Protein AF-A0AAV6RL46-F1 (afdb_monomer)

InterPro domains:
  IPR008042 Retrotransposon Pao-like, RNAseH-like domain [PF05380] (174-337)

Structure (mmCIF, N/CA/C/O backbone):
data_AF-A0AAV6RL46-F1
#
_entry.id   AF-A0AAV6RL46-F1
#
loop_
_atom_site.group_PDB
_atom_site.id
_atom_site.type_symbol
_atom_site.label_atom_id
_atom_site.label_alt_id
_atom_site.label_comp_id
_atom_site.label_asym_id
_atom_site.label_entity_id
_atom_site.label_seq_id
_atom_site.pdbx_PDB_ins_code
_atom_site.Cartn_x
_atom_site.Cartn_y
_atom_site.Cartn_z
_atom_site.occupancy
_atom_site.B_iso_or_equiv
_atom_site.auth_seq_id
_atom_site.auth_comp_id
_atom_site.auth_asym_id
_atom_site.auth_atom_id
_atom_site.pdbx_PDB_model_num
ATOM 1 N N . MET A 1 1 ? -51.395 -12.316 23.424 1.00 29.38 1 MET A N 1
ATOM 2 C CA . MET A 1 1 ? -52.543 -12.448 22.512 1.00 29.38 1 MET A CA 1
ATOM 3 C C . MET A 1 1 ? -52.705 -11.100 21.830 1.00 29.38 1 MET A C 1
ATOM 5 O O . MET A 1 1 ? -53.356 -10.221 22.367 1.00 29.38 1 MET A O 1
ATOM 9 N N . ASP A 1 2 ? -51.771 -10.756 20.950 1.00 33.22 2 ASP A N 1
ATOM 10 C CA . ASP A 1 2 ? -51.741 -11.125 19.522 1.00 33.22 2 ASP A CA 1
ATOM 11 C C . ASP A 1 2 ? -52.560 -10.132 18.699 1.00 33.22 2 ASP A C 1
ATOM 13 O O . ASP A 1 2 ? -53.785 -10.133 18.756 1.00 33.22 2 ASP A O 1
ATOM 17 N N . ASN A 1 3 ? -51.863 -9.266 17.961 1.00 26.31 3 ASN A N 1
ATOM 18 C CA . ASN A 1 3 ? -51.987 -9.192 16.504 1.00 26.31 3 ASN A CA 1
ATOM 19 C C . ASN A 1 3 ? -51.002 -8.162 15.931 1.00 26.31 3 ASN A C 1
ATOM 21 O O . ASN A 1 3 ? -51.051 -6.970 16.225 1.00 26.31 3 ASN A O 1
ATOM 25 N N . VAL A 1 4 ? -50.097 -8.673 15.099 1.00 30.42 4 VAL A N 1
ATOM 26 C CA . VAL A 1 4 ? -49.189 -7.931 14.219 1.00 30.42 4 VAL A CA 1
ATOM 27 C C . VAL A 1 4 ? -49.990 -7.392 13.024 1.00 30.42 4 VAL A C 1
ATOM 29 O O . VAL A 1 4 ? -50.794 -8.147 12.474 1.00 30.42 4 VAL A O 1
ATOM 32 N N . PRO A 1 5 ? -49.763 -6.158 12.533 1.00 33.56 5 PRO A N 1
ATOM 33 C CA . PRO A 1 5 ? -50.226 -5.769 11.210 1.00 33.56 5 PRO A CA 1
ATOM 34 C C . PRO A 1 5 ? -49.237 -6.269 10.149 1.00 33.56 5 PRO A C 1
ATOM 36 O O . PRO A 1 5 ? -48.089 -5.836 10.065 1.00 33.56 5 PRO A O 1
ATOM 39 N N . HIS A 1 6 ? -49.721 -7.209 9.346 1.00 28.53 6 HIS A N 1
ATOM 40 C CA . HIS A 1 6 ? -49.131 -7.705 8.109 1.00 28.53 6 HIS A CA 1
ATOM 41 C C . HIS A 1 6 ? -48.899 -6.549 7.114 1.00 28.53 6 HIS A C 1
ATOM 43 O O . HIS A 1 6 ? -49.851 -5.890 6.697 1.00 28.53 6 HIS A O 1
ATOM 49 N N . HIS A 1 7 ? -47.645 -6.300 6.724 1.00 33.22 7 HIS A N 1
ATOM 50 C CA . HIS A 1 7 ? -47.319 -5.461 5.566 1.00 33.22 7 HIS A CA 1
ATOM 51 C C . HIS A 1 7 ? -47.215 -6.350 4.316 1.00 33.22 7 HIS A C 1
ATOM 53 O O . HIS A 1 7 ? -46.526 -7.369 4.377 1.00 33.22 7 HIS A O 1
ATOM 59 N N . PRO A 1 8 ? -47.850 -5.989 3.185 1.00 31.92 8 PRO A N 1
ATOM 60 C CA . PRO A 1 8 ? -47.716 -6.749 1.951 1.00 31.92 8 PRO A CA 1
ATOM 61 C C . PRO A 1 8 ? -46.310 -6.551 1.374 1.00 31.92 8 PRO A C 1
ATOM 63 O O . PRO A 1 8 ? -45.820 -5.422 1.268 1.00 31.92 8 PRO A O 1
ATOM 66 N N . GLU A 1 9 ? -45.666 -7.657 1.005 1.00 32.88 9 GLU A N 1
ATOM 67 C CA . GLU A 1 9 ? -44.442 -7.662 0.209 1.00 32.88 9 GLU A CA 1
ATOM 68 C C . GLU A 1 9 ? -44.650 -6.789 -1.036 1.00 32.88 9 GLU A C 1
ATOM 70 O O . GLU A 1 9 ? -45.562 -7.009 -1.834 1.00 32.88 9 GLU A O 1
ATOM 75 N N . ARG A 1 10 ? -43.810 -5.764 -1.213 1.00 32.22 10 ARG A N 1
ATOM 76 C CA . ARG A 1 10 ? -43.720 -5.061 -2.493 1.00 32.22 10 ARG A CA 1
ATOM 77 C C . ARG A 1 10 ? -43.123 -6.032 -3.506 1.00 32.22 10 ARG A C 1
ATOM 79 O O . ARG A 1 10 ? -41.913 -6.254 -3.502 1.00 32.22 10 ARG A O 1
ATOM 86 N N . GLU A 1 11 ? -43.963 -6.578 -4.378 1.00 32.38 11 GLU A N 1
ATOM 87 C CA . GLU A 1 11 ? -43.514 -7.261 -5.588 1.00 32.38 11 GLU A CA 1
ATOM 88 C C . GLU A 1 11 ? -42.664 -6.296 -6.423 1.00 32.38 11 GLU A C 1
ATOM 90 O O . GLU A 1 11 ? -43.149 -5.336 -7.025 1.00 32.38 11 GLU A O 1
ATOM 95 N N . VAL A 1 12 ? -41.357 -6.549 -6.451 1.00 37.91 12 VAL A N 1
ATOM 96 C CA . VAL A 1 12 ? -40.450 -5.939 -7.418 1.00 37.91 12 VAL A CA 1
ATOM 97 C C . VAL A 1 12 ? -40.762 -6.578 -8.768 1.00 37.91 12 VAL A C 1
ATOM 99 O O . VAL A 1 12 ? -40.343 -7.702 -9.048 1.00 37.91 12 VAL A O 1
ATOM 102 N N . THR A 1 13 ? -41.521 -5.881 -9.609 1.00 35.78 13 THR A N 1
ATOM 103 C CA . THR A 1 13 ? -41.785 -6.318 -10.981 1.00 35.78 13 THR A CA 1
ATOM 104 C C . THR A 1 13 ? -40.500 -6.205 -11.799 1.00 35.78 13 THR A C 1
ATOM 106 O O . THR A 1 13 ? -40.100 -5.137 -12.255 1.00 35.78 13 THR A O 1
ATOM 109 N N . ARG A 1 14 ? -39.803 -7.335 -11.943 1.00 47.72 14 ARG A N 1
ATOM 110 C CA . ARG A 1 14 ? -38.661 -7.477 -12.853 1.00 47.72 14 ARG A CA 1
ATOM 111 C C . ARG A 1 14 ? -39.134 -7.415 -14.307 1.00 47.72 14 ARG A C 1
ATOM 113 O O . ARG A 1 14 ? -40.243 -7.846 -14.621 1.00 47.72 14 ARG A O 1
ATOM 120 N N . SER A 1 15 ? -38.278 -6.905 -15.192 1.00 63.25 15 SER A N 1
ATOM 121 C CA . SER A 1 15 ? -38.514 -6.886 -16.642 1.00 63.25 15 SER A CA 1
ATOM 122 C C . SER A 1 15 ? -38.879 -8.287 -17.159 1.00 63.25 15 SER A C 1
ATOM 124 O O . SER A 1 15 ? -38.363 -9.291 -16.665 1.00 63.25 15 SER A O 1
ATOM 126 N N . LYS A 1 16 ? -39.722 -8.382 -18.199 1.00 47.91 16 LYS A N 1
ATOM 127 C CA . LYS A 1 16 ? -40.040 -9.665 -18.864 1.00 47.91 16 LYS A CA 1
ATOM 128 C C . LYS A 1 16 ? -38.780 -10.424 -19.309 1.00 47.91 16 LYS A C 1
ATOM 130 O O . LYS A 1 16 ? -38.781 -11.651 -19.314 1.00 47.91 16 LYS A O 1
ATOM 135 N N . GLN A 1 17 ? -37.707 -9.704 -19.643 1.00 50.81 17 GLN A N 1
ATOM 136 C CA . GLN A 1 17 ? -36.418 -10.294 -20.021 1.00 50.81 17 GLN A CA 1
ATOM 137 C C . GLN A 1 17 ? -35.697 -10.934 -18.823 1.00 50.81 17 GLN A C 1
ATOM 139 O O . GLN A 1 17 ? -35.142 -12.021 -18.958 1.00 50.81 17 GLN A O 1
ATOM 144 N N . ASP A 1 18 ? -35.789 -10.335 -17.634 1.00 49.06 18 ASP A N 1
ATOM 145 C CA . ASP A 1 18 ? -35.230 -10.907 -16.403 1.00 49.06 18 ASP A CA 1
ATOM 146 C C . ASP A 1 18 ? -36.007 -12.146 -15.955 1.00 49.06 18 ASP A C 1
ATOM 148 O O . ASP A 1 18 ? -35.416 -13.119 -15.493 1.00 49.06 18 ASP A O 1
ATOM 152 N N . GLN A 1 19 ? -37.334 -12.143 -16.116 1.00 58.06 19 GLN A N 1
ATOM 153 C CA . GLN A 1 19 ? -38.158 -13.317 -15.817 1.00 58.06 19 GLN A CA 1
ATOM 154 C C . GLN A 1 19 ? -37.808 -14.496 -16.737 1.00 58.06 19 GLN A C 1
ATOM 156 O O . GLN A 1 19 ? -37.707 -15.629 -16.271 1.00 58.06 19 GLN A O 1
ATOM 161 N N . GLN A 1 20 ? -37.552 -14.232 -18.023 1.00 56.00 20 GLN A N 1
ATOM 162 C CA . GLN A 1 20 ? -37.097 -15.252 -18.972 1.00 56.00 20 GLN A CA 1
ATOM 163 C C . GLN A 1 20 ? -35.680 -15.753 -18.665 1.00 56.00 20 GLN A C 1
ATOM 165 O O . GLN A 1 20 ? -35.432 -16.954 -18.762 1.00 56.00 20 GLN A O 1
ATOM 170 N N . ALA A 1 21 ? -34.764 -14.872 -18.253 1.00 47.81 21 ALA A N 1
ATOM 171 C CA . ALA A 1 21 ? -33.406 -15.253 -17.868 1.00 47.81 21 ALA A CA 1
ATOM 172 C C . ALA A 1 21 ? -33.385 -16.123 -16.599 1.00 47.81 21 ALA A C 1
ATOM 174 O O . ALA A 1 21 ? -32.681 -17.132 -16.554 1.00 47.81 21 ALA A O 1
ATOM 175 N N . VAL A 1 22 ? -34.200 -15.782 -15.596 1.00 59.12 22 VAL A N 1
ATOM 176 C CA . VAL A 1 22 ? -34.352 -16.583 -14.370 1.00 59.12 22 VAL A CA 1
ATOM 177 C C . VAL A 1 22 ? -34.991 -17.937 -14.680 1.00 59.12 22 VAL A C 1
ATOM 179 O O . VAL A 1 22 ? -34.474 -18.954 -14.232 1.00 59.12 22 VAL A O 1
ATOM 182 N N . ALA A 1 23 ? -36.034 -17.982 -15.516 1.00 61.03 23 ALA A N 1
ATOM 183 C CA . ALA A 1 23 ? -36.654 -19.243 -15.926 1.00 61.03 23 ALA A CA 1
ATOM 184 C C . ALA A 1 23 ? -35.682 -20.156 -16.699 1.00 61.03 23 ALA A C 1
ATOM 186 O O . ALA A 1 23 ? -35.687 -21.371 -16.510 1.00 61.03 23 ALA A O 1
ATOM 187 N N . LEU A 1 24 ? -34.810 -19.582 -17.536 1.00 57.53 24 LEU A N 1
ATOM 188 C CA . LEU A 1 24 ? -33.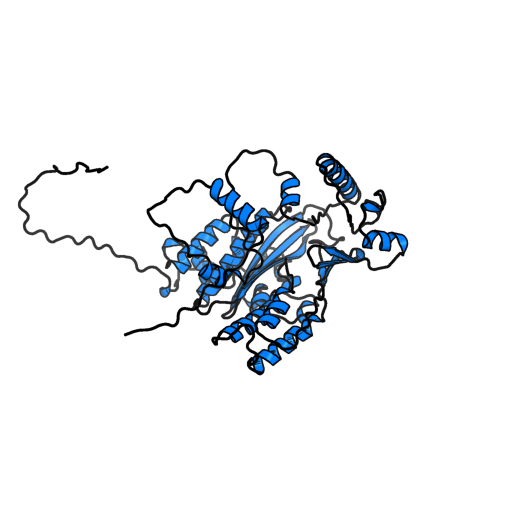748 -20.315 -18.234 1.00 57.53 24 LEU A CA 1
ATOM 189 C C . LEU A 1 24 ? -32.669 -20.853 -17.285 1.00 57.53 24 LEU A C 1
ATOM 191 O O . LEU A 1 24 ? -32.147 -21.942 -17.523 1.00 57.53 24 LEU A O 1
ATOM 195 N N . LEU A 1 25 ? -32.333 -20.109 -16.228 1.00 45.03 25 LEU A N 1
ATOM 196 C CA . LEU A 1 25 ? -31.379 -20.532 -15.199 1.00 45.03 25 LEU A CA 1
ATOM 197 C C . LEU A 1 25 ? -31.962 -21.633 -14.305 1.00 45.03 25 LEU A C 1
ATOM 199 O O . LEU A 1 25 ? -31.277 -22.619 -14.034 1.00 45.03 25 LEU A O 1
ATOM 203 N N . ASP A 1 26 ? -33.232 -21.517 -13.917 1.00 54.44 26 ASP A N 1
ATOM 204 C CA . ASP A 1 26 ? -33.935 -22.536 -13.131 1.00 54.44 26 ASP A CA 1
ATOM 205 C C . ASP A 1 26 ? -34.164 -23.826 -13.935 1.00 54.44 26 ASP A C 1
ATOM 207 O O . ASP A 1 26 ? -34.038 -24.919 -13.390 1.00 54.44 26 ASP A O 1
ATOM 211 N N . ALA A 1 27 ? -34.431 -23.731 -15.242 1.00 59.00 27 ALA A N 1
ATOM 212 C CA . ALA A 1 27 ? -34.601 -24.905 -16.102 1.00 59.00 27 ALA A CA 1
ATOM 213 C C . ALA A 1 27 ? -33.286 -25.659 -16.380 1.00 59.00 27 ALA A C 1
ATOM 215 O O . ALA A 1 27 ? -33.319 -26.840 -16.726 1.00 59.00 27 ALA A O 1
ATOM 216 N N . LYS A 1 28 ? -32.131 -24.989 -16.263 1.00 49.59 28 LYS A N 1
ATOM 217 C CA . LYS A 1 28 ? -30.807 -25.559 -16.576 1.00 49.59 28 LYS A CA 1
ATOM 218 C C . LYS A 1 28 ? -29.991 -25.977 -15.355 1.00 49.59 28 LYS A C 1
ATOM 220 O O . LYS A 1 28 ? -28.927 -26.568 -15.529 1.00 49.59 28 LYS A O 1
ATOM 225 N N . THR A 1 29 ? -30.451 -25.694 -14.139 1.00 41.66 29 THR A N 1
ATOM 226 C CA . THR A 1 29 ? -29.724 -26.047 -12.914 1.00 41.66 29 THR A CA 1
ATOM 227 C C . THR A 1 29 ? -30.311 -27.302 -12.270 1.00 41.66 29 THR A C 1
ATOM 229 O O . THR A 1 29 ? -31.433 -27.318 -11.772 1.00 41.66 29 THR A O 1
ATOM 232 N N . VAL A 1 30 ? -29.529 -28.385 -12.264 1.00 42.75 30 VAL A N 1
ATOM 233 C CA . VAL A 1 30 ? -29.839 -29.586 -11.478 1.00 42.75 30 VAL A CA 1
ATOM 234 C C . VAL A 1 30 ? -29.491 -29.293 -10.021 1.00 42.75 30 VAL A C 1
ATOM 236 O O . VAL A 1 30 ? -28.354 -28.947 -9.705 1.00 42.75 30 VAL A O 1
ATOM 239 N N . ARG A 1 31 ? -30.483 -29.398 -9.135 1.00 40.12 31 ARG A N 1
ATOM 240 C CA . ARG A 1 31 ? -30.315 -29.191 -7.692 1.00 40.12 31 ARG A CA 1
ATOM 241 C C . ARG A 1 31 ? -29.866 -30.499 -7.048 1.00 40.12 31 ARG A C 1
ATOM 243 O O . ARG A 1 31 ? -30.626 -31.463 -7.049 1.00 40.12 31 ARG A O 1
ATOM 250 N N . THR A 1 32 ? -28.665 -30.525 -6.487 1.00 33.72 32 THR A N 1
ATOM 251 C CA . THR A 1 32 ? -28.187 -31.626 -5.642 1.00 33.72 32 THR A CA 1
ATOM 252 C C . THR A 1 32 ? -28.389 -31.272 -4.173 1.00 33.72 32 THR A C 1
ATOM 254 O O . THR A 1 32 ? -27.998 -30.194 -3.728 1.00 33.72 32 THR A O 1
ATOM 257 N N . GLU A 1 33 ? -29.022 -32.174 -3.423 1.00 34.88 33 GLU A N 1
ATOM 258 C CA . GLU A 1 33 ? -29.106 -32.091 -1.964 1.00 34.88 33 GLU A CA 1
ATOM 259 C C . GLU A 1 33 ? -27.760 -32.484 -1.350 1.00 34.88 33 GLU A C 1
ATOM 261 O O . GLU A 1 33 ? -27.233 -33.557 -1.634 1.00 34.88 33 GLU A O 1
ATOM 266 N N . VAL A 1 34 ? -27.222 -31.616 -0.494 1.00 38.91 34 VAL A N 1
ATOM 267 C CA . VAL A 1 34 ? -26.124 -31.942 0.419 1.00 38.91 34 VAL A CA 1
ATOM 268 C C . VAL A 1 34 ? -26.653 -31.706 1.832 1.00 38.91 34 VAL A C 1
ATOM 270 O O . VAL A 1 34 ? -27.099 -30.606 2.153 1.00 38.91 34 VAL A O 1
ATOM 273 N N . ASP A 1 35 ? -26.679 -32.769 2.633 1.00 38.47 35 ASP A N 1
ATOM 274 C CA . ASP A 1 35 ? -26.961 -32.771 4.075 1.00 38.47 35 ASP A CA 1
ATOM 275 C C . ASP A 1 35 ? -28.265 -32.087 4.532 1.00 38.47 35 ASP A C 1
ATOM 277 O O . ASP A 1 35 ? -28.315 -31.409 5.557 1.00 38.47 35 ASP A O 1
ATOM 281 N N . GLY A 1 36 ? -29.364 -32.302 3.801 1.00 40.78 36 GLY A N 1
ATOM 282 C CA . GLY A 1 36 ? -30.725 -32.147 4.339 1.00 40.78 36 GLY A CA 1
ATOM 283 C C . GLY A 1 36 ? -31.194 -30.724 4.676 1.00 40.78 36 GLY A C 1
ATOM 284 O O . GLY A 1 36 ? -32.259 -30.574 5.276 1.00 40.78 36 GLY A O 1
ATOM 285 N N . VAL A 1 37 ? -30.470 -29.671 4.281 1.00 36.50 37 VAL A N 1
ATOM 286 C CA . VAL A 1 37 ? -30.873 -28.276 4.534 1.00 36.50 37 VAL A CA 1
ATOM 287 C C . VAL A 1 37 ? -31.178 -27.541 3.226 1.00 36.50 37 VAL A C 1
ATOM 289 O O . VAL A 1 37 ? -30.284 -27.168 2.470 1.00 36.50 37 VAL A O 1
ATOM 292 N N . ARG A 1 38 ? -32.461 -27.238 2.987 1.00 34.97 38 ARG A N 1
ATOM 293 C CA . ARG A 1 38 ? -32.876 -26.187 2.041 1.00 34.97 38 ARG A CA 1
ATOM 294 C C . ARG A 1 38 ? -32.860 -24.849 2.776 1.00 34.97 38 ARG A C 1
ATOM 296 O O . ARG A 1 38 ? -33.767 -24.591 3.560 1.00 34.97 38 ARG A O 1
ATOM 303 N N . SER A 1 39 ? -31.871 -23.989 2.531 1.00 29.70 39 SER A N 1
ATOM 304 C CA . SER A 1 39 ? -31.852 -22.643 3.123 1.00 29.70 39 SER A CA 1
ATOM 305 C C . SER A 1 39 ? -31.700 -21.542 2.080 1.00 29.70 39 SER A C 1
ATOM 307 O O . SER A 1 39 ? -30.768 -21.522 1.278 1.00 29.70 39 SER A O 1
ATOM 309 N N . ARG A 1 40 ? -32.638 -20.595 2.141 1.00 33.25 40 ARG A N 1
ATOM 310 C CA . ARG A 1 40 ? -32.617 -19.290 1.489 1.00 33.25 40 ARG A CA 1
ATOM 311 C C . ARG A 1 40 ? -32.446 -18.242 2.589 1.00 33.25 40 ARG A C 1
ATOM 313 O O . ARG A 1 40 ? -33.430 -17.627 2.961 1.00 33.25 40 ARG A O 1
ATOM 320 N N . SER A 1 41 ? -31.233 -18.058 3.114 1.00 37.03 41 SER A N 1
ATOM 321 C CA . SER A 1 41 ? -30.841 -16.871 3.903 1.00 37.03 41 SER A CA 1
ATOM 322 C C . SER A 1 41 ? -29.403 -16.999 4.422 1.00 37.03 41 SER A C 1
ATOM 324 O O . SER A 1 41 ? -29.169 -17.551 5.492 1.00 37.03 41 SER A O 1
ATOM 326 N N . GLN A 1 42 ? -28.438 -16.465 3.674 1.00 30.02 42 GLN A N 1
ATOM 327 C CA . GLN A 1 42 ? -27.111 -16.070 4.191 1.00 30.02 42 GLN A CA 1
ATOM 328 C C . GLN A 1 42 ? -26.589 -14.781 3.522 1.00 30.02 42 GLN A C 1
ATOM 330 O O . GLN A 1 42 ? -25.455 -14.368 3.734 1.00 30.02 42 GLN A O 1
ATOM 335 N N . TRP A 1 43 ? -27.428 -14.108 2.727 1.00 25.89 43 TRP A N 1
ATOM 336 C CA . TRP A 1 43 ? -27.021 -12.960 1.914 1.00 25.89 43 TRP A CA 1
ATOM 337 C C . TRP A 1 43 ? -27.094 -11.610 2.644 1.00 25.89 43 TRP A C 1
ATOM 339 O O . TRP A 1 43 ? -26.396 -10.679 2.252 1.00 25.89 43 TRP A O 1
ATOM 349 N N . GLU A 1 44 ? -27.876 -11.477 3.719 1.00 27.33 44 GLU A N 1
ATOM 350 C CA . GLU A 1 44 ? -28.077 -10.170 4.372 1.00 27.33 44 GLU A CA 1
ATOM 351 C C . GLU A 1 44 ? -26.980 -9.799 5.383 1.00 27.33 44 GLU A C 1
ATOM 353 O O . GLU A 1 44 ? -26.676 -8.619 5.558 1.00 27.33 44 GLU A O 1
ATOM 358 N N . GLU A 1 45 ? -26.311 -10.780 5.993 1.00 27.47 45 GLU A N 1
ATOM 359 C CA . GLU A 1 45 ? -25.248 -10.518 6.975 1.00 27.47 45 GLU A CA 1
ATOM 360 C C . GLU A 1 45 ? -23.871 -10.329 6.321 1.00 27.47 45 GLU A C 1
ATOM 362 O O . GLU A 1 45 ? -23.103 -9.456 6.729 1.00 27.47 45 GLU A O 1
ATOM 367 N N . SER A 1 46 ? -23.587 -11.039 5.222 1.00 28.80 46 SER A N 1
ATOM 368 C CA . SER A 1 46 ? -22.375 -10.809 4.422 1.00 28.80 46 SER A CA 1
ATOM 369 C C . SER A 1 46 ? -22.402 -9.464 3.686 1.00 28.80 46 SER A C 1
ATOM 371 O O . SER A 1 46 ? -21.363 -8.813 3.564 1.00 28.80 46 SER A O 1
ATOM 373 N N . ALA A 1 47 ? -23.583 -8.980 3.281 1.00 28.88 47 ALA A N 1
ATOM 374 C CA . ALA A 1 47 ? -23.734 -7.674 2.637 1.00 28.88 47 ALA A CA 1
ATOM 375 C C . ALA A 1 47 ? -23.412 -6.493 3.577 1.00 28.88 47 ALA A C 1
ATOM 377 O O . ALA A 1 47 ? -22.903 -5.469 3.121 1.00 28.88 47 ALA A O 1
ATOM 378 N N . ARG A 1 48 ? -23.626 -6.637 4.895 1.00 29.20 48 ARG A N 1
ATOM 379 C CA . ARG A 1 48 ? -23.295 -5.592 5.885 1.00 29.20 48 ARG A CA 1
ATOM 380 C C . ARG A 1 48 ? -21.793 -5.372 6.072 1.00 29.20 48 ARG A C 1
ATOM 382 O O . ARG A 1 48 ? -21.393 -4.270 6.434 1.00 29.20 48 ARG A O 1
ATOM 389 N N . LEU A 1 49 ? -20.964 -6.381 5.803 1.00 32.31 49 LEU A N 1
ATOM 390 C CA . LEU A 1 49 ? -19.506 -6.304 5.968 1.00 32.31 49 LEU A CA 1
ATOM 391 C C . LEU A 1 49 ? -18.751 -6.094 4.645 1.00 32.31 49 LEU A C 1
ATOM 393 O O . LEU A 1 49 ? -17.618 -5.620 4.662 1.00 32.31 49 LEU A O 1
ATOM 397 N N . GLN A 1 50 ? -19.369 -6.394 3.499 1.00 30.94 50 GLN A N 1
ATOM 398 C CA . GLN A 1 50 ? -18.727 -6.305 2.178 1.00 30.94 50 GLN A CA 1
ATOM 399 C C . GLN A 1 50 ? -18.826 -4.925 1.506 1.00 30.94 50 GLN A C 1
ATOM 401 O O . GLN A 1 50 ? -18.092 -4.655 0.558 1.00 30.94 50 GLN A O 1
ATOM 406 N N . LEU A 1 51 ? -19.659 -4.010 2.012 1.00 27.94 51 LEU A N 1
ATOM 407 C CA . LEU A 1 51 ? -19.815 -2.658 1.448 1.00 27.94 51 LEU A CA 1
ATOM 408 C C . LEU A 1 51 ? -18.701 -1.666 1.845 1.00 27.94 51 LEU A C 1
ATOM 410 O O . LEU A 1 51 ? -18.744 -0.505 1.446 1.00 27.94 51 LEU A O 1
ATOM 414 N N . LEU A 1 52 ? -17.680 -2.112 2.588 1.00 29.88 52 LEU A N 1
ATOM 415 C CA . LEU A 1 52 ? -16.502 -1.308 2.953 1.00 29.88 52 LEU A CA 1
ATOM 416 C C . LEU A 1 52 ? -15.229 -1.664 2.162 1.00 29.88 52 LEU A C 1
ATOM 418 O O . LEU A 1 52 ? -14.154 -1.146 2.469 1.00 29.88 52 LEU A O 1
ATOM 422 N N . SER A 1 53 ? -15.330 -2.496 1.122 1.00 27.28 53 SER A N 1
ATOM 423 C CA . SER A 1 53 ? -14.211 -2.804 0.226 1.00 27.28 53 SER A CA 1
ATOM 424 C C . SER A 1 53 ? -14.642 -2.761 -1.242 1.00 27.28 53 SER A C 1
ATOM 426 O O . SER A 1 53 ? -15.397 -3.637 -1.669 1.00 27.28 53 SER A O 1
ATOM 428 N N . PRO A 1 54 ? -14.130 -1.840 -2.073 1.00 30.91 54 PRO A N 1
ATOM 429 C CA . PRO A 1 54 ? -13.983 -2.170 -3.477 1.00 30.91 54 PRO A CA 1
ATOM 430 C C . PRO A 1 54 ? -12.857 -3.213 -3.562 1.00 30.91 54 PRO A C 1
ATOM 432 O O . PRO A 1 54 ? -11.770 -2.982 -3.036 1.00 30.91 54 PRO A O 1
ATOM 435 N N . ILE A 1 55 ? -13.137 -4.344 -4.222 1.00 35.06 55 ILE A N 1
ATOM 436 C CA . ILE A 1 55 ? -12.307 -5.558 -4.408 1.00 35.06 55 ILE A CA 1
ATOM 437 C C . ILE A 1 55 ? -12.671 -6.703 -3.439 1.00 35.06 55 ILE A C 1
ATOM 439 O O . ILE A 1 55 ? -11.981 -6.968 -2.459 1.00 35.06 55 ILE A O 1
ATOM 443 N N . SER A 1 56 ? -13.740 -7.437 -3.765 1.00 25.41 56 SER A N 1
ATOM 444 C CA . SER A 1 56 ? -14.067 -8.754 -3.189 1.00 25.41 56 SER A CA 1
ATOM 445 C C . SER A 1 56 ? -14.005 -9.905 -4.211 1.00 25.41 56 SER A C 1
ATOM 447 O O . SER A 1 56 ? -14.474 -11.002 -3.930 1.00 25.41 56 SER A O 1
ATOM 449 N N . TRP A 1 57 ? -13.402 -9.711 -5.390 1.00 27.33 57 TRP A N 1
ATOM 450 C CA . TRP A 1 57 ? -13.380 -10.735 -6.451 1.00 27.33 57 TRP A CA 1
ATOM 451 C C . TRP A 1 57 ? -12.160 -11.680 -6.433 1.00 27.33 57 TRP A C 1
ATOM 453 O O . TRP A 1 57 ? -12.060 -12.552 -7.289 1.00 27.33 57 TRP A O 1
ATOM 463 N N . ALA A 1 58 ? -11.254 -11.575 -5.455 1.00 26.80 58 ALA A N 1
ATOM 464 C CA . ALA A 1 58 ? -10.007 -12.355 -5.432 1.00 26.80 58 ALA A CA 1
ATOM 465 C C . ALA A 1 58 ? -10.093 -13.755 -4.772 1.00 26.80 58 ALA A C 1
ATOM 467 O O . ALA A 1 58 ? -9.084 -14.450 -4.729 1.00 26.80 58 ALA A O 1
ATOM 468 N N . ASN A 1 59 ? -11.262 -14.196 -4.287 1.00 26.30 59 ASN A N 1
ATOM 469 C CA . ASN A 1 59 ? -11.403 -15.452 -3.522 1.00 26.30 59 ASN A CA 1
ATOM 470 C C . ASN A 1 59 ? -12.160 -16.578 -4.255 1.00 26.30 59 ASN A C 1
ATOM 472 O O . ASN A 1 59 ? -12.810 -17.395 -3.610 1.00 26.30 59 ASN A O 1
ATOM 476 N N . SER A 1 60 ? -12.097 -16.652 -5.586 1.00 26.91 60 SER A N 1
ATOM 477 C CA . SER A 1 60 ? -12.544 -17.865 -6.294 1.00 26.91 60 SER A CA 1
ATOM 478 C C . SER A 1 60 ? -11.331 -18.722 -6.659 1.00 26.91 60 SER A C 1
ATOM 480 O O . SER A 1 60 ? -10.449 -18.277 -7.391 1.00 26.91 60 SER A O 1
ATOM 482 N N . GLU A 1 61 ? -11.258 -19.928 -6.090 1.00 26.41 61 GLU A N 1
ATOM 483 C CA . GLU A 1 61 ? -10.219 -20.913 -6.406 1.00 26.41 61 GLU A CA 1
ATOM 484 C C . GLU A 1 61 ? -10.266 -21.319 -7.893 1.00 26.41 61 GLU A C 1
ATOM 486 O O . GLU A 1 61 ? -11.356 -21.451 -8.461 1.00 26.41 61 GLU A O 1
ATOM 491 N N . PRO A 1 62 ? -9.111 -21.538 -8.549 1.00 29.30 62 PRO A N 1
ATOM 492 C CA . PRO A 1 62 ? -9.073 -22.003 -9.927 1.00 29.30 62 PRO A CA 1
ATOM 493 C C . PRO A 1 62 ? -9.381 -23.505 -10.021 1.00 29.30 62 PRO A C 1
ATOM 495 O O . PRO A 1 62 ? -8.741 -24.336 -9.381 1.00 29.30 62 PRO A O 1
ATOM 498 N N . VAL A 1 63 ? -10.330 -23.853 -10.892 1.00 25.19 63 VAL A N 1
ATOM 499 C CA . VAL A 1 63 ? -10.570 -25.230 -11.350 1.00 25.19 63 VAL A CA 1
ATOM 500 C C . VAL A 1 63 ? -9.313 -25.740 -12.082 1.00 25.19 63 VAL A C 1
ATOM 502 O O . VAL A 1 63 ? -8.788 -25.021 -12.938 1.00 25.19 63 VAL A O 1
ATOM 505 N N . PRO A 1 64 ? -8.807 -26.954 -11.793 1.00 25.09 64 PRO A N 1
ATOM 506 C CA . PRO A 1 64 ? -7.580 -27.455 -12.401 1.00 25.09 64 PRO A CA 1
ATOM 507 C C . PRO A 1 64 ? -7.829 -27.959 -13.829 1.00 25.09 64 PRO A C 1
ATOM 509 O O . PRO A 1 64 ? -8.676 -28.822 -14.057 1.00 25.09 64 PRO A O 1
ATOM 512 N N . GLY A 1 65 ? -7.051 -27.457 -14.792 1.00 22.30 65 GLY A N 1
ATOM 513 C CA . GLY A 1 65 ? -7.085 -27.922 -16.179 1.00 22.30 65 GLY A CA 1
ATOM 514 C C . GLY A 1 65 ? -5.913 -27.419 -17.026 1.00 22.30 65 GLY A C 1
ATOM 515 O O . GLY A 1 65 ? -5.892 -26.264 -17.427 1.00 22.30 65 GLY A O 1
ATOM 516 N N . SER A 1 66 ? -4.967 -28.328 -17.279 1.00 23.09 66 SER A N 1
ATOM 517 C CA . SER A 1 66 ? -3.932 -28.371 -18.332 1.00 23.09 66 SER A CA 1
ATOM 518 C C . SER A 1 66 ? -3.141 -27.098 -18.687 1.00 23.09 66 SER A C 1
ATOM 520 O O . SER A 1 66 ? -3.588 -26.213 -19.411 1.00 23.09 66 SER A O 1
ATOM 522 N N . THR A 1 67 ? -1.877 -27.145 -18.271 1.00 34.44 67 THR A N 1
ATOM 523 C CA . THR A 1 67 ? -0.682 -26.457 -18.770 1.00 34.44 67 THR A CA 1
ATOM 524 C C . THR A 1 67 ? -0.640 -26.250 -20.285 1.00 34.44 67 THR A C 1
ATOM 526 O O . THR A 1 67 ? -0.392 -27.193 -21.029 1.00 34.44 67 THR A O 1
ATOM 529 N N . LEU A 1 68 ? -0.757 -24.990 -20.711 1.00 24.05 68 LEU A N 1
ATOM 530 C CA . LEU A 1 68 ? -0.126 -24.418 -21.905 1.00 24.05 68 LEU A CA 1
ATOM 531 C C . LEU A 1 68 ? -0.095 -22.890 -21.730 1.00 24.05 68 LEU A C 1
ATOM 533 O O . LEU A 1 68 ? -1.138 -22.252 -21.742 1.00 24.05 68 LEU A O 1
ATOM 537 N N . GLY A 1 69 ? 1.107 -22.345 -21.510 1.00 26.58 69 GLY A N 1
ATOM 538 C CA . GLY A 1 69 ? 1.473 -20.925 -21.605 1.00 26.58 69 GLY A CA 1
ATOM 539 C C . GLY A 1 69 ? 0.524 -19.905 -20.966 1.00 26.58 69 GLY A C 1
ATOM 540 O O . GLY A 1 69 ? -0.455 -19.495 -21.580 1.00 26.58 69 GLY A O 1
ATOM 541 N N . ALA A 1 70 ? 0.892 -19.374 -19.797 1.00 28.42 70 ALA A N 1
ATOM 542 C CA . ALA A 1 70 ? 0.371 -18.101 -19.298 1.00 28.42 70 ALA A CA 1
ATOM 543 C C . ALA A 1 70 ? 0.827 -16.958 -20.232 1.00 28.42 70 ALA A C 1
ATOM 545 O O . ALA A 1 70 ? 1.776 -16.237 -19.944 1.00 28.42 70 ALA A O 1
ATOM 546 N N . SER A 1 71 ? 0.211 -16.857 -21.411 1.00 33.03 71 SER A N 1
ATOM 547 C CA . SER A 1 71 ? 0.482 -15.818 -22.397 1.00 33.03 71 SER A CA 1
ATOM 548 C C . SER A 1 71 ? -0.381 -14.592 -22.104 1.00 33.03 71 SER A C 1
ATOM 550 O O . SER A 1 71 ? -1.469 -14.705 -21.535 1.00 33.03 71 SER A O 1
ATOM 552 N N . LEU A 1 72 ? 0.142 -13.428 -22.492 1.00 34.75 72 LEU A N 1
ATOM 553 C CA . LEU A 1 72 ? -0.422 -12.069 -22.566 1.00 34.75 72 LEU A CA 1
ATOM 554 C C . LEU A 1 72 ? -1.954 -11.899 -22.437 1.00 34.75 72 LEU A C 1
ATOM 556 O O . LEU A 1 72 ? -2.422 -10.931 -21.842 1.00 34.75 72 LEU A O 1
ATOM 560 N N . VAL A 1 73 ? -2.743 -12.834 -22.963 1.00 29.38 73 VAL A N 1
ATOM 561 C CA . VAL A 1 73 ? -4.207 -12.897 -22.844 1.00 29.38 73 VAL A CA 1
ATOM 562 C C . VAL A 1 73 ? -4.675 -12.937 -21.381 1.00 29.38 73 VAL A C 1
ATOM 564 O O . VAL A 1 73 ? -5.683 -12.322 -21.050 1.00 29.38 73 VAL A O 1
ATOM 567 N N . GLY A 1 74 ? -3.927 -13.574 -20.475 1.00 27.75 74 GLY A N 1
ATOM 568 C CA . GLY A 1 74 ? -4.236 -13.582 -19.039 1.00 27.75 74 GLY A CA 1
ATOM 569 C C . GLY A 1 74 ? -4.076 -12.214 -18.364 1.00 27.75 74 GLY A C 1
ATOM 570 O O . GLY A 1 74 ? -4.803 -11.913 -17.421 1.00 27.75 74 GLY A O 1
ATOM 571 N N . VAL A 1 75 ? -3.177 -11.368 -18.875 1.00 33.94 75 VAL A N 1
ATOM 572 C CA . VAL A 1 75 ? -2.978 -9.984 -18.411 1.00 33.94 75 VAL A CA 1
ATOM 573 C C . VAL A 1 75 ? -4.046 -9.065 -19.017 1.00 33.94 75 VAL A C 1
ATOM 575 O O . VAL A 1 75 ? -4.633 -8.250 -18.306 1.00 33.94 75 VAL A O 1
ATOM 578 N N . LEU A 1 76 ? -4.383 -9.267 -20.297 1.00 32.59 76 LEU A N 1
ATOM 579 C CA . LEU A 1 76 ? -5.450 -8.541 -20.998 1.00 32.59 76 LEU A CA 1
ATOM 580 C C . LEU A 1 76 ? -6.852 -8.851 -20.444 1.00 32.59 76 LEU A C 1
ATOM 582 O O . LEU A 1 76 ? -7.700 -7.968 -20.395 1.00 32.59 76 LEU A O 1
ATOM 586 N N . LEU A 1 77 ? -7.105 -10.080 -19.980 1.00 30.77 77 LEU A N 1
ATOM 587 C CA . LEU A 1 77 ? -8.388 -10.458 -19.373 1.00 30.77 77 LEU A CA 1
ATOM 588 C C . LEU A 1 77 ? -8.519 -10.029 -17.902 1.00 30.77 77 LEU A C 1
ATOM 590 O O . LEU A 1 77 ? -9.642 -9.924 -17.407 1.00 30.77 77 LEU A O 1
ATOM 594 N N . ARG A 1 78 ? -7.407 -9.762 -17.200 1.00 43.97 78 ARG A N 1
ATOM 595 C CA . ARG A 1 78 ? -7.424 -9.311 -15.794 1.00 43.97 78 ARG A CA 1
ATOM 596 C C . ARG A 1 78 ? -7.651 -7.808 -15.640 1.00 43.97 78 ARG A C 1
ATOM 598 O O . ARG A 1 78 ? -8.259 -7.400 -14.654 1.00 43.97 78 ARG A O 1
ATOM 605 N N . PHE A 1 79 ? -7.273 -6.998 -16.629 1.00 43.59 79 PHE A N 1
ATOM 606 C CA . PHE A 1 79 ? -7.606 -5.572 -16.685 1.00 43.59 79 PHE A CA 1
ATOM 607 C C . PHE A 1 79 ? -8.595 -5.317 -17.812 1.00 43.59 79 PHE A C 1
ATOM 609 O O . PHE A 1 79 ? -8.220 -5.074 -18.952 1.00 43.59 79 PHE A O 1
ATOM 616 N N . ARG A 1 80 ? -9.881 -5.379 -17.470 1.00 44.31 80 ARG A N 1
ATOM 617 C CA . ARG A 1 80 ? -10.995 -5.433 -18.419 1.00 44.31 80 ARG A CA 1
ATOM 618 C C . ARG A 1 80 ? -11.088 -4.309 -19.459 1.00 44.31 80 ARG A C 1
ATOM 620 O O . ARG A 1 80 ? -11.887 -4.485 -20.367 1.00 44.31 80 ARG A O 1
ATOM 627 N N . GLU A 1 81 ? -10.341 -3.203 -19.375 1.00 52.50 81 GLU A N 1
ATOM 628 C CA . GLU A 1 81 ? -10.532 -2.076 -20.312 1.00 52.50 81 GLU A CA 1
ATOM 629 C C . GLU A 1 81 ? -9.252 -1.303 -20.713 1.00 52.50 81 GLU A C 1
ATOM 631 O O . GLU A 1 81 ? -9.224 -0.764 -21.815 1.00 52.50 81 GLU A O 1
ATOM 636 N N . HIS A 1 82 ? -8.165 -1.282 -19.917 1.00 58.72 82 HIS A N 1
ATOM 637 C CA . HIS A 1 82 ? -6.948 -0.501 -20.241 1.00 58.72 82 HIS A CA 1
ATOM 638 C C . HIS A 1 82 ? -5.642 -1.160 -19.738 1.00 58.72 82 HIS A C 1
ATOM 640 O O . HIS A 1 82 ? -5.240 -0.917 -18.596 1.00 58.72 82 HIS A O 1
ATOM 646 N N . PRO A 1 83 ? -4.956 -1.988 -20.548 1.00 66.19 83 PRO A N 1
ATOM 647 C CA . PRO A 1 83 ? -3.640 -2.513 -20.193 1.00 66.19 83 PRO A CA 1
ATOM 648 C C . PRO A 1 83 ? -2.574 -1.411 -20.294 1.00 66.19 83 PRO A C 1
ATOM 650 O O . PRO A 1 83 ? -2.381 -0.822 -21.356 1.00 66.19 83 PRO A O 1
ATOM 653 N N . ILE A 1 84 ? -1.859 -1.146 -19.198 1.00 72.88 84 ILE A N 1
ATOM 654 C CA . ILE A 1 84 ? -0.649 -0.312 -19.208 1.00 72.88 84 ILE A CA 1
ATOM 655 C C . ILE A 1 84 ? 0.551 -1.249 -19.253 1.00 72.88 84 ILE A C 1
ATOM 657 O O . ILE A 1 84 ? 0.690 -2.113 -18.389 1.00 72.88 84 ILE A O 1
ATOM 661 N N . VAL A 1 85 ? 1.428 -1.059 -20.234 1.00 77.94 85 VAL A N 1
ATOM 662 C CA . VAL A 1 85 ? 2.666 -1.830 -20.375 1.00 77.94 85 VAL A CA 1
ATOM 663 C C . VAL A 1 85 ? 3.847 -0.867 -20.390 1.00 77.94 85 VAL A C 1
ATOM 665 O O . VAL A 1 85 ? 3.756 0.229 -20.941 1.00 77.94 85 VAL A O 1
ATOM 668 N N . SER A 1 86 ? 4.948 -1.277 -19.767 1.00 78.50 86 SER A N 1
ATOM 669 C CA . SER A 1 86 ? 6.217 -0.551 -19.782 1.00 78.50 86 SER A CA 1
ATOM 670 C C . SER A 1 86 ? 7.283 -1.424 -20.436 1.00 78.50 86 SER A C 1
ATOM 672 O O . SER A 1 86 ? 7.386 -2.607 -20.118 1.00 78.50 86 SER A O 1
ATOM 674 N N . VAL A 1 87 ? 8.071 -0.834 -21.330 1.00 78.81 87 VAL A N 1
ATOM 675 C CA . VAL A 1 87 ? 9.177 -1.481 -22.054 1.00 78.81 87 VAL A CA 1
ATOM 676 C C . VAL A 1 87 ? 10.423 -0.601 -21.993 1.00 78.81 87 VAL A C 1
ATOM 678 O O . VAL A 1 87 ? 10.336 0.561 -21.593 1.00 78.81 87 VAL A O 1
ATOM 681 N N . CYS A 1 88 ? 11.584 -1.156 -22.342 1.00 76.50 88 CYS A N 1
ATOM 682 C CA . CYS A 1 88 ? 12.862 -0.466 -22.179 1.00 76.50 88 CYS A CA 1
ATOM 683 C C . CYS A 1 88 ? 13.196 0.464 -23.348 1.00 76.50 88 CYS A C 1
ATOM 685 O O . CYS A 1 88 ? 13.920 1.435 -23.140 1.00 76.50 88 CYS A O 1
ATOM 687 N N . THR A 1 89 ? 12.687 0.184 -24.552 1.00 82.00 89 THR A N 1
ATOM 688 C CA . THR A 1 89 ? 13.011 0.965 -25.755 1.00 82.00 89 THR A CA 1
ATOM 689 C C . THR A 1 89 ? 11.771 1.341 -26.577 1.00 82.00 89 THR A C 1
ATOM 691 O O . THR A 1 89 ? 10.785 0.592 -26.588 1.00 82.00 89 THR A O 1
ATOM 694 N N . PRO A 1 90 ? 11.796 2.484 -27.291 1.00 85.75 90 PRO A N 1
ATOM 695 C CA . PRO A 1 90 ? 10.736 2.859 -28.229 1.00 85.75 90 PRO A CA 1
ATOM 696 C C . PRO A 1 90 ? 10.522 1.824 -29.344 1.00 85.75 90 PRO A C 1
ATOM 698 O O . PRO A 1 90 ? 9.393 1.597 -29.781 1.00 85.75 90 PRO A O 1
ATOM 701 N N . GLU A 1 91 ? 11.584 1.154 -29.793 1.00 87.06 91 GLU A N 1
ATOM 702 C CA . GLU A 1 91 ? 11.522 0.123 -30.830 1.00 87.06 91 GLU A CA 1
ATOM 703 C C . GLU A 1 91 ? 10.762 -1.118 -30.352 1.00 87.06 91 GLU A C 1
ATOM 705 O O . GLU A 1 91 ? 9.874 -1.603 -31.057 1.00 87.06 91 GLU A O 1
ATOM 710 N N . GLU A 1 92 ? 11.055 -1.598 -29.138 1.00 86.56 92 GLU A N 1
ATOM 711 C CA . GLU A 1 92 ? 10.290 -2.674 -28.495 1.00 86.56 92 GLU A CA 1
ATOM 712 C C . GLU A 1 92 ? 8.825 -2.273 -28.312 1.00 86.56 92 GLU A C 1
ATOM 714 O O . GLU A 1 92 ? 7.928 -3.078 -28.566 1.00 86.56 92 GLU A O 1
ATOM 719 N N . ALA A 1 93 ? 8.567 -1.020 -27.917 1.00 86.94 93 ALA A N 1
ATOM 720 C CA . ALA A 1 93 ? 7.208 -0.505 -27.759 1.00 86.94 93 ALA A CA 1
ATOM 721 C C . ALA A 1 93 ? 6.439 -0.584 -29.079 1.00 86.94 93 ALA A C 1
ATOM 723 O O . ALA A 1 93 ? 5.306 -1.065 -29.116 1.00 86.94 93 ALA A O 1
ATOM 724 N N . LYS A 1 94 ? 7.075 -0.162 -30.174 1.00 89.00 94 LYS A N 1
ATOM 725 C CA . LYS A 1 94 ? 6.482 -0.192 -31.509 1.00 89.00 94 LYS A CA 1
ATOM 726 C C . LYS A 1 94 ? 6.163 -1.619 -31.954 1.00 89.00 94 LYS A C 1
ATOM 728 O O . LYS A 1 94 ? 5.036 -1.886 -32.365 1.00 89.00 94 LYS A O 1
ATOM 733 N N . GLN A 1 95 ? 7.116 -2.540 -31.809 1.00 89.12 95 GLN A N 1
ATOM 734 C CA . GLN A 1 95 ? 6.912 -3.953 -32.145 1.00 89.12 95 GLN A CA 1
ATOM 735 C C . GLN A 1 95 ? 5.788 -4.582 -31.317 1.00 89.12 95 GLN A C 1
ATOM 737 O O . GLN A 1 95 ? 4.982 -5.347 -31.844 1.00 89.12 95 GLN A O 1
ATOM 742 N N . LEU A 1 96 ? 5.702 -4.247 -30.027 1.00 87.75 96 LEU A N 1
ATOM 743 C CA . LEU A 1 96 ? 4.655 -4.742 -29.139 1.00 87.75 96 LEU A CA 1
ATOM 744 C C . LEU A 1 96 ? 3.272 -4.232 -29.562 1.00 87.75 96 LEU A C 1
ATOM 746 O O . LEU A 1 96 ? 2.316 -5.008 -29.581 1.00 87.75 96 LEU A O 1
ATOM 750 N N . VAL A 1 97 ? 3.162 -2.953 -29.931 1.00 87.62 97 VAL A N 1
ATOM 751 C CA . VAL A 1 97 ? 1.919 -2.354 -30.440 1.00 87.62 97 VAL A CA 1
ATOM 752 C C . VAL A 1 97 ? 1.464 -3.049 -31.725 1.00 87.62 97 VAL A C 1
ATOM 754 O O . VAL A 1 97 ? 0.295 -3.422 -31.827 1.00 87.62 97 VAL A O 1
ATOM 757 N N . GLU A 1 98 ? 2.367 -3.260 -32.684 1.00 87.81 98 GLU A N 1
ATOM 758 C CA . GLU A 1 98 ? 2.069 -3.956 -33.944 1.00 87.81 98 GLU A CA 1
ATOM 759 C C . GLU A 1 98 ? 1.618 -5.404 -33.683 1.00 87.81 98 GLU A C 1
ATOM 761 O O . GLU A 1 98 ? 0.513 -5.785 -34.073 1.00 87.81 98 GLU A O 1
ATOM 766 N N . CYS A 1 99 ? 2.394 -6.170 -32.906 1.00 88.38 99 CYS A N 1
ATOM 767 C CA . CYS A 1 99 ? 2.058 -7.549 -32.540 1.00 88.38 99 CYS A CA 1
ATOM 768 C C . CYS A 1 99 ? 0.687 -7.664 -31.854 1.00 88.38 99 CYS A C 1
ATOM 770 O O . CYS A 1 99 ? -0.095 -8.564 -32.167 1.00 88.38 99 CYS A O 1
ATOM 772 N N . LEU A 1 100 ? 0.380 -6.768 -30.908 1.00 87.44 100 LEU A N 1
ATOM 773 C CA . LEU A 1 100 ? -0.899 -6.770 -30.195 1.00 87.44 100 LEU A CA 1
ATOM 774 C C . LEU A 1 100 ? -2.072 -6.453 -31.117 1.00 87.44 100 LEU A C 1
ATOM 776 O O . LEU A 1 100 ? -3.124 -7.086 -31.005 1.00 87.44 100 LEU A O 1
ATOM 780 N N . ARG A 1 101 ? -1.907 -5.477 -32.015 1.00 86.56 101 ARG A N 1
ATOM 781 C CA . ARG A 1 101 ? -2.937 -5.118 -32.993 1.00 86.56 101 ARG A CA 1
ATOM 782 C C . ARG A 1 101 ? -3.230 -6.286 -33.920 1.00 86.56 101 ARG A C 1
ATOM 784 O O . ARG A 1 101 ? -4.399 -6.617 -34.095 1.00 86.56 101 ARG A O 1
ATOM 791 N N . ASP A 1 102 ? -2.199 -6.930 -34.452 1.00 87.31 102 ASP A N 1
ATOM 792 C CA . ASP A 1 102 ? -2.356 -8.051 -35.375 1.00 87.31 102 ASP A CA 1
ATOM 793 C C . ASP A 1 102 ? -3.021 -9.243 -34.682 1.00 87.31 102 ASP A C 1
ATOM 795 O O . ASP A 1 102 ? -4.036 -9.756 -35.163 1.00 87.31 102 ASP A O 1
ATOM 799 N N . LEU A 1 103 ? -2.536 -9.612 -33.493 1.00 87.88 103 LEU A N 1
ATOM 800 C CA . LEU A 1 103 ? -3.099 -10.702 -32.699 1.00 87.88 103 LEU A CA 1
ATOM 801 C C . LEU A 1 103 ? -4.580 -10.470 -32.380 1.00 87.88 103 LEU A C 1
ATOM 803 O O . LEU A 1 103 ? -5.410 -11.350 -32.600 1.00 87.88 103 LEU A O 1
ATOM 807 N N . LEU A 1 104 ? -4.936 -9.288 -31.880 1.00 86.38 104 LEU A N 1
ATOM 808 C CA . LEU A 1 104 ? -6.315 -8.997 -31.494 1.00 86.38 104 LEU A CA 1
ATOM 809 C C . LEU A 1 104 ? -7.224 -8.813 -32.708 1.00 86.38 104 LEU A C 1
ATOM 811 O O . LEU A 1 104 ? -8.364 -9.279 -32.677 1.00 86.38 104 LEU A O 1
ATOM 815 N N . SER A 1 105 ? -6.709 -8.249 -33.804 1.00 87.75 105 SER A N 1
ATOM 816 C CA . SER A 1 105 ? -7.456 -8.151 -35.058 1.00 87.75 105 SER A CA 1
ATOM 817 C C . SER A 1 105 ? -7.814 -9.530 -35.615 1.00 87.75 105 SER A C 1
ATOM 819 O O . SER A 1 105 ? -8.938 -9.717 -36.082 1.00 87.75 105 SER A O 1
ATOM 821 N N . SER A 1 106 ? -6.925 -10.522 -35.466 1.00 88.56 106 SER A N 1
ATOM 822 C CA . SER A 1 106 ? -7.192 -11.911 -35.862 1.00 88.56 106 SER A CA 1
ATOM 823 C C . SER A 1 106 ? -8.337 -12.549 -35.064 1.00 88.56 106 SER A C 1
ATOM 825 O O . SER A 1 106 ? -9.062 -13.396 -35.582 1.00 88.56 106 SER A O 1
ATOM 827 N N . ALA A 1 107 ? -8.553 -12.088 -33.829 1.00 88.06 107 ALA A N 1
ATOM 828 C CA . ALA A 1 107 ? -9.658 -12.490 -32.965 1.00 88.06 107 ALA A CA 1
ATOM 829 C C . ALA A 1 107 ? -10.903 -11.584 -33.101 1.00 88.06 107 ALA A C 1
ATOM 831 O O . ALA A 1 107 ? -11.867 -11.749 -32.355 1.00 88.06 107 ALA A O 1
ATOM 832 N N . GLY A 1 108 ? -10.902 -10.628 -34.039 1.00 86.75 108 GLY A N 1
ATOM 833 C CA . GLY A 1 108 ? -12.010 -9.698 -34.279 1.00 86.75 108 GLY A CA 1
ATOM 834 C C . GLY A 1 108 ? -12.055 -8.487 -33.339 1.00 86.75 108 GLY A C 1
ATOM 835 O O . GLY A 1 108 ? -13.017 -7.720 -33.379 1.00 86.75 108 GLY A O 1
ATOM 836 N N . PHE A 1 109 ? -11.029 -8.278 -32.513 1.00 84.00 109 PHE A N 1
ATOM 837 C CA . PHE A 1 109 ? -10.927 -7.135 -31.607 1.00 84.00 109 PHE A CA 1
ATOM 838 C C . PHE A 1 109 ? -10.069 -6.025 -32.222 1.00 84.00 109 PHE A C 1
ATOM 840 O O . PHE A 1 109 ? -8.884 -6.202 -32.494 1.00 84.00 109 PHE A O 1
ATOM 847 N N . GLN A 1 110 ? -10.654 -4.840 -32.401 1.00 83.31 110 GLN A N 1
ATOM 848 C CA . GLN A 1 110 ? -9.926 -3.644 -32.829 1.00 83.31 110 GLN A CA 1
ATOM 849 C C . GLN A 1 110 ? -9.646 -2.741 -31.627 1.00 83.31 110 GLN A C 1
ATOM 851 O O . GLN A 1 110 ? -10.544 -2.049 -31.145 1.00 83.31 110 GLN A O 1
ATOM 856 N N . LEU A 1 111 ? -8.397 -2.726 -31.156 1.00 81.19 111 LEU A N 1
ATOM 857 C CA . LEU A 1 111 ? -7.966 -1.789 -30.118 1.00 81.19 111 LEU A CA 1
ATOM 858 C C . LEU A 1 111 ? -7.925 -0.354 -30.653 1.00 81.19 111 LEU A C 1
ATOM 860 O O . LEU A 1 111 ? -7.367 -0.089 -31.721 1.00 81.19 111 LEU A O 1
ATOM 864 N N . ARG A 1 112 ? -8.483 0.569 -29.871 1.00 81.81 112 ARG A N 1
ATOM 865 C CA . ARG A 1 112 ? -8.498 2.016 -30.120 1.00 81.81 112 ARG A CA 1
ATOM 866 C C . ARG A 1 112 ? -7.912 2.748 -28.916 1.00 81.81 112 ARG A C 1
ATOM 868 O O . ARG A 1 112 ? -7.683 2.130 -27.882 1.00 81.81 112 ARG A O 1
ATOM 875 N N . GLN A 1 113 ? -7.733 4.061 -29.049 1.00 80.81 113 GLN A N 1
ATOM 876 C CA . GLN A 1 113 ? -7.212 4.934 -27.994 1.00 80.81 113 GLN A CA 1
ATOM 877 C C . GLN A 1 113 ? -5.787 4.571 -27.552 1.00 80.81 113 GLN A C 1
ATOM 879 O O . GLN A 1 113 ? -5.456 4.629 -26.371 1.00 80.81 113 GLN A O 1
ATOM 884 N N . TRP A 1 114 ? -4.928 4.209 -28.506 1.00 83.19 114 TRP A N 1
ATOM 885 C CA . TRP A 1 114 ? -3.507 4.021 -28.230 1.00 83.19 114 TRP A CA 1
ATOM 886 C C . TRP A 1 114 ? -2.887 5.340 -27.753 1.00 83.19 114 TRP A C 1
ATOM 888 O O . TRP A 1 114 ? -3.009 6.363 -28.430 1.00 83.19 114 TRP A O 1
ATOM 898 N N . ALA A 1 115 ? -2.214 5.289 -26.605 1.00 82.62 115 ALA A N 1
ATOM 899 C CA . ALA A 1 115 ? -1.487 6.398 -26.002 1.00 82.62 115 ALA A CA 1
ATOM 900 C C . ALA A 1 115 ? -0.099 5.918 -25.555 1.00 82.62 115 ALA A C 1
ATOM 902 O O . ALA A 1 115 ? 0.063 4.778 -25.117 1.00 82.62 115 ALA A O 1
ATOM 903 N N . CYS A 1 116 ? 0.905 6.779 -25.692 1.00 82.25 116 CYS A N 1
ATOM 904 C CA . CYS A 1 116 ? 2.287 6.515 -25.309 1.00 82.25 116 CYS A CA 1
ATOM 905 C C . CYS A 1 116 ? 2.927 7.830 -24.869 1.00 82.25 116 CYS A C 1
ATOM 907 O O . CYS A 1 116 ? 2.556 8.897 -25.356 1.00 82.25 116 CYS A O 1
ATOM 909 N N . ASN A 1 117 ? 3.893 7.741 -23.962 1.00 79.94 117 ASN A N 1
ATOM 910 C CA . ASN A 1 117 ? 4.689 8.881 -23.537 1.00 79.94 117 ASN A CA 1
ATOM 911 C C . ASN A 1 117 ? 5.722 9.325 -24.580 1.00 79.94 117 ASN A C 1
ATOM 913 O O . ASN A 1 117 ? 6.193 10.457 -24.517 1.00 79.94 117 ASN A O 1
ATOM 917 N N . ASP A 1 118 ? 6.038 8.464 -25.549 1.00 80.38 118 ASP A N 1
ATOM 918 C CA . ASP A 1 118 ? 6.855 8.791 -26.713 1.00 80.38 118 ASP A CA 1
ATOM 919 C C . ASP A 1 118 ? 5.981 8.793 -27.989 1.00 80.38 118 ASP A C 1
ATOM 921 O O . ASP A 1 118 ? 5.486 7.741 -28.413 1.00 80.38 118 ASP A O 1
ATOM 925 N N . PRO A 1 119 ? 5.772 9.956 -28.636 1.00 78.88 119 PRO A N 1
ATOM 926 C CA . PRO A 1 119 ? 4.923 10.059 -29.817 1.00 78.88 119 PRO A CA 1
ATOM 927 C C . PRO A 1 119 ? 5.530 9.350 -31.031 1.00 78.88 119 PRO A C 1
ATOM 929 O O . PRO A 1 119 ? 4.788 8.907 -31.912 1.00 78.88 119 PRO A O 1
ATOM 932 N N . SER A 1 120 ? 6.858 9.182 -31.083 1.00 83.00 120 SER A N 1
ATOM 933 C CA . SER A 1 120 ? 7.531 8.501 -32.194 1.00 83.00 120 SER A CA 1
ATOM 934 C C . SER A 1 120 ? 7.056 7.052 -32.352 1.00 83.00 120 SER A C 1
ATOM 936 O O . SER A 1 120 ? 6.938 6.557 -33.478 1.00 83.00 120 SER A O 1
ATOM 938 N N . VAL A 1 121 ? 6.666 6.415 -31.241 1.00 84.81 121 VAL A N 1
ATOM 939 C CA . VAL A 1 121 ? 6.137 5.048 -31.202 1.00 84.81 121 VAL A CA 1
ATOM 940 C C . VAL A 1 121 ? 4.801 4.946 -31.933 1.00 84.81 121 VAL A C 1
ATOM 942 O O . VAL A 1 121 ? 4.571 3.958 -32.618 1.00 84.81 121 VAL A O 1
ATOM 945 N N . LEU A 1 122 ? 3.924 5.953 -31.852 1.00 84.75 122 LEU A N 1
ATOM 946 C CA . LEU A 1 122 ? 2.538 5.860 -32.343 1.00 84.75 122 LEU A CA 1
ATOM 947 C C . LEU A 1 122 ? 2.257 6.656 -33.628 1.00 84.75 122 LEU A C 1
ATOM 949 O O . LEU A 1 122 ? 1.197 6.483 -34.234 1.00 84.75 122 LEU A O 1
ATOM 953 N N . ASN A 1 123 ? 3.213 7.458 -34.104 1.00 82.38 123 ASN A N 1
ATOM 954 C CA . ASN A 1 123 ? 3.082 8.276 -35.319 1.00 82.38 123 ASN A CA 1
ATOM 955 C C . ASN A 1 123 ? 2.748 7.491 -36.597 1.00 82.38 123 ASN A C 1
ATOM 957 O O . ASN A 1 123 ? 2.214 8.056 -37.550 1.00 82.38 123 ASN A O 1
ATOM 961 N N . HIS A 1 124 ? 3.056 6.197 -36.639 1.00 83.69 124 HIS A N 1
ATOM 962 C CA . HIS A 1 124 ? 2.777 5.336 -37.787 1.00 83.69 124 HIS A CA 1
ATOM 963 C C . HIS A 1 124 ? 1.335 4.788 -37.804 1.00 83.69 124 HIS A C 1
ATOM 965 O O . HIS A 1 124 ? 0.892 4.264 -38.823 1.00 83.69 124 HIS A O 1
ATOM 971 N N . LEU A 1 125 ? 0.591 4.897 -36.696 1.00 85.50 125 LEU A N 1
ATOM 972 C CA . LEU A 1 125 ? -0.772 4.369 -36.593 1.00 85.50 125 LEU A CA 1
ATOM 973 C C . LEU A 1 125 ? -1.793 5.276 -37.293 1.00 85.50 125 LEU A C 1
ATOM 975 O O . LEU A 1 125 ? -1.593 6.484 -37.307 1.00 85.50 125 LEU A O 1
ATOM 979 N N . PRO A 1 126 ? -2.917 4.755 -37.811 1.00 84.62 126 PRO A N 1
ATOM 980 C CA . PRO A 1 126 ? -3.998 5.592 -38.334 1.00 84.62 126 PRO A CA 1
ATOM 981 C C . PRO A 1 126 ? -4.687 6.389 -37.214 1.00 84.62 126 PRO A C 1
ATOM 983 O O . PRO A 1 126 ? -4.676 5.965 -36.054 1.00 84.62 126 PRO A O 1
ATOM 986 N N . GLN A 1 127 ? -5.302 7.524 -37.557 1.00 80.31 127 GLN A N 1
ATOM 987 C CA . GLN A 1 127 ? -5.897 8.448 -36.586 1.00 80.31 127 GLN A CA 1
ATOM 988 C C . GLN A 1 127 ? -7.004 7.783 -35.749 1.00 80.31 127 GLN A C 1
ATOM 990 O O . GLN A 1 127 ? -7.077 7.970 -34.541 1.00 80.31 127 GLN A O 1
ATOM 995 N N . GLU A 1 128 ? -7.800 6.899 -36.350 1.00 82.44 128 GLU A N 1
ATOM 996 C CA . GLU A 1 128 ? -8.912 6.198 -35.694 1.00 82.44 128 GLU A CA 1
ATOM 997 C C . GLU A 1 128 ? -8.458 5.252 -34.572 1.00 82.44 128 GLU A C 1
ATOM 999 O O . GLU A 1 128 ? -9.259 4.840 -33.728 1.00 82.44 128 GLU A O 1
ATOM 1004 N N . ALA A 1 129 ? -7.178 4.872 -34.576 1.00 80.44 129 ALA A N 1
ATOM 1005 C CA . ALA A 1 129 ? -6.592 4.029 -33.549 1.00 80.44 129 ALA A CA 1
ATOM 1006 C C . ALA A 1 129 ? -5.997 4.842 -32.387 1.00 80.44 129 ALA A C 1
ATOM 1008 O O . ALA A 1 129 ? -5.854 4.303 -31.291 1.00 80.44 129 ALA A O 1
ATOM 1009 N N . ARG A 1 130 ? -5.647 6.112 -32.593 1.00 81.69 130 ARG A N 1
ATOM 1010 C CA . ARG A 1 130 ? -4.969 6.956 -31.597 1.00 81.69 130 ARG A CA 1
ATOM 1011 C C . ARG A 1 130 ? -5.949 7.488 -30.551 1.00 81.69 130 ARG A C 1
ATOM 1013 O O . ARG A 1 130 ? -7.163 7.490 -30.761 1.00 81.69 130 ARG A O 1
ATOM 1020 N N . SER A 1 131 ? -5.442 7.890 -29.385 1.00 80.12 131 SER A N 1
ATOM 1021 C CA . SER A 1 131 ? -6.272 8.599 -28.407 1.00 80.12 131 SER A CA 1
ATOM 1022 C C . SER A 1 131 ? -6.540 10.045 -28.862 1.00 80.12 131 SER A C 1
ATOM 1024 O O . SER A 1 131 ? -5.671 10.664 -29.481 1.00 80.12 131 SER A O 1
ATOM 1026 N N . PRO A 1 132 ? -7.711 10.632 -28.543 1.00 76.56 132 PRO A N 1
ATOM 1027 C CA . PRO A 1 132 ? -7.991 12.031 -28.876 1.00 76.56 132 PRO A CA 1
ATOM 1028 C C . PRO A 1 132 ? -6.979 13.005 -28.257 1.00 76.56 132 PRO A C 1
ATOM 1030 O O . PRO A 1 132 ? -6.630 14.011 -28.872 1.00 76.56 132 PRO A O 1
ATOM 1033 N N . SER A 1 133 ? -6.482 12.701 -27.053 1.00 71.88 133 SER A N 1
ATOM 1034 C CA . SER A 1 133 ? -5.423 13.482 -26.410 1.00 71.88 133 SER A CA 1
ATOM 1035 C C . SER A 1 133 ? -4.115 13.419 -27.199 1.00 71.88 133 SER A C 1
ATOM 1037 O O . SER A 1 133 ? -3.399 14.417 -27.260 1.00 71.88 133 SER A O 1
ATOM 1039 N N . LEU A 1 134 ? -3.807 12.274 -27.821 1.00 71.19 134 LEU A N 1
ATOM 1040 C CA . LEU A 1 134 ? -2.581 12.081 -28.597 1.00 71.19 134 LEU A CA 1
ATOM 1041 C C . LEU A 1 134 ? -2.642 12.869 -29.898 1.00 71.19 134 LEU A C 1
ATOM 1043 O O . LEU A 1 134 ? -1.691 13.561 -30.246 1.00 71.19 134 LEU A O 1
ATOM 1047 N N . ASP A 1 135 ? -3.787 12.833 -30.571 1.00 69.75 135 ASP A N 1
ATOM 1048 C CA . ASP A 1 135 ? -4.013 13.638 -31.767 1.00 69.75 135 ASP A CA 1
ATOM 1049 C C . ASP A 1 135 ? -3.909 15.138 -31.472 1.00 69.75 135 ASP A C 1
ATOM 1051 O O . ASP A 1 135 ? -3.287 15.876 -32.234 1.00 69.75 135 ASP A O 1
ATOM 1055 N N . LEU A 1 136 ? -4.468 15.596 -30.344 1.00 67.88 136 LEU A N 1
ATOM 1056 C CA . LEU A 1 136 ? -4.334 16.988 -29.909 1.00 67.88 136 LEU A CA 1
ATOM 1057 C C . LEU A 1 136 ? -2.880 17.370 -29.621 1.00 67.88 136 LEU A C 1
ATOM 1059 O O . LEU A 1 136 ? -2.483 18.494 -29.925 1.00 67.88 136 LEU A O 1
ATOM 1063 N N . TRP A 1 137 ? -2.092 16.457 -29.054 1.00 69.19 137 TRP A N 1
ATOM 1064 C CA . TRP A 1 137 ? -0.675 16.691 -28.800 1.00 69.19 137 TRP A CA 1
ATOM 1065 C C . TRP A 1 137 ? 0.116 16.837 -30.100 1.00 69.19 137 TRP A C 1
ATOM 1067 O O . TRP A 1 137 ? 0.798 17.841 -30.288 1.00 69.19 137 TRP A O 1
ATOM 1077 N N . LEU A 1 138 ? -0.065 15.893 -31.028 1.00 69.94 138 LEU A N 1
ATOM 1078 C CA . LEU A 1 138 ? 0.601 15.892 -32.332 1.00 69.94 138 LEU A CA 1
ATOM 1079 C C . LEU A 1 138 ? 0.195 17.089 -33.208 1.00 69.94 138 LEU A C 1
ATOM 1081 O O . LEU A 1 138 ? 1.007 17.575 -33.990 1.00 69.94 138 LEU A O 1
ATOM 1085 N N . ALA A 1 139 ? -1.053 17.557 -33.101 1.00 69.31 139 ALA A N 1
ATOM 1086 C CA . ALA A 1 139 ? -1.585 18.624 -33.948 1.00 69.31 139 ALA A CA 1
ATOM 1087 C C . ALA A 1 139 ? -1.365 20.045 -33.404 1.00 69.31 139 ALA A C 1
ATOM 1089 O O . ALA A 1 139 ? -1.346 20.989 -34.192 1.00 69.31 139 ALA A O 1
ATOM 1090 N N . GLN A 1 140 ? -1.283 20.231 -32.080 1.00 62.12 140 GLN A N 1
ATOM 1091 C CA . GLN A 1 140 ? -1.319 21.567 -31.460 1.00 62.12 140 GLN A CA 1
ATOM 1092 C C . GLN A 1 140 ? -0.078 21.917 -30.635 1.00 62.12 140 GLN A C 1
ATOM 1094 O O . GLN A 1 140 ? -0.068 22.997 -30.047 1.00 62.12 140 GLN A O 1
ATOM 1099 N N . ASP A 1 141 ? 0.923 21.031 -30.556 1.00 59.03 141 ASP A N 1
ATOM 1100 C CA . ASP A 1 141 ? 2.140 21.217 -29.744 1.00 59.03 141 ASP A CA 1
ATOM 1101 C C . ASP A 1 141 ? 1.809 21.683 -28.308 1.00 59.03 141 ASP A C 1
ATOM 1103 O O . ASP A 1 141 ? 2.448 22.542 -27.697 1.00 59.03 141 ASP A O 1
ATOM 1107 N N . LYS A 1 142 ? 0.686 21.172 -27.779 1.00 54.62 142 LYS A N 1
ATOM 1108 C CA . LYS A 1 142 ? 0.178 21.538 -26.457 1.00 54.62 142 LYS A CA 1
ATOM 1109 C C . LYS A 1 142 ? 1.037 20.857 -25.400 1.00 54.62 142 LYS A C 1
ATOM 1111 O O . LYS A 1 142 ? 0.942 19.650 -25.218 1.00 54.62 142 LYS A O 1
ATOM 1116 N N . ALA A 1 143 ? 1.794 21.664 -24.665 1.00 52.16 143 ALA A N 1
ATOM 1117 C CA . ALA A 1 143 ? 2.805 21.279 -23.677 1.00 52.16 143 ALA A CA 1
ATOM 1118 C C . ALA A 1 143 ? 2.294 20.597 -22.381 1.00 52.16 143 ALA A C 1
ATOM 1120 O O . ALA A 1 143 ? 2.837 20.877 -21.321 1.00 52.16 143 ALA A O 1
ATOM 1121 N N . ASN A 1 144 ? 1.194 19.825 -22.399 1.00 57.91 144 ASN A N 1
ATOM 1122 C CA . ASN A 1 144 ? 0.726 19.012 -21.255 1.00 57.91 144 ASN A CA 1
ATOM 1123 C C . ASN A 1 144 ? -0.450 18.085 -21.648 1.00 57.91 144 ASN A C 1
ATOM 1125 O O . ASN A 1 144 ? -1.572 18.257 -21.152 1.00 57.91 144 ASN A O 1
ATOM 1129 N N . PRO A 1 145 ? -0.257 17.113 -22.549 1.00 66.06 145 PRO A N 1
ATOM 1130 C CA . PRO A 1 145 ? -1.299 16.135 -22.827 1.00 66.06 145 PRO A CA 1
ATOM 1131 C C . PRO A 1 145 ? -1.559 15.247 -21.600 1.00 66.06 145 PRO A C 1
ATOM 1133 O O . PRO A 1 145 ? -0.640 14.842 -20.884 1.00 66.06 145 PRO A O 1
ATOM 1136 N N . GLN A 1 146 ? -2.838 14.972 -21.344 1.00 70.38 146 GLN A N 1
ATOM 1137 C CA . GLN A 1 146 ? -3.288 14.118 -20.250 1.00 70.38 146 GLN A CA 1
ATOM 1138 C C . GLN A 1 146 ? -4.154 12.990 -20.801 1.00 70.38 146 GLN A C 1
ATOM 1140 O O . GLN A 1 146 ? -5.079 13.235 -21.581 1.00 70.38 146 GLN A O 1
ATOM 1145 N N . GLU A 1 147 ? -3.886 11.765 -20.358 1.00 74.75 147 GLU A N 1
ATOM 1146 C CA . GLU A 1 147 ? -4.688 10.594 -20.707 1.00 74.75 147 GLU A CA 1
ATOM 1147 C C . GLU A 1 147 ? -5.407 10.044 -19.479 1.00 74.75 147 GLU A C 1
ATOM 1149 O O . GLU A 1 147 ? -4.833 9.895 -18.400 1.00 74.75 147 GLU A O 1
ATOM 1154 N N . SER A 1 148 ? -6.681 9.700 -19.631 1.00 74.81 148 SER A N 1
ATOM 1155 C CA . SER A 1 148 ? -7.428 9.059 -18.556 1.00 74.81 148 SER A CA 1
ATOM 1156 C C . SER A 1 148 ? -7.089 7.576 -18.504 1.00 74.81 148 SER A C 1
ATOM 1158 O O . SER A 1 148 ? -7.478 6.843 -19.402 1.00 74.81 148 SER A O 1
ATOM 1160 N N . THR A 1 149 ? -6.466 7.102 -17.425 1.00 70.94 149 THR A N 1
ATOM 1161 C CA . THR A 1 149 ? -6.147 5.675 -17.284 1.00 70.94 149 THR A CA 1
ATOM 1162 C C . THR A 1 149 ? -6.538 5.154 -15.910 1.00 70.94 149 THR A C 1
ATOM 1164 O O . THR A 1 149 ? -6.133 5.714 -14.895 1.00 70.94 149 THR A O 1
ATOM 1167 N N . LEU A 1 150 ? -7.355 4.092 -15.865 1.00 70.25 150 LEU A N 1
ATOM 1168 C CA . LEU A 1 150 ? -7.857 3.479 -14.624 1.00 70.25 150 LEU A CA 1
ATOM 1169 C C . LEU A 1 150 ? -8.437 4.516 -13.639 1.00 70.25 150 LEU A C 1
ATOM 1171 O O . LEU A 1 150 ? -8.224 4.437 -12.439 1.00 70.25 150 LEU A O 1
ATOM 1175 N N . GLY A 1 151 ? -9.132 5.544 -14.132 1.00 73.50 151 GLY A N 1
ATOM 1176 C CA . GLY A 1 151 ? -9.698 6.603 -13.286 1.00 73.50 151 GLY A CA 1
ATOM 1177 C C . GLY A 1 151 ? -8.697 7.635 -12.736 1.00 73.50 151 GLY A C 1
ATOM 1178 O O . GLY A 1 151 ? -9.138 8.565 -12.055 1.00 73.50 151 GLY A O 1
ATOM 1179 N N . LEU A 1 152 ? -7.408 7.517 -13.061 1.00 81.62 152 LEU A N 1
ATOM 1180 C CA . LEU A 1 152 ? -6.343 8.499 -12.822 1.00 81.62 152 LEU A CA 1
ATOM 1181 C C . LEU A 1 152 ? -6.070 9.314 -14.098 1.00 81.62 152 LEU A C 1
ATOM 1183 O O . LEU A 1 152 ? -6.566 8.976 -15.177 1.00 81.62 152 LEU A O 1
ATOM 1187 N N . SER A 1 153 ? -5.329 10.413 -13.977 1.00 83.44 153 SER A N 1
ATOM 1188 C CA . SER A 1 153 ? -4.830 11.187 -15.119 1.00 83.44 153 SER A CA 1
ATOM 1189 C C . SER A 1 153 ? -3.331 10.939 -15.286 1.00 83.44 153 SER A C 1
ATOM 1191 O O . SER A 1 153 ? -2.563 11.075 -14.339 1.00 83.44 153 SER A O 1
ATOM 1193 N N . TRP A 1 154 ? -2.920 10.503 -16.471 1.00 82.06 154 TRP A N 1
ATOM 1194 C CA . TRP A 1 154 ? -1.529 10.226 -16.808 1.00 82.06 154 TRP A CA 1
ATOM 1195 C C . TRP A 1 154 ? -0.942 11.401 -17.582 1.00 82.06 154 TRP A C 1
ATOM 1197 O O . TRP A 1 154 ? -1.448 11.767 -18.642 1.00 82.06 154 TRP A O 1
ATOM 1207 N N . HIS A 1 155 ? 0.125 11.977 -17.034 1.00 80.00 155 HIS A N 1
ATOM 1208 C CA . HIS A 1 155 ? 0.907 13.043 -17.642 1.00 80.00 155 HIS A CA 1
ATOM 1209 C C . HIS A 1 155 ? 2.136 12.445 -18.329 1.00 80.00 155 HIS A C 1
ATOM 1211 O O . HIS A 1 155 ? 3.020 11.911 -17.657 1.00 80.00 155 HIS A O 1
ATOM 1217 N N . TRP A 1 156 ? 2.198 12.562 -19.655 1.00 75.38 156 TRP A N 1
ATOM 1218 C CA . TRP A 1 156 ? 3.225 11.910 -20.475 1.00 75.38 156 TRP A CA 1
ATOM 1219 C C . TRP A 1 156 ? 4.623 12.484 -20.251 1.00 75.38 156 TRP A C 1
ATOM 1221 O O . TRP A 1 156 ? 5.542 11.750 -19.913 1.00 75.38 156 TRP A O 1
ATOM 1231 N N . GLU A 1 157 ? 4.778 13.807 -20.348 1.00 69.62 157 GLU A N 1
ATOM 1232 C CA . GLU A 1 157 ? 6.093 14.467 -20.251 1.00 69.62 157 GLU A CA 1
ATOM 1233 C C . GLU A 1 157 ? 6.787 14.238 -18.904 1.00 69.62 157 GLU A C 1
ATOM 1235 O O . GLU A 1 157 ? 8.010 14.185 -18.817 1.00 69.62 157 GLU A O 1
ATOM 1240 N N . ARG A 1 158 ? 5.995 14.126 -17.833 1.00 71.56 158 ARG A N 1
ATOM 1241 C CA . ARG A 1 158 ? 6.493 13.996 -16.458 1.00 71.56 158 ARG A CA 1
ATOM 1242 C C . ARG A 1 158 ? 6.490 12.559 -15.955 1.00 71.56 158 ARG A C 1
ATOM 1244 O O . ARG A 1 158 ? 6.885 12.337 -14.814 1.00 71.56 158 ARG A O 1
ATOM 1251 N N . GLU A 1 159 ? 6.001 11.613 -16.761 1.00 77.19 159 GLU A N 1
ATOM 1252 C CA . GLU A 1 159 ? 5.795 10.218 -16.367 1.00 77.19 159 GLU A CA 1
ATOM 1253 C C . GLU A 1 159 ? 5.116 10.080 -14.993 1.00 77.19 159 GLU A C 1
ATOM 1255 O O . GLU A 1 159 ? 5.480 9.253 -14.149 1.00 77.19 159 GLU A O 1
ATOM 1260 N N . SER A 1 160 ? 4.112 10.927 -14.755 1.00 80.56 160 SER A N 1
ATOM 1261 C CA . SER A 1 160 ? 3.410 11.014 -13.479 1.00 80.56 160 SER A CA 1
ATOM 1262 C C . SER A 1 160 ? 1.932 10.678 -13.620 1.00 80.56 160 SER A C 1
ATOM 1264 O O . SER A 1 160 ? 1.285 10.952 -14.632 1.00 80.56 160 SER A O 1
ATOM 1266 N N . LEU A 1 161 ? 1.392 10.059 -12.577 1.00 82.50 161 LEU A N 1
ATOM 1267 C CA . LEU A 1 161 ? -0.030 9.823 -12.404 1.00 82.50 161 LEU A CA 1
ATOM 1268 C C . LEU A 1 161 ? -0.574 10.837 -11.406 1.00 82.50 161 LEU A C 1
ATOM 1270 O O . LEU A 1 161 ? 0.054 11.124 -10.386 1.00 82.50 161 LEU A O 1
ATOM 1274 N N . SER A 1 162 ? -1.754 11.368 -11.694 1.00 85.56 162 SER A N 1
ATOM 1275 C CA . SER A 1 162 ? -2.447 12.309 -10.834 1.00 85.56 162 SER A CA 1
ATOM 1276 C C . SER A 1 162 ? -3.862 11.849 -10.527 1.00 85.56 162 SER A C 1
ATOM 1278 O O . SER A 1 162 ? -4.555 11.225 -11.343 1.00 85.56 162 SER A O 1
ATOM 1280 N N . TYR A 1 163 ? -4.291 12.127 -9.301 1.00 83.69 163 TYR A N 1
ATOM 1281 C CA . TYR A 1 163 ? -5.655 11.850 -8.879 1.00 83.69 163 TYR A CA 1
ATOM 1282 C C . TYR A 1 163 ? -6.609 12.880 -9.477 1.00 83.69 163 TYR A C 1
ATOM 1284 O O . TYR A 1 163 ? -6.338 14.079 -9.493 1.00 83.69 163 TYR A O 1
ATOM 1292 N N . LYS A 1 164 ? -7.754 12.406 -9.971 1.00 82.06 164 LYS A N 1
ATOM 1293 C CA . LYS A 1 164 ? -8.778 13.283 -10.538 1.00 82.06 164 LYS A CA 1
ATOM 1294 C C . LYS A 1 164 ? -9.653 13.861 -9.442 1.00 82.06 164 LYS A C 1
ATOM 1296 O O . LYS A 1 164 ? -10.180 13.115 -8.619 1.00 82.06 164 LYS A O 1
ATOM 1301 N N . GLN A 1 165 ? -9.911 15.160 -9.527 1.00 80.62 165 GLN A N 1
ATOM 1302 C CA . GLN A 1 165 ? -10.987 15.777 -8.766 1.00 80.62 165 GLN A CA 1
ATOM 1303 C C . GLN A 1 165 ? -12.334 15.224 -9.234 1.00 80.62 165 GLN A C 1
ATOM 1305 O O . GLN A 1 165 ? -12.618 15.141 -10.431 1.00 80.62 165 GLN A O 1
ATOM 1310 N N . ARG A 1 166 ? -13.162 14.824 -8.270 1.00 82.50 166 ARG A N 1
ATOM 1311 C CA . ARG A 1 166 ? -14.502 14.274 -8.503 1.00 82.50 166 ARG A CA 1
ATOM 1312 C C . ARG A 1 166 ? -15.479 14.959 -7.553 1.00 82.50 166 ARG A C 1
ATOM 1314 O O . ARG A 1 166 ? -15.865 14.350 -6.553 1.00 82.50 166 ARG A O 1
ATOM 1321 N N . PRO A 1 167 ? -15.826 16.230 -7.819 1.00 81.56 167 PRO A N 1
ATOM 1322 C CA . PRO A 1 167 ? -16.739 16.963 -6.960 1.00 81.56 167 PRO A CA 1
ATOM 1323 C C . PRO A 1 167 ? -18.100 16.266 -6.952 1.00 81.56 167 PRO A C 1
ATOM 1325 O O . PRO A 1 167 ? -18.643 15.909 -8.001 1.00 81.56 167 PRO A O 1
ATOM 1328 N N . VAL A 1 168 ? -18.648 16.058 -5.759 1.00 86.25 168 VAL A N 1
ATOM 1329 C CA . VAL A 1 168 ? -19.980 15.486 -5.570 1.00 86.25 168 VAL A CA 1
ATOM 1330 C C . VAL A 1 168 ? -20.851 16.570 -4.962 1.00 86.25 168 VAL A C 1
ATOM 1332 O O . VAL A 1 168 ? -20.652 16.952 -3.819 1.00 86.25 168 VAL A O 1
ATOM 1335 N N . SER A 1 169 ? -21.829 17.060 -5.721 1.00 87.81 169 SER A N 1
ATOM 1336 C CA . SER A 1 169 ? -22.825 17.991 -5.189 1.00 87.81 169 SER A CA 1
ATOM 1337 C C . SER A 1 169 ? -23.912 17.230 -4.427 1.00 87.81 169 SER A C 1
ATOM 1339 O O . SER A 1 169 ? -24.383 16.177 -4.882 1.00 87.81 169 SER A O 1
ATOM 1341 N N . TYR A 1 170 ? -24.278 17.749 -3.257 1.00 89.38 170 TYR A N 1
ATOM 1342 C CA . TYR A 1 170 ? -25.364 17.258 -2.419 1.00 89.38 170 TYR A CA 1
ATOM 1343 C C . TYR A 1 170 ? -25.922 18.392 -1.540 1.00 89.38 170 TYR A C 1
ATOM 1345 O O . TYR A 1 170 ? -25.197 19.324 -1.206 1.00 89.38 170 TYR A O 1
ATOM 1353 N N . ASP A 1 171 ? -27.198 18.301 -1.149 1.00 85.19 171 ASP A N 1
ATOM 1354 C CA . ASP A 1 171 ? -27.883 19.379 -0.410 1.00 85.19 171 ASP A CA 1
ATOM 1355 C C . ASP A 1 171 ? -27.522 19.421 1.085 1.00 85.19 171 ASP A C 1
ATOM 1357 O O . ASP A 1 171 ? -27.436 20.491 1.682 1.00 85.19 171 ASP A O 1
ATOM 1361 N N . ALA A 1 172 ? -27.322 18.253 1.705 1.00 88.31 172 ALA A N 1
ATOM 1362 C CA . ALA A 1 172 ? -26.959 18.128 3.117 1.00 88.31 172 ALA A CA 1
ATOM 1363 C C . ALA A 1 172 ? -25.997 16.950 3.361 1.00 88.31 172 ALA A C 1
ATOM 1365 O O . ALA A 1 172 ? -26.148 15.901 2.719 1.00 88.31 172 ALA A O 1
ATOM 1366 N N . PRO A 1 173 ? -25.038 17.073 4.298 1.00 89.31 173 PRO A N 1
ATOM 1367 C CA . PRO A 1 173 ? -24.082 16.016 4.625 1.00 89.31 173 PRO A CA 1
ATOM 1368 C C . PRO A 1 173 ? -24.752 14.913 5.457 1.00 89.31 173 PRO A C 1
ATOM 1370 O O . PRO A 1 173 ? -24.577 14.828 6.668 1.00 89.31 173 PRO A O 1
ATOM 1373 N N . THR A 1 174 ? -25.550 14.064 4.810 1.00 92.50 174 THR A N 1
ATOM 1374 C CA . THR A 1 174 ? -26.066 12.822 5.403 1.00 92.50 174 THR A CA 1
ATOM 1375 C C . THR A 1 174 ? -25.012 11.721 5.326 1.00 92.50 174 THR A C 1
ATOM 1377 O O . THR A 1 174 ? -24.082 11.797 4.518 1.00 92.50 174 THR A O 1
ATOM 1380 N N . LEU A 1 175 ? -25.168 10.645 6.105 1.00 91.19 175 LEU A N 1
ATOM 1381 C CA . LEU A 1 175 ? -24.290 9.472 6.004 1.00 91.19 175 LEU A CA 1
ATOM 1382 C C . LEU A 1 175 ? -24.188 8.968 4.558 1.00 91.19 175 LEU A C 1
ATOM 1384 O O . LEU A 1 175 ? -23.088 8.715 4.073 1.00 91.19 175 LEU A O 1
ATOM 1388 N N . ARG A 1 176 ? -25.310 8.889 3.833 1.00 93.06 176 ARG A N 1
ATOM 1389 C CA . ARG A 1 176 ? -25.328 8.498 2.416 1.00 93.06 176 ARG A CA 1
ATOM 1390 C C . ARG A 1 176 ? -24.419 9.381 1.559 1.00 93.06 176 ARG A C 1
ATOM 1392 O O . ARG A 1 176 ? -23.649 8.855 0.756 1.00 93.06 176 ARG A O 1
ATOM 1399 N N . ASN A 1 177 ? -24.507 10.699 1.718 1.00 93.06 177 ASN A N 1
ATOM 1400 C CA . ASN A 1 177 ? -23.733 11.644 0.914 1.00 93.06 177 ASN A CA 1
ATOM 1401 C C . ASN A 1 177 ? -22.246 11.617 1.285 1.00 93.06 177 ASN A C 1
ATOM 1403 O O . ASN A 1 177 ? -21.405 11.535 0.393 1.00 93.06 177 ASN A O 1
ATOM 1407 N N . ILE A 1 178 ? -21.928 11.536 2.577 1.00 93.25 178 ILE A N 1
ATOM 1408 C CA . ILE A 1 178 ? -20.566 11.335 3.093 1.00 93.25 178 ILE A CA 1
ATOM 1409 C C . ILE A 1 178 ? -19.920 10.087 2.466 1.00 93.25 178 ILE A C 1
ATOM 1411 O O . ILE A 1 178 ? -18.817 10.139 1.918 1.00 93.25 178 ILE A O 1
ATOM 1415 N N . TYR A 1 179 ? -20.632 8.958 2.467 1.00 91.81 179 TYR A N 1
ATOM 1416 C CA . TYR A 1 179 ? -20.156 7.728 1.831 1.00 91.81 179 TYR A CA 1
ATOM 1417 C C . TYR A 1 179 ? -19.990 7.870 0.319 1.00 91.81 179 TYR A C 1
ATOM 1419 O O . TYR A 1 179 ? -19.022 7.353 -0.234 1.00 91.81 179 TYR A O 1
ATOM 1427 N N . LYS A 1 180 ? -20.910 8.568 -0.354 1.00 92.44 180 LYS A N 1
ATOM 1428 C CA . LYS A 1 180 ? -20.839 8.822 -1.798 1.00 92.44 180 LYS A CA 1
ATOM 1429 C C . LYS A 1 180 ? -19.580 9.613 -2.167 1.00 92.44 180 LYS A C 1
ATOM 1431 O O . LYS A 1 180 ? -18.928 9.270 -3.150 1.00 92.44 180 LYS A O 1
ATOM 1436 N N . VAL A 1 181 ? -19.224 10.626 -1.376 1.00 92.69 181 VAL A N 1
ATOM 1437 C CA . VAL A 1 181 ? -17.991 11.412 -1.551 1.00 92.69 181 VAL A CA 1
ATOM 1438 C C . VAL A 1 181 ? -16.756 10.546 -1.303 1.00 92.69 181 VAL A C 1
ATOM 1440 O O . VAL A 1 181 ? -15.847 10.532 -2.128 1.00 92.69 181 VAL A O 1
ATOM 1443 N N . LEU A 1 182 ? -16.715 9.772 -0.212 1.00 91.62 182 LEU A N 1
ATOM 1444 C CA . LEU A 1 182 ? -15.565 8.905 0.068 1.00 91.62 182 LEU A CA 1
ATOM 1445 C C . LEU A 1 182 ? -15.385 7.827 -1.014 1.00 91.62 182 LEU A C 1
ATOM 1447 O O . LEU A 1 182 ? -14.267 7.574 -1.452 1.00 91.62 182 LEU A O 1
ATOM 1451 N N . ALA A 1 183 ? -16.476 7.209 -1.468 1.00 88.75 183 ALA A N 1
ATOM 1452 C CA . ALA A 1 183 ? -16.455 6.178 -2.503 1.00 88.75 183 ALA A CA 1
ATOM 1453 C C . ALA A 1 183 ? -16.085 6.724 -3.891 1.00 88.75 183 ALA A C 1
ATOM 1455 O O . ALA A 1 183 ? -15.634 5.958 -4.744 1.00 88.75 183 ALA A O 1
ATOM 1456 N N . SER A 1 184 ? -16.252 8.030 -4.135 1.00 88.50 184 SER A N 1
ATOM 1457 C CA . SER A 1 184 ? -15.804 8.644 -5.387 1.00 88.50 184 SER A CA 1
ATOM 1458 C C . SER A 1 184 ? -14.276 8.709 -5.477 1.00 88.50 184 SER A C 1
ATOM 1460 O O . SER A 1 184 ? -13.748 8.740 -6.591 1.00 88.50 184 SER A O 1
ATOM 1462 N N . GLN A 1 185 ? -13.563 8.652 -4.346 1.00 87.06 185 GLN A N 1
ATOM 1463 C CA . GLN A 1 185 ? -12.102 8.637 -4.297 1.00 87.06 185 GLN A CA 1
ATOM 1464 C C . GLN A 1 185 ? -11.571 7.261 -4.707 1.00 87.06 185 GLN A C 1
ATOM 1466 O O . GLN A 1 185 ? -11.583 6.300 -3.937 1.00 87.06 185 GLN A O 1
ATOM 1471 N N . TYR A 1 186 ? -11.110 7.158 -5.952 1.00 83.25 186 TYR A N 1
ATOM 1472 C CA . TYR A 1 186 ? -10.528 5.927 -6.474 1.00 83.25 186 TYR A CA 1
ATOM 1473 C C . TYR A 1 186 ? -9.024 5.897 -6.219 1.00 83.25 186 TYR A C 1
ATOM 1475 O O . TYR A 1 186 ? -8.281 6.681 -6.807 1.00 83.25 186 TYR A O 1
ATOM 1483 N N . ASP A 1 187 ? -8.592 4.970 -5.366 1.00 84.06 187 ASP A N 1
ATOM 1484 C CA . ASP A 1 187 ? -7.195 4.797 -4.977 1.00 84.06 187 ASP A CA 1
ATOM 1485 C C . ASP A 1 187 ? -6.739 3.336 -5.143 1.00 84.06 187 ASP A C 1
ATOM 1487 O O . ASP A 1 187 ? -6.825 2.542 -4.203 1.00 84.06 187 ASP A O 1
ATOM 1491 N N . PRO A 1 188 ? -6.281 2.946 -6.346 1.00 83.38 188 PRO A N 1
ATOM 1492 C CA . PRO A 1 188 ? -5.924 1.560 -6.638 1.00 83.38 188 PRO A CA 1
ATOM 1493 C C . PRO A 1 188 ? -4.631 1.121 -5.936 1.00 83.38 188 PRO A C 1
ATOM 1495 O O . PRO A 1 188 ? -4.493 -0.054 -5.597 1.00 83.38 188 PRO A O 1
ATOM 1498 N N . LEU A 1 189 ? -3.701 2.058 -5.711 1.00 85.94 189 LEU A N 1
ATOM 1499 C CA . LEU A 1 189 ? -2.383 1.801 -5.121 1.00 85.94 189 LEU A CA 1
ATOM 1500 C C . LEU A 1 189 ? -2.332 2.073 -3.614 1.00 85.94 189 LEU A C 1
ATOM 1502 O O . LEU A 1 189 ? -1.328 1.793 -2.963 1.00 85.94 189 LEU A O 1
ATOM 1506 N N . GLY A 1 190 ? -3.399 2.614 -3.032 1.00 89.25 190 GLY A N 1
ATOM 1507 C CA . GLY A 1 190 ? -3.428 2.929 -1.610 1.00 89.25 190 GLY A CA 1
ATOM 1508 C C . GLY A 1 190 ? -2.551 4.125 -1.222 1.00 89.25 190 GLY A C 1
ATOM 1509 O O . GLY A 1 190 ? -2.184 4.256 -0.055 1.00 89.25 190 GLY A O 1
ATOM 1510 N N . TYR A 1 191 ? -2.173 4.986 -2.168 1.00 88.56 191 TYR A N 1
ATOM 1511 C CA . TYR A 1 191 ? -1.316 6.136 -1.874 1.00 88.56 191 TYR A CA 1
ATOM 1512 C C . TYR A 1 191 ? -2.074 7.222 -1.086 1.00 88.56 191 TYR A C 1
ATOM 1514 O O . TYR A 1 191 ? -1.499 7.897 -0.236 1.00 88.56 191 TYR A O 1
ATOM 1522 N N . LEU A 1 192 ? -3.392 7.343 -1.286 1.00 91.12 192 LEU A N 1
ATOM 1523 C CA . LEU A 1 192 ? -4.267 8.248 -0.532 1.00 91.12 192 LEU A CA 1
ATOM 1524 C C . LEU A 1 192 ? -4.748 7.637 0.790 1.00 91.12 192 LEU A C 1
ATOM 1526 O O . LEU A 1 192 ? -5.639 8.193 1.440 1.00 91.12 192 LEU A O 1
ATOM 1530 N N . LEU A 1 193 ? -4.215 6.490 1.222 1.00 92.88 193 LEU A N 1
ATOM 1531 C CA . LEU A 1 193 ? -4.665 5.849 2.457 1.00 92.88 193 LEU A CA 1
ATOM 1532 C C . LEU A 1 193 ? -4.524 6.730 3.700 1.00 92.88 193 LEU A C 1
ATOM 1534 O O . LEU A 1 193 ? -5.510 6.798 4.427 1.00 92.88 193 LEU A O 1
ATOM 1538 N N . PRO A 1 194 ? -3.422 7.462 3.950 1.00 93.69 194 PRO A N 1
ATOM 1539 C CA . PRO A 1 194 ? -3.361 8.359 5.105 1.00 93.69 194 PRO A CA 1
ATOM 1540 C C . PRO A 1 194 ? -4.494 9.396 5.115 1.00 93.69 194 PRO A C 1
ATOM 1542 O O . PRO A 1 194 ? -5.081 9.683 6.159 1.00 93.69 194 PRO A O 1
ATOM 1545 N N . PHE A 1 195 ? -4.854 9.920 3.945 1.00 94.12 195 PHE A N 1
ATOM 1546 C CA . PHE A 1 195 ? -5.948 10.873 3.802 1.00 94.12 195 PHE A CA 1
ATOM 1547 C C . PHE A 1 195 ? -7.321 10.209 3.972 1.00 94.12 195 PHE A C 1
ATOM 1549 O O . PHE A 1 195 ? -8.140 10.654 4.777 1.00 94.12 195 PHE A O 1
ATOM 1556 N N . SER A 1 196 ? -7.579 9.102 3.274 1.00 93.19 196 SER A N 1
ATOM 1557 C CA . SER A 1 196 ? -8.867 8.399 3.335 1.00 93.19 196 SER A CA 1
ATOM 1558 C C . SER A 1 196 ? -9.113 7.698 4.675 1.00 93.19 196 SER A C 1
ATOM 1560 O O . SER A 1 196 ? -10.267 7.559 5.079 1.00 93.19 196 SER A O 1
ATOM 1562 N N . THR A 1 197 ? -8.067 7.296 5.408 1.00 93.56 197 THR A N 1
ATOM 1563 C CA . THR A 1 197 ? -8.186 6.759 6.773 1.00 93.56 197 THR A CA 1
ATOM 1564 C C . THR A 1 197 ? -8.862 7.782 7.689 1.00 93.56 197 THR A C 1
ATOM 1566 O O . THR A 1 197 ? -9.766 7.401 8.428 1.00 93.56 197 THR A O 1
ATOM 1569 N N . ARG A 1 198 ? -8.534 9.081 7.593 1.00 94.56 198 ARG A N 1
ATOM 1570 C CA . ARG A 1 198 ? -9.187 10.137 8.396 1.00 94.56 198 ARG A CA 1
ATOM 1571 C C . ARG A 1 198 ? -10.701 10.172 8.166 1.00 94.56 198 ARG A C 1
ATOM 1573 O O . ARG A 1 198 ? -11.462 10.126 9.132 1.00 94.56 198 ARG A O 1
ATOM 1580 N N . ALA A 1 199 ? -11.146 10.148 6.908 1.00 94.38 199 ALA A N 1
ATOM 1581 C CA . ALA A 1 199 ? -12.570 10.060 6.571 1.00 94.38 199 ALA A CA 1
ATOM 1582 C C . ALA A 1 199 ? -13.224 8.770 7.078 1.00 94.38 199 ALA A C 1
ATOM 1584 O O . ALA A 1 199 ? -14.303 8.812 7.670 1.00 94.38 199 ALA A O 1
ATOM 1585 N N . LYS A 1 200 ? -12.565 7.618 6.902 1.00 92.94 200 LYS A N 1
ATOM 1586 C CA . LYS A 1 200 ? -13.077 6.332 7.399 1.00 92.94 200 LYS A CA 1
ATOM 1587 C C . LYS A 1 200 ? -13.252 6.342 8.921 1.00 92.94 200 LYS A C 1
ATOM 1589 O O . LYS A 1 200 ? -14.225 5.780 9.413 1.00 92.94 200 LYS A O 1
ATOM 1594 N N . LEU A 1 201 ? -12.363 7.009 9.659 1.00 92.31 201 LEU A N 1
ATOM 1595 C CA . LEU A 1 201 ? -12.482 7.178 11.108 1.00 92.31 201 LEU A CA 1
ATOM 1596 C C . LEU A 1 201 ? -13.635 8.108 11.501 1.00 92.31 201 LEU A C 1
ATOM 1598 O O . LEU A 1 201 ? -14.334 7.820 12.470 1.00 92.31 201 LEU A O 1
ATOM 1602 N N . ILE A 1 202 ? -13.878 9.189 10.752 1.00 93.56 202 ILE A N 1
ATOM 1603 C CA . ILE A 1 202 ? -15.058 10.048 10.957 1.00 93.56 202 ILE A CA 1
ATOM 1604 C C . ILE A 1 202 ? -16.335 9.221 10.781 1.00 93.56 202 ILE A C 1
ATOM 1606 O O . ILE A 1 202 ? -17.191 9.215 11.662 1.00 93.56 202 ILE A O 1
ATOM 1610 N N . ILE A 1 203 ? -16.428 8.465 9.685 1.00 91.88 203 ILE A N 1
ATOM 1611 C CA . ILE A 1 203 ? -17.556 7.573 9.398 1.00 91.88 203 ILE A CA 1
ATOM 1612 C C . ILE A 1 203 ? -17.734 6.533 10.505 1.00 91.88 203 ILE A C 1
ATOM 1614 O O . ILE A 1 203 ? -18.842 6.337 10.996 1.00 91.88 203 ILE A O 1
ATOM 1618 N N . TRP A 1 204 ? -16.650 5.893 10.938 1.00 89.94 204 TRP A N 1
ATOM 1619 C CA . TRP A 1 204 ? -16.683 4.921 12.027 1.00 89.94 204 TRP A CA 1
ATOM 1620 C C . TRP A 1 204 ? -17.226 5.532 13.328 1.00 89.94 204 TRP A C 1
ATOM 1622 O O . TRP A 1 204 ? -18.092 4.935 13.960 1.00 89.94 204 TRP A O 1
ATOM 1632 N N . LYS A 1 205 ? -16.834 6.768 13.676 1.00 90.06 205 LYS A N 1
ATOM 1633 C CA . LYS A 1 205 ? -17.398 7.501 14.829 1.00 90.06 205 LYS A CA 1
ATOM 1634 C C . LYS A 1 205 ? -18.870 7.862 14.633 1.00 90.06 205 LYS A C 1
ATOM 1636 O O . LYS A 1 205 ? -19.625 7.931 15.600 1.00 90.06 205 LYS A O 1
ATOM 1641 N N . LEU A 1 206 ? -19.303 8.109 13.396 1.00 89.56 206 LEU A N 1
ATOM 1642 C CA . LEU A 1 206 ? -20.712 8.366 13.105 1.00 89.56 206 LEU A CA 1
ATOM 1643 C C . LEU A 1 206 ? -21.586 7.116 13.304 1.00 89.56 206 LEU A C 1
ATOM 1645 O O . LEU A 1 206 ? -22.760 7.272 13.638 1.00 89.56 206 LEU A O 1
ATOM 1649 N N . TRP A 1 207 ? -21.027 5.914 13.162 1.00 85.06 207 TRP A N 1
ATOM 1650 C CA . TRP A 1 207 ? -21.731 4.643 13.375 1.00 85.06 207 TRP A CA 1
ATOM 1651 C C . TRP A 1 207 ? -21.871 4.213 14.837 1.00 85.06 207 TRP A C 1
ATOM 1653 O O . TRP A 1 207 ? -22.617 3.278 15.115 1.00 85.06 207 TRP A O 1
ATOM 1663 N N . ASP A 1 208 ? -21.211 4.895 15.776 1.00 80.44 208 ASP A N 1
ATOM 1664 C CA . ASP A 1 208 ? -21.298 4.586 17.211 1.00 80.44 208 ASP A CA 1
ATOM 1665 C C . ASP A 1 208 ? -22.742 4.665 17.753 1.00 80.44 208 ASP A C 1
ATOM 1667 O O . ASP A 1 208 ? -23.128 3.949 18.674 1.00 80.44 208 ASP A O 1
ATOM 1671 N N . LYS A 1 209 ? -23.588 5.492 17.124 1.00 80.12 209 LYS A N 1
ATOM 1672 C CA . LYS A 1 209 ? -25.030 5.549 17.393 1.00 80.12 209 LYS A CA 1
ATOM 1673 C C . LYS A 1 209 ? -25.807 4.920 16.243 1.00 80.12 209 LYS A C 1
ATOM 1675 O O . LYS A 1 209 ? -25.484 5.143 15.079 1.00 80.12 209 LYS A O 1
ATOM 1680 N N . GLN A 1 210 ? -26.888 4.209 16.567 1.00 79.69 210 GLN A N 1
ATOM 1681 C CA . GLN A 1 210 ? -27.845 3.751 15.559 1.00 79.69 210 GLN A CA 1
ATOM 1682 C C . GLN A 1 210 ? -28.438 4.962 14.828 1.00 79.69 210 GLN A C 1
ATOM 1684 O O . GLN A 1 210 ? -29.093 5.803 15.443 1.00 79.69 210 GLN A O 1
ATOM 1689 N N . ARG A 1 211 ? -28.175 5.055 13.522 1.00 84.56 211 ARG A N 1
ATOM 1690 C CA . ARG A 1 211 ? -28.596 6.157 12.648 1.00 84.56 211 ARG A CA 1
ATOM 1691 C C . ARG A 1 211 ? -29.097 5.627 11.311 1.00 84.56 211 ARG A C 1
ATOM 1693 O O . ARG A 1 211 ? -28.659 4.575 10.846 1.00 84.56 211 ARG A O 1
ATOM 1700 N N . GLY A 1 212 ? -30.010 6.373 10.695 1.00 86.62 212 GLY A N 1
ATOM 1701 C CA . GLY A 1 212 ? -30.434 6.140 9.316 1.00 86.62 212 GLY A CA 1
ATOM 1702 C C . GLY A 1 212 ? -29.440 6.730 8.313 1.00 86.62 212 GLY A C 1
ATOM 1703 O O . GLY A 1 212 ? -28.723 7.678 8.619 1.00 86.62 212 GLY A O 1
ATOM 1704 N N . TRP A 1 213 ? -29.427 6.201 7.088 1.00 87.75 213 TRP A N 1
ATOM 1705 C CA . TRP A 1 213 ? -28.563 6.688 6.000 1.00 87.75 213 TRP A CA 1
ATOM 1706 C C . TRP A 1 213 ? -28.782 8.165 5.649 1.00 87.75 213 TRP A C 1
ATOM 1708 O O . TRP A 1 213 ? -27.835 8.854 5.274 1.00 87.75 213 TRP A O 1
ATOM 1718 N N . ASP A 1 214 ? -30.020 8.634 5.785 1.00 89.94 214 ASP A N 1
ATOM 1719 C CA . ASP A 1 214 ? -30.459 9.979 5.409 1.00 89.94 214 ASP A CA 1
ATOM 1720 C C . ASP A 1 214 ? -30.770 10.851 6.641 1.00 89.94 214 ASP A C 1
ATOM 1722 O O . ASP A 1 214 ? -31.499 11.833 6.537 1.00 89.94 214 ASP A O 1
ATOM 1726 N N . ASP A 1 215 ? -30.237 10.487 7.816 1.00 86.69 215 ASP A N 1
ATOM 1727 C CA . ASP A 1 215 ? -30.371 11.286 9.040 1.00 86.69 215 ASP A CA 1
ATOM 1728 C C . ASP A 1 215 ? -29.656 12.642 8.871 1.00 86.69 215 ASP A C 1
ATOM 1730 O O . ASP A 1 215 ? -28.437 12.661 8.660 1.00 86.69 215 ASP A O 1
ATOM 1734 N N . PRO A 1 216 ? -30.379 13.776 8.960 1.00 80.88 216 PRO A N 1
ATOM 1735 C CA . PRO A 1 216 ? -29.780 15.100 8.837 1.00 80.88 216 PRO A CA 1
ATOM 1736 C C . PRO A 1 216 ? -29.043 15.546 10.112 1.00 80.88 216 PRO A C 1
ATOM 1738 O O . PRO A 1 216 ? -28.301 16.526 10.077 1.00 80.88 216 PRO A O 1
ATOM 1741 N N . ASN A 1 217 ? -29.227 14.859 11.245 1.00 86.25 217 ASN A N 1
ATOM 1742 C CA . ASN A 1 217 ? -28.734 15.297 12.552 1.00 86.25 217 ASN A CA 1
ATOM 1743 C C . ASN A 1 217 ? -27.389 14.653 12.911 1.00 86.25 217 ASN A C 1
ATOM 1745 O O . ASN A 1 217 ? -27.275 13.833 13.832 1.00 86.25 217 ASN A O 1
ATOM 1749 N N . LEU A 1 218 ? -26.334 15.051 12.202 1.00 90.06 218 LEU A N 1
ATOM 1750 C CA . LEU A 1 218 ? -24.977 14.624 12.538 1.00 90.06 218 LEU A CA 1
ATOM 1751 C C . LEU A 1 218 ? -24.352 15.523 13.628 1.00 90.06 218 LEU A C 1
ATOM 1753 O O . LEU A 1 218 ? -24.651 16.715 13.702 1.00 90.06 218 LEU A O 1
ATOM 1757 N N . PRO A 1 219 ? -23.470 14.990 14.499 1.00 92.38 219 PRO A N 1
ATOM 1758 C CA . PRO A 1 219 ? -22.817 15.790 15.533 1.00 92.38 219 PRO A CA 1
ATOM 1759 C C . PRO A 1 219 ? -21.975 16.915 14.928 1.00 92.38 219 PRO A C 1
ATOM 1761 O O . PRO A 1 219 ? -21.127 16.649 14.078 1.00 92.38 219 PRO A O 1
ATOM 1764 N N . ALA A 1 220 ? -22.139 18.142 15.432 1.00 92.56 220 ALA A N 1
ATOM 1765 C CA . ALA A 1 220 ? -21.469 19.334 14.901 1.00 92.56 220 ALA A CA 1
ATOM 1766 C C . ALA A 1 220 ? -19.940 19.180 14.783 1.00 92.56 220 ALA A C 1
ATOM 1768 O O . ALA A 1 220 ? -19.359 19.549 13.770 1.00 92.56 220 ALA A O 1
ATOM 1769 N N . ALA A 1 221 ? -19.290 18.558 15.773 1.00 94.75 221 ALA A N 1
ATOM 1770 C CA . ALA A 1 221 ? -17.846 18.319 15.736 1.00 94.75 221 ALA A CA 1
ATOM 1771 C C . ALA A 1 221 ? -17.414 17.387 14.585 1.00 94.75 221 ALA A C 1
ATOM 1773 O O . ALA A 1 221 ? -16.371 17.603 13.973 1.00 94.75 221 ALA A O 1
ATOM 1774 N N . LEU A 1 222 ? -18.211 16.357 14.277 1.00 93.56 222 LEU A N 1
ATOM 1775 C CA . LEU A 1 222 ? -17.919 15.421 13.186 1.00 93.56 222 LEU A CA 1
ATOM 1776 C C . LEU A 1 222 ? -18.274 16.018 11.824 1.00 93.56 222 LEU A C 1
ATOM 1778 O O . LEU A 1 222 ? -17.553 15.768 10.866 1.00 93.56 222 LEU A O 1
ATOM 1782 N N . LEU A 1 223 ? -19.326 16.839 11.752 1.00 93.31 223 LEU A N 1
ATOM 1783 C CA . LEU A 1 223 ? -19.646 17.628 10.561 1.00 93.31 223 LEU A CA 1
ATOM 1784 C C . LEU A 1 223 ? -18.523 18.601 10.214 1.00 93.31 223 LEU A C 1
ATOM 1786 O O . LEU A 1 223 ? -18.109 18.657 9.063 1.00 93.31 223 LEU A O 1
ATOM 1790 N N . GLN A 1 224 ? -17.983 19.310 11.207 1.00 94.94 224 GLN A N 1
ATOM 1791 C CA . GLN A 1 224 ? -16.853 20.207 10.985 1.00 94.94 224 GLN A CA 1
ATOM 1792 C C . GLN A 1 224 ? -15.612 19.438 10.520 1.00 94.94 224 GLN A C 1
ATOM 1794 O O . GLN A 1 224 ? -14.954 19.845 9.569 1.00 94.94 224 GLN A O 1
ATOM 1799 N N . ALA A 1 225 ? -15.302 18.306 11.161 1.00 95.44 225 ALA A N 1
ATOM 1800 C CA . ALA A 1 225 ? -14.181 17.463 10.750 1.00 95.44 225 ALA A CA 1
ATOM 1801 C C . ALA A 1 225 ? -14.357 16.918 9.323 1.00 95.44 225 ALA A C 1
ATOM 1803 O O . ALA A 1 225 ? -13.380 16.832 8.583 1.00 95.44 225 ALA A O 1
ATOM 1804 N N . TRP A 1 226 ? -15.589 16.567 8.942 1.00 95.44 226 TRP A N 1
ATOM 1805 C CA . TRP A 1 226 ? -15.923 16.140 7.588 1.00 95.44 226 TRP A CA 1
ATOM 1806 C C . TRP A 1 226 ? -15.762 17.276 6.576 1.00 95.44 226 TRP A C 1
ATOM 1808 O O . TRP A 1 226 ? -15.081 17.077 5.579 1.00 95.44 226 TRP A O 1
ATOM 1818 N N . SER A 1 227 ? -16.314 18.462 6.857 1.00 94.00 227 SER A N 1
ATOM 1819 C CA . SER A 1 227 ? -16.179 19.644 5.994 1.00 94.00 227 SER A CA 1
ATOM 1820 C C . SER A 1 227 ? -14.712 19.970 5.743 1.00 94.00 227 SER A C 1
ATOM 1822 O O . SER A 1 227 ? -14.298 20.059 4.597 1.00 94.00 227 SER A O 1
ATOM 1824 N N . ASN A 1 228 ? -13.900 20.029 6.804 1.00 94.50 228 ASN A N 1
ATOM 1825 C CA . ASN A 1 228 ? -12.469 20.297 6.677 1.00 94.50 228 ASN A CA 1
ATOM 1826 C C . ASN A 1 228 ? -11.758 19.242 5.811 1.00 94.50 228 ASN A C 1
ATOM 1828 O O . ASN A 1 228 ? -10.861 19.579 5.049 1.00 94.50 228 ASN A O 1
ATOM 1832 N N . TRP A 1 229 ? -12.135 17.965 5.936 1.00 95.31 229 TRP A N 1
ATOM 1833 C CA . TRP A 1 229 ? -11.567 16.889 5.119 1.00 95.31 229 TRP A CA 1
ATOM 1834 C C . TRP A 1 229 ? -12.008 16.986 3.652 1.00 95.31 229 TRP A C 1
ATOM 1836 O O . TRP A 1 229 ? -11.208 16.748 2.752 1.00 95.31 229 TRP A O 1
ATOM 1846 N N . GLU A 1 230 ? -13.269 17.336 3.402 1.00 93.25 230 GLU A N 1
ATOM 1847 C CA . GLU A 1 230 ? -13.817 17.500 2.055 1.00 93.25 230 GLU A CA 1
ATOM 1848 C C . GLU A 1 230 ? -13.206 18.710 1.339 1.00 93.25 230 GLU A C 1
ATOM 1850 O O . GLU A 1 230 ? -12.863 18.606 0.163 1.00 93.25 230 GLU A O 1
ATOM 1855 N N . ASP A 1 231 ? -12.965 19.809 2.059 1.00 91.94 231 ASP A N 1
ATOM 1856 C CA . ASP A 1 231 ? -12.295 21.004 1.537 1.00 91.94 231 ASP A CA 1
ATOM 1857 C C . ASP A 1 231 ? -10.868 20.702 1.046 1.00 91.94 231 ASP A C 1
ATOM 1859 O O . ASP A 1 231 ? -10.368 21.362 0.134 1.00 91.94 231 ASP A O 1
ATOM 1863 N N . GLU A 1 232 ? -10.200 19.678 1.587 1.00 91.56 232 GLU A N 1
ATOM 1864 C CA . GLU A 1 232 ? -8.884 19.243 1.108 1.00 91.56 232 GLU A CA 1
ATOM 1865 C C . GLU A 1 232 ? -8.946 18.584 -0.285 1.00 91.56 232 GLU A C 1
ATOM 1867 O O . GLU A 1 232 ? -7.938 18.578 -0.991 1.00 91.56 232 GLU A O 1
ATOM 1872 N N . LEU A 1 233 ? -10.101 18.074 -0.744 1.00 88.75 233 LEU A N 1
ATOM 1873 C CA . LEU A 1 233 ? -10.235 17.405 -2.055 1.00 88.75 233 LEU A CA 1
ATOM 1874 C C . LEU A 1 233 ? -9.949 18.327 -3.251 1.00 88.75 233 LEU A C 1
ATOM 1876 O O . LEU A 1 233 ? -9.794 17.853 -4.380 1.00 88.75 233 LEU A O 1
ATOM 1880 N N . GLN A 1 234 ? -9.856 19.638 -3.022 1.00 84.81 234 GLN A N 1
ATOM 1881 C CA . GLN A 1 234 ? -9.391 20.592 -4.025 1.00 84.81 234 GLN A CA 1
ATOM 1882 C C . GLN A 1 234 ? -7.905 20.405 -4.382 1.00 84.81 234 GLN A C 1
ATOM 1884 O O . GLN A 1 234 ? -7.470 20.831 -5.452 1.00 84.81 234 GLN A O 1
ATOM 1889 N N . PHE A 1 235 ? -7.106 19.753 -3.536 1.00 83.75 235 PHE A N 1
ATOM 1890 C CA . PHE A 1 235 ? -5.695 19.514 -3.818 1.00 83.75 235 PHE A CA 1
ATOM 1891 C C . PHE A 1 235 ? -5.509 18.297 -4.730 1.00 83.75 235 PHE A C 1
ATOM 1893 O O . PHE A 1 235 ? -5.965 17.193 -4.439 1.00 83.75 235 PHE A O 1
ATOM 1900 N N . ILE A 1 236 ? -4.800 18.496 -5.845 1.00 78.81 236 ILE A N 1
ATOM 1901 C CA . ILE A 1 236 ? -4.425 17.415 -6.762 1.00 78.81 236 ILE A CA 1
ATOM 1902 C C . ILE A 1 236 ? -3.071 16.863 -6.343 1.00 78.81 236 ILE A C 1
ATOM 1904 O O . ILE A 1 236 ? -2.081 17.596 -6.262 1.00 78.81 236 ILE A O 1
ATOM 1908 N N . LEU A 1 237 ? -3.036 15.554 -6.128 1.00 84.62 237 LEU A N 1
ATOM 1909 C CA . LEU A 1 237 ? -1.824 14.834 -5.798 1.00 84.62 237 LEU A CA 1
ATOM 1910 C C . LEU A 1 237 ? -1.257 14.136 -7.034 1.00 84.62 237 LEU A C 1
ATOM 1912 O O . LEU A 1 237 ? -1.993 13.476 -7.770 1.00 84.62 237 LEU A O 1
ATOM 1916 N N . ASN A 1 238 ? 0.056 14.271 -7.222 1.00 82.81 238 ASN A N 1
ATOM 1917 C CA . ASN A 1 238 ? 0.813 13.641 -8.297 1.00 82.81 238 ASN A CA 1
ATOM 1918 C C . ASN A 1 238 ? 1.822 12.659 -7.703 1.00 82.81 238 ASN A C 1
ATOM 1920 O O . ASN A 1 238 ? 2.445 12.957 -6.686 1.00 82.81 238 ASN A O 1
ATOM 1924 N N . PHE A 1 239 ? 2.033 11.531 -8.367 1.00 79.12 239 PHE A N 1
ATOM 1925 C CA . PHE A 1 239 ? 3.083 10.581 -8.023 1.00 79.12 239 PHE A CA 1
ATOM 1926 C C . PHE A 1 239 ? 3.739 10.026 -9.288 1.00 79.12 239 PHE A C 1
ATOM 1928 O O . PHE A 1 239 ? 3.125 9.969 -10.354 1.00 79.12 239 PHE A O 1
ATOM 1935 N N . THR A 1 240 ? 5.008 9.644 -9.186 1.00 78.69 240 THR A N 1
ATOM 1936 C CA . THR A 1 240 ? 5.762 9.093 -10.316 1.00 78.69 240 THR A CA 1
ATOM 1937 C C . THR A 1 240 ? 5.259 7.692 -10.648 1.00 78.69 240 THR A C 1
ATOM 1939 O O . THR A 1 240 ? 5.110 6.856 -9.758 1.00 78.69 240 THR A O 1
ATOM 1942 N N . ARG A 1 241 ? 4.999 7.431 -11.934 1.00 79.94 241 ARG A N 1
ATOM 1943 C CA . ARG A 1 241 ? 4.551 6.118 -12.421 1.00 79.94 241 ARG A CA 1
ATOM 1944 C C . ARG A 1 241 ? 5.685 5.095 -12.416 1.00 79.94 241 ARG A C 1
ATOM 1946 O O . ARG A 1 241 ? 5.475 3.934 -12.082 1.00 79.94 241 ARG A O 1
ATOM 1953 N N . ALA A 1 242 ? 6.870 5.519 -12.846 1.00 78.94 242 ALA A N 1
ATOM 1954 C CA . ALA A 1 242 ? 8.024 4.648 -12.994 1.00 78.94 242 ALA A CA 1
ATOM 1955 C C . ALA A 1 242 ? 8.661 4.315 -11.635 1.00 78.94 242 ALA A C 1
ATOM 1957 O O . ALA A 1 242 ? 8.906 5.201 -10.819 1.00 78.94 242 ALA A O 1
ATOM 1958 N N . TYR A 1 243 ? 9.005 3.040 -11.431 1.00 82.38 243 TYR A N 1
ATOM 1959 C CA . TYR A 1 243 ? 9.771 2.583 -10.264 1.00 82.38 243 TYR A CA 1
ATOM 1960 C C . TYR A 1 243 ? 11.265 2.932 -10.327 1.00 82.38 243 TYR A C 1
ATOM 1962 O O . TYR A 1 243 ? 12.025 2.592 -9.429 1.00 82.38 243 TYR A O 1
ATOM 1970 N N . MET A 1 244 ? 11.733 3.529 -11.419 1.00 78.50 244 MET A N 1
ATOM 1971 C CA . MET A 1 244 ? 13.106 4.002 -11.543 1.00 78.50 244 MET A CA 1
ATOM 1972 C C . MET A 1 244 ? 13.094 5.315 -12.321 1.00 78.50 244 MET A C 1
ATOM 1974 O O . MET A 1 244 ? 12.351 5.416 -13.302 1.00 78.50 244 MET A O 1
ATOM 1978 N N . PRO A 1 245 ? 13.897 6.311 -11.919 1.00 74.94 245 PRO A N 1
ATOM 1979 C CA . PRO A 1 245 ? 14.063 7.506 -12.726 1.00 74.94 245 PRO A CA 1
ATOM 1980 C C . PRO A 1 245 ? 14.774 7.169 -14.052 1.00 74.94 245 PRO A C 1
ATOM 1982 O O . PRO A 1 245 ? 15.550 6.212 -14.087 1.00 74.94 245 PRO A O 1
ATOM 1985 N N . PRO A 1 246 ? 14.558 7.952 -15.127 1.00 68.19 246 PRO A N 1
ATOM 1986 C CA . PRO A 1 246 ? 15.178 7.712 -16.437 1.00 68.19 246 PRO A CA 1
ATOM 1987 C C . PRO A 1 246 ? 16.711 7.663 -16.392 1.00 68.19 246 PRO A C 1
ATOM 1989 O O . PRO A 1 246 ? 17.334 6.891 -17.112 1.00 68.19 246 PRO A O 1
ATOM 1992 N N . ASP A 1 247 ? 17.316 8.441 -15.491 1.00 66.81 247 ASP A N 1
ATOM 1993 C CA . ASP A 1 247 ? 18.771 8.521 -15.317 1.00 66.81 247 ASP A CA 1
ATOM 1994 C C . ASP A 1 247 ? 19.356 7.331 -14.525 1.00 66.81 247 ASP A C 1
ATOM 1996 O O . ASP A 1 247 ? 20.572 7.233 -14.325 1.00 66.81 247 ASP A O 1
ATOM 2000 N N . PHE A 1 248 ? 18.505 6.420 -14.039 1.00 67.06 248 PHE A N 1
ATOM 2001 C CA . PHE A 1 248 ? 18.915 5.245 -13.277 1.00 67.06 248 PHE A CA 1
ATOM 2002 C C . PHE A 1 248 ? 19.297 4.117 -14.241 1.00 67.06 248 PHE A C 1
ATOM 2004 O O . PHE A 1 248 ? 18.444 3.493 -14.868 1.00 67.06 248 PHE A O 1
ATOM 2011 N N . GLY A 1 249 ? 20.604 3.883 -14.389 1.00 62.19 249 GLY A N 1
ATOM 2012 C CA . GLY A 1 249 ? 21.147 2.963 -15.393 1.00 62.19 249 GLY A CA 1
ATOM 2013 C C . GLY A 1 249 ? 20.564 1.541 -15.346 1.00 62.19 249 GLY A C 1
ATOM 2014 O O . GLY A 1 249 ? 20.237 1.017 -14.286 1.00 62.19 249 GLY A O 1
ATOM 2015 N N . HIS A 1 250 ? 20.503 0.893 -16.513 1.00 63.03 250 HIS A N 1
ATOM 2016 C CA . HIS A 1 250 ? 19.890 -0.431 -16.719 1.00 63.03 250 HIS A CA 1
ATOM 2017 C C . HIS A 1 250 ? 20.794 -1.637 -16.374 1.00 63.03 250 HIS A C 1
ATOM 2019 O O . HIS A 1 250 ? 20.424 -2.783 -16.621 1.00 63.03 250 HIS A O 1
ATOM 2025 N N . GLU A 1 251 ? 22.000 -1.411 -15.845 1.00 64.38 251 GLU A N 1
ATOM 2026 C CA . GLU A 1 251 ? 22.949 -2.484 -15.509 1.00 64.38 251 GLU A CA 1
ATOM 2027 C C . GLU A 1 251 ? 22.531 -3.276 -14.264 1.00 64.38 251 GLU A C 1
ATOM 2029 O O . GLU A 1 251 ? 21.838 -2.730 -13.415 1.00 64.38 251 GLU A O 1
ATOM 2034 N N . ALA A 1 252 ? 23.011 -4.531 -14.150 1.00 57.88 252 ALA A N 1
ATOM 2035 C CA . ALA A 1 252 ? 22.546 -5.552 -13.195 1.00 57.88 252 ALA A CA 1
ATOM 2036 C C . ALA A 1 252 ? 21.872 -4.980 -11.940 1.00 57.88 252 ALA A C 1
ATOM 2038 O O . ALA A 1 252 ? 22.519 -4.395 -11.064 1.00 57.88 252 ALA A O 1
ATOM 2039 N N . VAL A 1 253 ? 20.556 -5.172 -11.935 1.00 77.19 253 VAL A N 1
ATOM 2040 C CA . VAL A 1 253 ? 19.602 -4.596 -11.005 1.00 77.19 253 VAL A CA 1
ATOM 2041 C C . VAL A 1 253 ? 19.165 -5.692 -10.045 1.00 77.19 253 VAL A C 1
ATOM 2043 O O . VAL A 1 253 ? 18.454 -6.611 -10.450 1.00 77.19 253 VAL A O 1
ATOM 2046 N N . THR A 1 254 ? 19.554 -5.603 -8.778 1.00 88.50 254 THR A N 1
ATOM 2047 C CA . THR A 1 254 ? 18.962 -6.457 -7.742 1.00 88.50 254 THR A CA 1
ATOM 2048 C C . THR A 1 254 ? 17.716 -5.760 -7.216 1.00 88.50 254 THR A C 1
ATOM 2050 O O . THR A 1 254 ? 17.789 -4.601 -6.799 1.00 88.50 254 THR A O 1
ATOM 2053 N N . ARG A 1 255 ? 16.572 -6.448 -7.248 1.00 91.31 255 ARG A N 1
ATOM 2054 C CA . ARG A 1 255 ? 15.298 -5.925 -6.742 1.00 91.31 255 ARG A CA 1
ATOM 2055 C C . ARG A 1 255 ? 14.865 -6.680 -5.502 1.00 91.31 255 ARG A C 1
ATOM 2057 O O . ARG A 1 255 ? 14.847 -7.908 -5.493 1.00 91.31 255 ARG A O 1
ATOM 2064 N N . GLU A 1 256 ? 14.480 -5.938 -4.481 1.00 94.81 256 GLU A N 1
ATOM 2065 C CA . GLU A 1 256 ? 14.001 -6.464 -3.209 1.00 94.81 256 GLU A CA 1
ATOM 2066 C C . GLU A 1 256 ? 12.683 -5.776 -2.860 1.00 94.81 256 GLU A C 1
ATOM 2068 O O . GLU A 1 256 ? 12.511 -4.577 -3.089 1.00 94.81 256 GLU A O 1
ATOM 2073 N N . VAL A 1 257 ? 11.738 -6.529 -2.308 1.00 96.25 257 VAL A N 1
ATOM 2074 C CA . VAL A 1 257 ? 10.470 -5.982 -1.822 1.00 96.25 257 VAL A CA 1
ATOM 2075 C C . VAL A 1 257 ? 10.538 -5.858 -0.308 1.00 96.25 257 VAL A C 1
ATOM 2077 O O . VAL A 1 257 ? 10.866 -6.813 0.394 1.00 96.25 257 VAL A O 1
ATOM 2080 N N . HIS A 1 258 ? 10.201 -4.679 0.207 1.00 97.56 258 HIS A N 1
ATOM 2081 C CA . HIS A 1 258 ? 10.126 -4.424 1.642 1.00 97.56 258 HIS A CA 1
ATOM 2082 C C . HIS A 1 258 ? 8.716 -4.005 2.030 1.00 97.56 258 HIS A C 1
ATOM 2084 O O . HIS A 1 258 ? 8.210 -3.007 1.522 1.00 97.56 258 HIS A O 1
ATOM 2090 N N . ILE A 1 259 ? 8.093 -4.741 2.949 1.00 98.25 259 ILE A N 1
ATOM 2091 C CA . ILE A 1 259 ? 6.719 -4.482 3.391 1.00 98.25 259 ILE A CA 1
ATOM 2092 C C . ILE A 1 259 ? 6.718 -4.163 4.876 1.00 98.25 259 ILE A C 1
ATOM 2094 O O . ILE A 1 259 ? 7.199 -4.950 5.681 1.00 98.25 259 ILE A O 1
ATOM 2098 N N . PHE A 1 260 ? 6.168 -3.018 5.245 1.00 97.88 260 PHE A N 1
ATOM 2099 C CA . PHE A 1 260 ? 6.090 -2.550 6.622 1.00 97.88 260 PHE A CA 1
ATOM 2100 C C . PHE A 1 260 ? 4.664 -2.686 7.122 1.00 97.88 260 PHE A C 1
ATOM 2102 O O . PHE A 1 260 ? 3.753 -2.187 6.468 1.00 97.88 260 PHE A O 1
ATOM 2109 N N . ALA A 1 261 ? 4.474 -3.344 8.261 1.00 97.38 261 ALA A N 1
ATOM 2110 C CA . ALA A 1 261 ? 3.194 -3.458 8.947 1.00 97.38 261 ALA A CA 1
ATOM 2111 C C . ALA A 1 261 ? 3.143 -2.490 10.134 1.00 97.38 261 ALA A C 1
ATOM 2113 O O . ALA A 1 261 ? 4.132 -2.342 10.848 1.00 97.38 261 ALA A O 1
ATOM 2114 N N . ASN A 1 262 ? 1.992 -1.857 10.365 1.00 95.88 262 ASN A N 1
ATOM 2115 C CA . ASN A 1 262 ? 1.738 -1.088 11.583 1.00 95.88 262 ASN A CA 1
ATOM 2116 C C . ASN A 1 262 ? 0.273 -1.172 12.011 1.00 95.88 262 ASN A C 1
ATOM 2118 O O . ASN A 1 262 ? -0.632 -1.285 11.175 1.00 95.88 262 ASN A O 1
ATOM 2122 N N . ALA A 1 263 ? 0.039 -1.052 13.314 1.00 94.69 263 ALA A N 1
ATOM 2123 C CA . ALA A 1 263 ? -1.291 -0.925 13.883 1.00 94.69 263 ALA A CA 1
ATOM 2124 C C . ALA A 1 263 ? -1.351 0.177 14.942 1.00 94.69 263 ALA A C 1
ATOM 2126 O O . ALA A 1 263 ? -0.421 0.387 15.710 1.00 94.69 263 ALA A O 1
ATOM 2127 N N . SER A 1 264 ? -2.499 0.835 15.008 1.00 92.12 264 SER A N 1
ATOM 2128 C CA . SER A 1 264 ? -2.942 1.672 16.114 1.00 92.12 264 SER A CA 1
ATOM 2129 C C . SER A 1 264 ? -4.279 1.144 16.639 1.00 92.12 264 SER A C 1
ATOM 2131 O O . SER A 1 264 ? -4.885 0.248 16.048 1.00 92.12 264 SER A O 1
ATOM 2133 N N . GLU A 1 265 ? -4.786 1.731 17.722 1.00 90.25 265 GLU A N 1
ATOM 2134 C CA . GLU A 1 265 ? -6.123 1.419 18.254 1.00 90.25 265 GLU A CA 1
ATOM 2135 C C . GLU A 1 265 ? -7.249 1.643 17.238 1.00 90.25 265 GLU A C 1
ATOM 2137 O O . GLU A 1 265 ? -8.312 1.039 17.342 1.00 90.25 265 GLU A O 1
ATOM 2142 N N . GLN A 1 266 ? -7.029 2.528 16.264 1.00 90.31 266 GLN A N 1
ATOM 2143 C CA . GLN A 1 266 ? -8.062 3.008 15.351 1.00 90.31 266 GLN A CA 1
ATOM 2144 C C . GLN A 1 266 ? -7.940 2.418 13.947 1.00 90.31 266 GLN A C 1
ATOM 2146 O O . GLN A 1 266 ? -8.942 2.277 13.247 1.00 90.31 266 GLN A O 1
ATOM 2151 N N . ALA A 1 267 ? -6.734 2.069 13.507 1.00 93.12 267 ALA A N 1
ATOM 2152 C CA . ALA A 1 267 ? -6.495 1.545 12.171 1.00 93.12 267 ALA A CA 1
ATOM 2153 C C . ALA A 1 267 ? -5.247 0.667 12.143 1.00 93.12 267 ALA A C 1
ATOM 2155 O O . ALA A 1 267 ? -4.337 0.830 12.944 1.00 93.12 267 ALA A O 1
ATOM 2156 N N . TYR A 1 268 ? -5.179 -0.242 11.183 1.00 95.19 268 TYR A N 1
ATOM 2157 C CA . TYR A 1 268 ? -3.997 -1.058 10.932 1.00 95.19 268 TYR A CA 1
ATOM 2158 C C . TYR A 1 268 ? -3.793 -1.239 9.432 1.00 95.19 268 TYR A C 1
ATOM 2160 O O . TYR A 1 268 ? -4.736 -1.135 8.643 1.00 95.19 268 TYR A O 1
ATOM 2168 N N . GLY A 1 269 ? -2.562 -1.497 9.012 1.00 95.75 269 GLY A N 1
ATOM 2169 C CA . GLY A 1 269 ? -2.248 -1.606 7.597 1.00 95.75 269 GLY A CA 1
ATOM 2170 C C . GLY A 1 269 ? -0.806 -1.974 7.319 1.00 95.75 269 GLY A C 1
ATOM 2171 O O . GLY A 1 269 ? -0.014 -2.211 8.230 1.00 95.75 269 GLY A O 1
ATOM 2172 N N . ALA A 1 270 ? -0.488 -2.018 6.031 1.00 97.50 270 ALA A N 1
ATOM 2173 C CA . ALA A 1 270 ? 0.860 -2.238 5.555 1.00 97.50 270 ALA A CA 1
ATOM 2174 C C . ALA A 1 270 ? 1.154 -1.447 4.276 1.00 97.50 270 ALA A C 1
ATOM 2176 O O . ALA A 1 270 ? 0.252 -1.192 3.473 1.00 97.50 270 ALA A O 1
ATOM 2177 N N . VAL A 1 271 ? 2.422 -1.080 4.089 1.00 97.38 271 VAL A N 1
ATOM 2178 C CA . VAL A 1 271 ? 2.949 -0.415 2.887 1.00 97.38 271 VAL A CA 1
ATOM 2179 C C . VAL A 1 271 ? 4.130 -1.196 2.325 1.00 97.38 271 VAL A C 1
ATOM 2181 O O . VAL A 1 271 ? 4.995 -1.639 3.078 1.00 97.38 271 VAL A O 1
ATOM 2184 N N . ALA A 1 272 ? 4.163 -1.357 1.005 1.00 96.69 272 ALA A N 1
ATOM 2185 C CA . ALA A 1 272 ? 5.211 -2.047 0.272 1.00 96.69 272 ALA A CA 1
ATOM 2186 C C . ALA A 1 272 ? 6.060 -1.079 -0.563 1.00 96.69 272 ALA A C 1
ATOM 2188 O O . ALA A 1 272 ? 5.535 -0.197 -1.249 1.00 96.69 272 ALA A O 1
ATOM 2189 N N . TYR A 1 273 ? 7.369 -1.315 -0.550 1.00 96.25 273 TYR A N 1
ATOM 2190 C CA . TYR A 1 273 ? 8.378 -0.589 -1.311 1.00 96.25 273 TYR A CA 1
ATOM 2191 C C . TYR A 1 273 ? 9.198 -1.538 -2.178 1.00 96.25 273 TYR A C 1
ATOM 2193 O O . TYR A 1 273 ? 9.506 -2.657 -1.764 1.00 96.25 273 TYR A O 1
ATOM 2201 N N . LEU A 1 274 ? 9.596 -1.053 -3.352 1.00 93.25 274 LEU A N 1
ATOM 2202 C CA . LEU A 1 274 ? 10.581 -1.685 -4.213 1.00 93.25 274 LEU A CA 1
ATOM 2203 C C . LEU A 1 274 ? 11.934 -1.038 -3.948 1.00 93.25 274 LEU A C 1
ATOM 2205 O O . LEU A 1 274 ? 12.103 0.161 -4.170 1.00 93.25 274 LEU A O 1
ATOM 2209 N N . ARG A 1 275 ? 12.895 -1.835 -3.497 1.00 93.69 275 ARG A N 1
ATOM 2210 C CA . ARG A 1 275 ? 14.296 -1.450 -3.399 1.00 93.69 275 ARG A CA 1
ATOM 2211 C C . ARG A 1 275 ? 15.037 -1.977 -4.612 1.00 93.69 275 ARG A C 1
ATOM 2213 O O . ARG A 1 275 ? 15.048 -3.174 -4.871 1.00 93.69 275 ARG A O 1
ATOM 2220 N 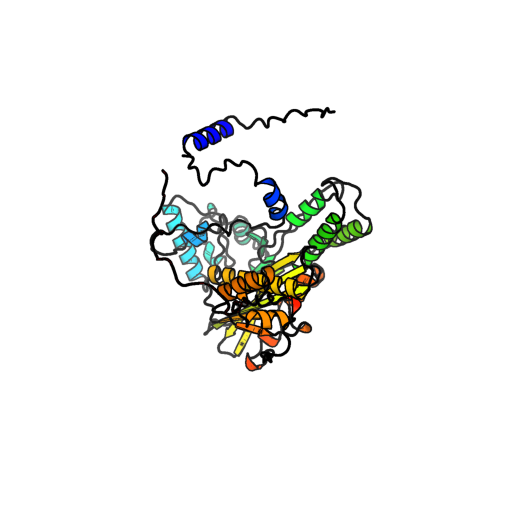N . THR A 1 276 ? 15.677 -1.069 -5.328 1.00 90.31 276 THR A N 1
ATOM 2221 C CA . THR A 1 276 ? 16.392 -1.352 -6.567 1.00 90.31 276 THR A CA 1
ATOM 2222 C C . THR A 1 276 ? 17.844 -0.934 -6.391 1.00 90.31 276 THR A C 1
ATOM 2224 O O . THR A 1 276 ? 18.124 0.251 -6.219 1.00 90.31 276 THR A O 1
ATOM 2227 N N . ALA A 1 277 ? 18.767 -1.892 -6.427 1.00 89.44 277 ALA A N 1
ATOM 2228 C CA . ALA A 1 277 ? 20.202 -1.648 -6.318 1.00 89.44 277 ALA A CA 1
ATOM 2229 C C . ALA A 1 277 ? 20.896 -1.884 -7.665 1.00 89.44 277 ALA A C 1
ATOM 2231 O O . ALA A 1 277 ? 20.696 -2.928 -8.284 1.00 89.44 277 ALA A O 1
ATOM 2232 N N . ILE A 1 278 ? 21.731 -0.933 -8.092 1.00 84.62 278 ILE A N 1
ATOM 2233 C CA . ILE A 1 278 ? 22.555 -1.049 -9.307 1.00 84.62 278 ILE A CA 1
ATOM 2234 C C . ILE A 1 278 ? 24.023 -1.317 -8.965 1.00 84.62 278 ILE A C 1
ATOM 2236 O O . ILE A 1 278 ? 24.496 -0.983 -7.876 1.00 84.62 278 ILE A O 1
ATOM 2240 N N . LYS A 1 279 ? 24.792 -1.830 -9.935 1.00 72.44 279 LYS A N 1
ATOM 2241 C CA . LYS A 1 279 ? 26.238 -2.113 -9.794 1.00 72.44 279 LYS A CA 1
ATOM 2242 C C . LYS A 1 279 ? 27.081 -0.952 -9.251 1.00 72.44 279 LYS A C 1
ATOM 2244 O O . LYS A 1 279 ? 28.093 -1.192 -8.604 1.00 72.44 279 LYS A O 1
ATOM 2249 N N . LYS A 1 280 ? 26.675 0.301 -9.485 1.00 71.31 280 LYS A N 1
ATOM 2250 C CA . LYS A 1 280 ? 27.374 1.505 -8.992 1.00 71.31 280 LYS A CA 1
ATOM 2251 C C . LYS A 1 280 ? 27.160 1.776 -7.492 1.00 71.31 280 LYS A C 1
ATOM 2253 O O . LYS A 1 280 ? 27.581 2.819 -7.004 1.00 71.31 280 LYS A O 1
ATOM 2258 N N . GLY A 1 281 ? 26.472 0.884 -6.774 1.00 74.69 281 GLY A N 1
ATOM 2259 C CA . GLY A 1 281 ? 26.155 1.039 -5.352 1.00 74.69 281 GLY A CA 1
ATOM 2260 C C . GLY A 1 281 ? 25.045 2.054 -5.068 1.00 74.69 281 GLY A C 1
ATOM 2261 O O . GLY A 1 281 ? 24.751 2.321 -3.906 1.00 74.69 281 GLY A O 1
ATOM 2262 N N . GLN A 1 282 ? 24.416 2.619 -6.105 1.00 84.56 282 GLN A N 1
ATOM 2263 C CA . GLN A 1 282 ? 23.242 3.467 -5.929 1.00 84.56 282 GLN A CA 1
ATOM 2264 C C . GLN A 1 282 ? 22.013 2.595 -5.690 1.00 84.56 282 GLN A C 1
ATOM 2266 O O . GLN A 1 282 ? 21.826 1.557 -6.330 1.00 84.56 282 GLN A O 1
ATOM 2271 N N . VAL A 1 283 ? 21.175 3.044 -4.764 1.00 89.69 283 VAL A N 1
ATOM 2272 C CA . VAL A 1 283 ? 19.938 2.372 -4.382 1.00 89.69 283 VAL A CA 1
ATOM 2273 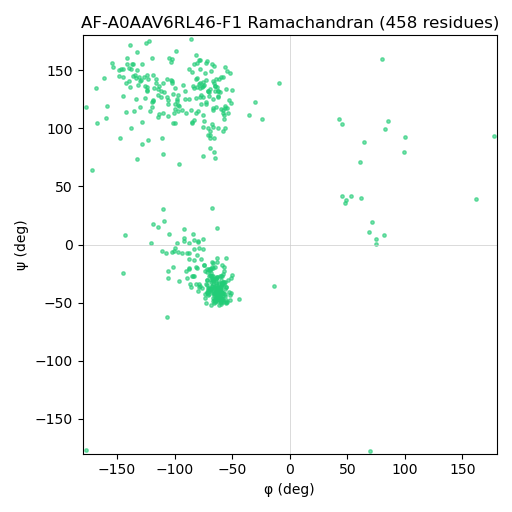C C . VAL A 1 283 ? 18.798 3.357 -4.556 1.00 89.69 283 VAL A C 1
ATOM 2275 O O . VAL A 1 283 ? 18.880 4.495 -4.097 1.00 89.69 283 VAL A O 1
ATOM 2278 N N . HIS A 1 284 ? 17.734 2.907 -5.206 1.00 89.69 284 HIS A N 1
ATOM 2279 C CA . HIS A 1 284 ? 16.496 3.654 -5.334 1.00 89.69 284 HIS A CA 1
ATOM 2280 C C . HIS A 1 284 ? 15.364 2.914 -4.621 1.00 89.69 284 HIS A C 1
ATOM 2282 O O . HIS A 1 284 ? 15.280 1.685 -4.688 1.00 89.69 284 HIS A O 1
ATOM 2288 N N . LEU A 1 285 ? 14.514 3.670 -3.929 1.00 92.00 285 LEU A N 1
ATOM 2289 C CA . LEU A 1 285 ? 13.309 3.168 -3.281 1.00 92.00 285 LEU A CA 1
ATOM 2290 C C . LEU A 1 285 ? 12.088 3.766 -3.961 1.00 92.00 285 LEU A C 1
ATOM 2292 O O . LEU A 1 285 ? 12.022 4.978 -4.158 1.00 92.00 285 LEU A O 1
ATOM 2296 N N . SER A 1 286 ? 11.110 2.920 -4.255 1.00 90.38 286 SER A N 1
ATOM 2297 C CA . SER A 1 286 ? 9.842 3.347 -4.840 1.00 90.38 286 SER A CA 1
ATOM 2298 C C . SER A 1 286 ? 8.672 2.744 -4.087 1.00 90.38 286 SER A C 1
ATOM 2300 O O . SER A 1 286 ? 8.681 1.563 -3.745 1.00 90.38 286 SER A O 1
ATOM 2302 N N . PHE A 1 287 ? 7.643 3.548 -3.845 1.00 92.31 287 PHE A N 1
ATOM 2303 C CA . PHE A 1 287 ? 6.363 3.064 -3.343 1.00 92.31 287 PHE A CA 1
ATOM 2304 C C . PHE A 1 287 ? 5.715 2.115 -4.364 1.00 92.31 287 PHE A C 1
ATOM 2306 O O . PHE A 1 287 ? 5.691 2.416 -5.557 1.00 92.31 287 PHE A O 1
ATOM 2313 N N . ILE A 1 288 ? 5.174 0.985 -3.903 1.00 91.81 288 ILE A N 1
ATOM 2314 C CA . ILE A 1 288 ? 4.436 0.041 -4.757 1.00 91.81 288 ILE A CA 1
ATOM 2315 C C . ILE A 1 288 ? 2.937 0.128 -4.476 1.00 91.81 288 ILE A C 1
ATOM 2317 O O . ILE A 1 288 ? 2.143 0.424 -5.366 1.00 91.81 288 ILE A O 1
ATOM 2321 N N . LEU A 1 289 ? 2.552 -0.201 -3.243 1.00 92.69 289 LEU A N 1
ATOM 2322 C CA . LEU A 1 289 ? 1.165 -0.421 -2.850 1.00 92.69 289 LEU A CA 1
ATOM 2323 C C . LEU A 1 289 ? 1.046 -0.315 -1.331 1.00 92.69 289 LEU A C 1
ATOM 2325 O O . LEU A 1 289 ? 1.905 -0.805 -0.598 1.00 92.69 289 LEU A O 1
ATOM 2329 N N . ALA A 1 290 ? -0.061 0.239 -0.853 1.00 95.00 290 ALA A N 1
ATOM 2330 C CA . ALA A 1 290 ? -0.438 0.178 0.550 1.00 95.00 290 ALA A CA 1
ATOM 2331 C C . ALA A 1 290 ? -1.875 -0.320 0.726 1.00 95.00 290 ALA A C 1
ATOM 2333 O O . ALA A 1 290 ? -2.725 -0.212 -0.161 1.00 95.00 290 ALA A O 1
ATOM 2334 N N . ARG A 1 291 ? -2.157 -0.895 1.896 1.00 94.44 291 ARG A N 1
ATOM 2335 C CA . ARG A 1 291 ? -3.495 -1.335 2.312 1.00 94.44 291 ARG A CA 1
ATOM 2336 C C . ARG A 1 291 ? -3.707 -0.968 3.774 1.00 94.44 291 ARG A C 1
ATOM 2338 O O . ARG A 1 291 ? -2.835 -1.207 4.601 1.00 94.44 291 ARG A O 1
ATOM 2345 N N . SER A 1 292 ? -4.880 -0.434 4.103 1.00 92.94 292 SER A N 1
ATOM 2346 C CA . SER A 1 292 ? -5.275 -0.145 5.485 1.00 92.94 292 SER A CA 1
ATOM 2347 C C . SER A 1 292 ? -6.716 -0.565 5.752 1.00 92.94 292 SER A C 1
ATOM 2349 O O . SER A 1 292 ? -7.545 -0.660 4.839 1.00 92.94 292 SER A O 1
ATOM 2351 N N . ARG A 1 293 ? -7.010 -0.827 7.023 1.00 92.00 293 ARG A N 1
ATOM 2352 C CA . ARG A 1 293 ? -8.336 -1.147 7.548 1.00 92.00 293 ARG A CA 1
ATOM 2353 C C . ARG A 1 293 ? -8.561 -0.366 8.838 1.00 92.00 293 ARG A C 1
ATOM 2355 O O . ARG A 1 293 ? -7.633 -0.169 9.618 1.00 92.00 293 ARG A O 1
ATOM 2362 N N . VAL A 1 294 ? -9.802 0.055 9.066 1.00 91.38 294 VAL A N 1
ATOM 2363 C CA . VAL A 1 294 ? -10.212 0.611 10.361 1.00 91.38 294 VAL A CA 1
ATOM 2364 C C . VAL A 1 294 ? -10.331 -0.535 11.363 1.00 91.38 294 VAL A C 1
ATOM 2366 O O . VAL A 1 294 ? -10.830 -1.614 11.026 1.00 91.38 294 VAL A O 1
ATOM 2369 N N . ALA A 1 295 ? -9.842 -0.316 12.578 1.00 88.31 295 ALA A N 1
ATOM 2370 C CA . ALA A 1 295 ? -9.934 -1.281 13.657 1.00 88.31 295 ALA A CA 1
ATOM 2371 C C . ALA A 1 295 ? -11.403 -1.508 14.043 1.00 88.31 295 ALA A C 1
ATOM 2373 O O . ALA A 1 295 ? -12.209 -0.582 14.141 1.00 88.31 295 ALA A O 1
ATOM 2374 N N . SER A 1 296 ? -11.766 -2.775 14.240 1.00 79.75 296 SER A N 1
ATOM 2375 C CA . SER A 1 296 ? -13.088 -3.125 14.756 1.00 79.75 296 SER A CA 1
ATOM 2376 C C . SER A 1 296 ? -13.115 -2.955 16.273 1.00 79.75 296 SER A C 1
ATOM 2378 O O . SER A 1 296 ? -12.164 -3.347 16.947 1.00 79.75 296 SER A O 1
ATOM 2380 N N . ASN A 1 297 ? -14.251 -2.498 16.808 1.00 70.12 297 ASN A N 1
ATOM 2381 C CA . ASN A 1 297 ? -14.512 -2.407 18.252 1.00 70.12 297 ASN A CA 1
ATOM 2382 C C . ASN A 1 297 ? -14.382 -3.752 18.987 1.00 70.12 297 ASN A C 1
ATOM 2384 O O . ASN A 1 297 ? -14.235 -3.780 20.206 1.00 70.12 297 ASN A O 1
ATOM 2388 N N . CYS A 1 298 ? -14.449 -4.872 18.261 1.00 67.12 298 CYS A N 1
ATOM 2389 C CA . CYS A 1 298 ? -14.378 -6.221 18.822 1.00 67.12 298 CYS A CA 1
ATOM 2390 C C . CYS A 1 298 ? -12.944 -6.762 18.970 1.00 67.12 298 CYS A C 1
ATOM 2392 O O . CYS A 1 298 ? -12.753 -7.853 19.506 1.00 67.12 298 CYS A O 1
ATOM 2394 N N . ILE A 1 299 ? -11.926 -6.059 18.458 1.00 69.06 299 ILE A N 1
ATOM 2395 C CA . ILE A 1 299 ? -10.524 -6.467 18.616 1.00 69.06 299 ILE A CA 1
ATOM 2396 C C . ILE A 1 299 ? -9.925 -5.636 19.747 1.00 69.06 299 ILE A C 1
ATOM 2398 O O . ILE A 1 299 ? -9.647 -4.456 19.588 1.00 69.06 299 ILE A O 1
ATOM 2402 N N . HIS A 1 300 ? -9.752 -6.267 20.907 1.00 69.38 300 HIS A N 1
ATOM 2403 C CA . HIS A 1 300 ? -9.565 -5.538 22.163 1.00 69.38 300 HIS A CA 1
ATOM 2404 C C . HIS A 1 300 ? -8.110 -5.277 22.576 1.00 69.38 300 HIS A C 1
ATOM 2406 O O . HIS A 1 300 ? -7.898 -4.583 23.564 1.00 69.38 300 HIS A O 1
ATOM 2412 N N . SER A 1 301 ? -7.105 -5.833 21.890 1.00 89.06 301 SER A N 1
ATOM 2413 C CA . SER A 1 301 ? -5.704 -5.650 22.292 1.00 89.06 301 SER A CA 1
ATOM 2414 C C . SER A 1 301 ? -4.812 -5.198 21.142 1.00 89.06 301 SER A C 1
ATOM 2416 O O . SER A 1 301 ? -4.934 -5.686 20.016 1.00 89.06 301 SER A O 1
ATOM 2418 N N . ILE A 1 302 ? -3.878 -4.295 21.458 1.00 90.94 302 ILE A N 1
ATOM 2419 C CA . ILE A 1 302 ? -2.861 -3.794 20.525 1.00 90.94 302 ILE A CA 1
ATOM 2420 C C . ILE A 1 302 ? -2.104 -4.947 19.843 1.00 90.94 302 ILE A C 1
ATOM 2422 O O . ILE A 1 302 ? -2.107 -4.972 18.615 1.00 90.94 302 ILE A O 1
ATOM 2426 N N . PRO A 1 303 ? -1.612 -5.990 20.550 1.00 92.88 303 PRO A N 1
ATOM 2427 C CA . PRO A 1 303 ? -0.930 -7.107 19.890 1.00 92.88 303 PRO A CA 1
ATOM 2428 C C . PRO A 1 303 ? -1.781 -7.852 18.855 1.00 92.88 303 PRO A C 1
ATOM 2430 O O . PRO A 1 303 ? -1.270 -8.328 17.843 1.00 92.88 303 PRO A O 1
ATOM 2433 N N . ARG A 1 304 ? -3.102 -7.954 19.065 1.00 93.56 304 ARG A N 1
ATOM 2434 C CA . ARG A 1 304 ? -4.007 -8.564 18.077 1.00 93.56 304 ARG A CA 1
ATOM 2435 C C . ARG A 1 304 ? -4.197 -7.678 16.849 1.00 93.56 304 ARG A C 1
ATOM 2437 O O . ARG A 1 304 ? -4.337 -8.216 15.752 1.00 93.56 304 ARG A O 1
ATOM 2444 N N . LEU A 1 305 ? -4.214 -6.356 17.018 1.00 94.56 305 LEU A N 1
ATOM 2445 C CA . LEU A 1 305 ? -4.269 -5.401 15.908 1.00 94.56 305 LEU A CA 1
ATOM 2446 C C . LEU A 1 305 ? -2.951 -5.392 15.124 1.00 94.56 305 LEU A C 1
ATOM 2448 O O . LEU A 1 305 ? -2.983 -5.465 13.898 1.00 94.56 305 LEU A O 1
ATOM 2452 N N . GLU A 1 306 ? -1.809 -5.411 15.808 1.00 95.81 306 GLU A N 1
ATOM 2453 C CA . GLU A 1 306 ? -0.481 -5.552 15.195 1.00 95.81 306 GLU A CA 1
ATOM 2454 C C . GLU A 1 306 ? -0.369 -6.870 14.412 1.00 95.81 306 GLU A C 1
ATOM 2456 O O . GLU A 1 306 ? 0.107 -6.886 13.278 1.00 95.81 306 GLU A O 1
ATOM 2461 N N . LEU A 1 307 ? -0.903 -7.976 14.946 1.00 96.25 307 LEU A N 1
ATOM 2462 C CA . LEU A 1 307 ? -0.975 -9.244 14.215 1.00 96.25 307 LEU A CA 1
ATOM 2463 C C . LEU A 1 307 ? -1.878 -9.145 12.973 1.00 96.25 307 LEU A C 1
ATOM 2465 O O . LEU A 1 307 ? -1.595 -9.758 11.945 1.00 96.25 307 LEU A O 1
ATOM 2469 N N . CYS A 1 308 ? -2.959 -8.361 13.031 1.00 96.12 308 CYS A N 1
ATOM 2470 C CA . CYS A 1 308 ? -3.780 -8.086 11.850 1.00 96.12 308 CYS A CA 1
ATOM 2471 C C . CYS A 1 308 ? -3.028 -7.244 10.810 1.00 96.12 308 CYS A C 1
ATOM 2473 O O . CYS A 1 308 ? -3.173 -7.511 9.619 1.00 96.12 308 CYS A O 1
ATOM 2475 N N . ALA A 1 309 ? -2.209 -6.273 11.227 1.00 96.88 309 ALA A N 1
ATOM 2476 C CA . ALA A 1 309 ? -1.323 -5.538 10.323 1.00 96.88 309 ALA A CA 1
ATOM 2477 C C . ALA A 1 309 ? -0.322 -6.474 9.634 1.00 96.88 309 ALA A C 1
ATOM 2479 O O . ALA A 1 309 ? -0.166 -6.422 8.415 1.00 96.88 309 ALA A O 1
ATOM 2480 N N . ALA A 1 310 ? 0.298 -7.375 10.400 1.00 97.62 310 ALA A N 1
ATOM 2481 C CA . ALA A 1 310 ? 1.219 -8.376 9.874 1.00 97.62 310 ALA A CA 1
ATOM 2482 C C . ALA A 1 310 ? 0.538 -9.304 8.856 1.00 97.62 310 ALA A C 1
ATOM 2484 O O . ALA A 1 310 ? 1.118 -9.616 7.817 1.00 97.62 310 ALA A O 1
ATOM 2485 N N . LEU A 1 311 ? -0.725 -9.671 9.093 1.00 97.56 311 LEU A N 1
ATOM 2486 C CA . LEU A 1 311 ? -1.508 -10.430 8.122 1.00 97.56 311 LEU A CA 1
ATOM 2487 C C . LEU A 1 311 ? -1.758 -9.648 6.826 1.00 97.56 311 LEU A C 1
ATOM 2489 O O . LEU A 1 311 ? -1.621 -10.208 5.741 1.00 97.56 311 LEU A O 1
ATOM 2493 N N . VAL A 1 312 ? -2.082 -8.353 6.911 1.00 97.50 312 VAL A N 1
ATOM 2494 C CA . VAL A 1 312 ? -2.220 -7.501 5.716 1.00 97.50 312 VAL A CA 1
ATOM 2495 C C . VAL A 1 312 ? -0.904 -7.451 4.935 1.00 97.50 312 VAL A C 1
ATOM 2497 O O . VAL A 1 312 ? -0.926 -7.543 3.709 1.00 97.50 312 VAL A O 1
ATOM 2500 N N . ALA A 1 313 ? 0.236 -7.364 5.622 1.00 98.00 313 ALA A N 1
ATOM 2501 C CA . ALA A 1 313 ? 1.549 -7.399 4.985 1.00 98.00 313 ALA A CA 1
ATOM 2502 C C . ALA A 1 313 ? 1.830 -8.744 4.286 1.00 98.00 313 ALA A C 1
ATOM 2504 O O . ALA A 1 313 ? 2.280 -8.752 3.144 1.00 98.00 313 ALA A O 1
ATOM 2505 N N . ALA A 1 314 ? 1.488 -9.873 4.914 1.00 97.75 314 ALA A N 1
ATOM 2506 C CA . ALA A 1 314 ? 1.619 -11.206 4.317 1.00 97.75 314 ALA A CA 1
ATOM 2507 C C . ALA A 1 314 ? 0.736 -11.386 3.067 1.00 97.75 314 ALA A C 1
ATOM 2509 O O . ALA A 1 314 ? 1.175 -11.908 2.041 1.00 97.75 314 ALA A O 1
ATOM 2510 N N . GLN A 1 315 ? -0.503 -10.891 3.114 1.00 96.62 315 GLN A N 1
ATOM 2511 C CA . GLN A 1 315 ? -1.408 -10.891 1.962 1.00 96.62 315 GLN A CA 1
ATOM 2512 C C . GLN A 1 315 ? -0.880 -10.001 0.827 1.00 96.62 315 GLN A C 1
ATOM 2514 O O . GLN A 1 315 ? -0.988 -10.371 -0.344 1.00 96.62 315 GLN A O 1
ATOM 2519 N N . LEU A 1 316 ? -0.262 -8.859 1.159 1.00 94.62 316 LEU A N 1
ATOM 2520 C CA . LEU A 1 316 ? 0.432 -8.020 0.182 1.00 94.62 316 LEU A CA 1
ATOM 2521 C C . LEU A 1 316 ? 1.607 -8.754 -0.467 1.00 94.62 316 LEU A C 1
ATOM 2523 O O . LEU A 1 316 ? 1.736 -8.670 -1.683 1.00 94.62 316 LEU A O 1
ATOM 2527 N N . THR A 1 317 ? 2.405 -9.517 0.283 1.00 95.06 317 THR A N 1
ATOM 2528 C CA . THR A 1 317 ? 3.471 -10.353 -0.297 1.00 95.06 317 THR A CA 1
ATOM 2529 C C . THR A 1 317 ? 2.923 -11.301 -1.359 1.00 95.06 317 THR A C 1
ATOM 2531 O O . THR A 1 317 ? 3.431 -11.329 -2.478 1.00 95.06 317 THR A O 1
ATOM 2534 N N . SER A 1 318 ? 1.856 -12.043 -1.043 1.00 93.38 318 SER A N 1
ATOM 2535 C CA . SER A 1 318 ? 1.248 -12.991 -1.987 1.00 93.38 318 SER A CA 1
ATOM 2536 C C . SER A 1 318 ? 0.696 -12.300 -3.235 1.00 93.38 318 SER A C 1
ATOM 2538 O O . SER A 1 318 ? 0.843 -12.813 -4.344 1.00 93.38 318 SER A O 1
ATOM 2540 N N . LEU A 1 319 ? 0.084 -11.123 -3.072 1.00 91.44 319 LEU A N 1
ATOM 2541 C CA . LEU A 1 319 ? -0.395 -10.312 -4.190 1.00 91.44 319 LEU A CA 1
ATOM 2542 C C . LEU A 1 319 ? 0.768 -9.845 -5.074 1.00 91.44 319 LEU A C 1
ATOM 2544 O O . LEU A 1 319 ? 0.719 -10.007 -6.288 1.00 91.44 319 LEU A O 1
ATOM 2548 N N . LEU A 1 320 ? 1.821 -9.293 -4.473 1.00 90.31 320 LEU A N 1
ATOM 2549 C CA . LEU A 1 320 ? 2.970 -8.766 -5.204 1.00 90.31 320 LEU A CA 1
ATOM 2550 C C . LEU A 1 320 ? 3.740 -9.869 -5.932 1.00 90.31 320 LEU A C 1
ATOM 2552 O O . LEU A 1 320 ? 4.126 -9.665 -7.074 1.00 90.31 320 LEU A O 1
ATOM 2556 N N . ALA A 1 321 ? 3.885 -11.051 -5.332 1.00 89.56 321 ALA A N 1
ATOM 2557 C CA . ALA A 1 321 ? 4.508 -12.201 -5.987 1.00 89.56 321 ALA A CA 1
ATOM 2558 C C . ALA A 1 321 ? 3.730 -12.688 -7.225 1.00 89.56 321 ALA A C 1
ATOM 2560 O O . ALA A 1 321 ? 4.323 -13.258 -8.135 1.00 89.56 321 ALA A O 1
ATOM 2561 N N . LYS A 1 322 ? 2.406 -12.481 -7.259 1.00 87.81 322 LYS A N 1
ATOM 2562 C CA . LYS A 1 322 ? 1.545 -12.866 -8.389 1.00 87.81 322 LYS A CA 1
ATOM 2563 C C . LYS A 1 322 ? 1.484 -11.804 -9.484 1.00 87.81 322 LYS A C 1
ATOM 2565 O O . LYS A 1 322 ? 1.377 -12.160 -10.652 1.00 87.81 322 LYS A O 1
ATOM 2570 N N . GLU A 1 323 ? 1.487 -10.530 -9.102 1.00 86.06 323 GLU A N 1
ATOM 2571 C CA . GLU A 1 323 ? 1.152 -9.424 -10.007 1.00 86.06 323 GLU A CA 1
ATOM 2572 C C . GLU A 1 323 ? 2.372 -8.601 -10.454 1.00 86.06 323 GLU A C 1
ATOM 2574 O O . GLU A 1 323 ? 2.315 -7.954 -11.500 1.00 86.06 323 GLU A O 1
ATOM 2579 N N . LEU A 1 324 ? 3.489 -8.607 -9.713 1.00 84.44 324 LEU A N 1
ATOM 2580 C CA . LEU A 1 324 ? 4.712 -7.951 -10.179 1.00 84.44 324 LEU A CA 1
ATOM 2581 C C . LEU A 1 324 ? 5.342 -8.772 -11.305 1.00 84.44 324 LEU A C 1
ATOM 2583 O O . LEU A 1 324 ? 5.766 -9.905 -11.112 1.00 84.44 324 LEU A O 1
ATOM 2587 N N . THR A 1 325 ? 5.491 -8.153 -12.474 1.00 83.44 325 THR A N 1
ATOM 2588 C CA . THR A 1 325 ? 6.206 -8.730 -13.625 1.00 83.44 325 THR A CA 1
ATOM 2589 C C . THR A 1 325 ? 7.728 -8.610 -13.507 1.00 83.44 325 THR A C 1
ATOM 2591 O O . THR A 1 325 ? 8.454 -8.961 -14.433 1.00 83.44 325 THR A O 1
ATOM 2594 N N . LEU A 1 326 ? 8.221 -8.054 -12.398 1.00 83.31 326 LEU A N 1
ATOM 2595 C CA . LEU A 1 326 ? 9.639 -7.862 -12.129 1.00 83.31 326 LEU A CA 1
ATOM 2596 C C . LEU A 1 326 ? 10.180 -9.056 -11.348 1.00 83.31 326 LEU A C 1
ATOM 2598 O O . LEU A 1 326 ? 9.570 -9.488 -10.374 1.00 83.31 326 LEU A O 1
ATOM 2602 N N . GLU A 1 327 ? 11.368 -9.528 -11.715 1.00 85.94 327 GLU A N 1
ATOM 2603 C CA . GLU A 1 327 ? 12.084 -10.506 -10.898 1.00 85.94 327 GLU A CA 1
ATOM 2604 C C . GLU A 1 327 ? 12.513 -9.863 -9.574 1.00 85.94 327 GLU A C 1
ATOM 2606 O O . GLU A 1 327 ? 13.278 -8.893 -9.556 1.00 85.94 327 GLU A O 1
ATOM 2611 N N . VAL A 1 328 ? 11.990 -10.400 -8.471 1.00 90.81 328 VAL A N 1
ATOM 2612 C CA . VAL A 1 328 ? 12.299 -9.983 -7.100 1.00 90.81 328 VAL A CA 1
ATOM 2613 C C . VAL A 1 328 ? 13.201 -11.038 -6.472 1.00 90.81 328 VAL A C 1
ATOM 2615 O O . VAL A 1 328 ? 12.818 -12.199 -6.357 1.00 90.81 328 VAL A O 1
ATOM 2618 N N . ALA A 1 329 ? 14.395 -10.631 -6.046 1.00 92.50 329 ALA A N 1
ATOM 2619 C CA . ALA A 1 329 ? 15.383 -11.524 -5.451 1.00 92.50 329 ALA A CA 1
ATOM 2620 C C . ALA A 1 329 ? 15.031 -11.900 -4.004 1.00 92.50 329 ALA A C 1
ATOM 2622 O O . ALA A 1 329 ? 15.262 -13.029 -3.576 1.00 92.50 329 ALA A O 1
ATOM 2623 N N . HIS A 1 330 ? 14.488 -10.951 -3.236 1.00 92.44 330 HIS A N 1
ATOM 2624 C CA . HIS A 1 330 ? 14.163 -11.151 -1.824 1.00 92.44 330 HIS A CA 1
ATOM 2625 C C . HIS A 1 330 ? 12.947 -10.325 -1.401 1.00 92.44 330 HIS A C 1
ATOM 2627 O O . HIS A 1 330 ? 12.762 -9.201 -1.869 1.00 92.44 330 HIS A O 1
ATOM 2633 N N . THR A 1 331 ? 12.134 -10.873 -0.493 1.00 96.50 331 THR A N 1
ATOM 2634 C CA . THR A 1 331 ? 11.058 -10.136 0.182 1.00 96.50 331 THR A CA 1
ATOM 2635 C C . THR A 1 331 ? 11.286 -10.105 1.692 1.00 96.50 331 THR A C 1
ATOM 2637 O O . THR A 1 331 ? 11.376 -11.143 2.355 1.00 96.50 331 THR A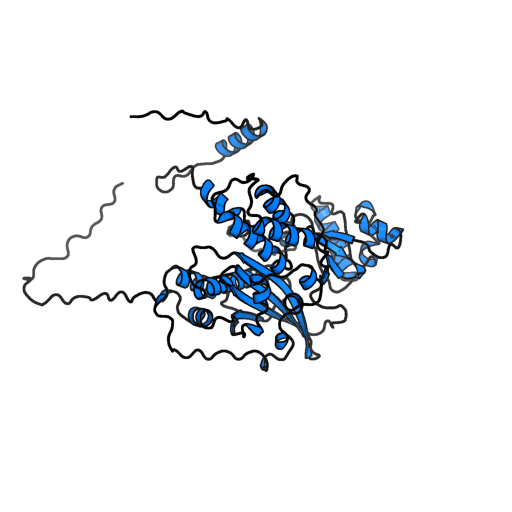 O 1
ATOM 2640 N N . THR A 1 332 ? 11.348 -8.900 2.258 1.00 96.88 332 THR A N 1
ATOM 2641 C CA . THR A 1 332 ? 11.472 -8.665 3.701 1.00 96.88 332 THR A CA 1
ATOM 2642 C C . THR A 1 332 ? 10.217 -7.986 4.242 1.00 96.88 332 THR A C 1
ATOM 2644 O O . THR A 1 332 ? 9.806 -6.940 3.742 1.00 96.88 332 THR A O 1
ATOM 2647 N N . LEU A 1 333 ? 9.643 -8.538 5.307 1.00 97.56 333 LEU A N 1
ATOM 2648 C CA . LEU A 1 333 ? 8.552 -7.931 6.058 1.00 97.56 333 LEU A CA 1
ATOM 2649 C C . LEU A 1 333 ? 9.083 -7.332 7.360 1.00 97.56 333 LEU A C 1
ATOM 2651 O O . LEU A 1 333 ? 9.948 -7.911 8.017 1.00 97.56 333 LEU A O 1
ATOM 2655 N N . TRP A 1 334 ? 8.547 -6.181 7.741 1.00 97.06 334 TRP A N 1
ATOM 2656 C CA . TRP A 1 334 ? 8.971 -5.407 8.897 1.00 97.06 334 TRP A CA 1
ATOM 2657 C C . TRP A 1 334 ? 7.797 -5.167 9.839 1.00 97.06 334 TRP A C 1
ATOM 2659 O O . TRP A 1 334 ? 6.704 -4.801 9.404 1.00 97.06 334 TRP A O 1
ATOM 2669 N N . SER A 1 335 ? 8.046 -5.345 11.131 1.00 95.56 335 SER A N 1
ATOM 2670 C CA . SER A 1 335 ? 7.108 -5.048 12.214 1.00 95.56 335 SER A CA 1
ATOM 2671 C C . SER A 1 335 ? 7.873 -4.418 13.371 1.00 95.56 335 SER A C 1
ATOM 2673 O O . SER A 1 335 ? 8.980 -4.852 13.688 1.00 95.56 335 SER A O 1
ATOM 2675 N N . ASP A 1 336 ? 7.282 -3.424 14.018 1.00 93.94 336 ASP A N 1
ATOM 2676 C CA . ASP A 1 336 ? 7.785 -2.832 15.261 1.00 93.94 336 ASP A CA 1
ATOM 2677 C C . ASP A 1 336 ? 7.244 -3.534 16.517 1.00 93.94 336 ASP A C 1
ATOM 2679 O O . ASP A 1 336 ? 7.735 -3.330 17.624 1.00 93.94 336 ASP A O 1
ATOM 2683 N N . SER A 1 337 ? 6.294 -4.457 16.356 1.00 93.31 337 SER A N 1
ATOM 2684 C CA . SER A 1 337 ? 5.837 -5.313 17.449 1.00 93.31 337 SER A CA 1
ATOM 2685 C C . SER A 1 337 ? 6.741 -6.525 17.660 1.00 93.31 337 SER A C 1
ATOM 2687 O O . SER A 1 337 ? 6.695 -7.511 16.915 1.00 93.31 337 SER A O 1
ATOM 2689 N N . THR A 1 338 ? 7.514 -6.502 18.745 1.00 91.56 338 THR A N 1
ATOM 2690 C CA . THR A 1 338 ? 8.307 -7.656 19.202 1.00 91.56 338 THR A CA 1
ATOM 2691 C C . THR A 1 338 ? 7.425 -8.834 19.619 1.00 91.56 338 THR A C 1
ATOM 2693 O O . THR A 1 338 ? 7.813 -9.992 19.447 1.00 91.56 338 THR A O 1
ATOM 2696 N N . THR A 1 339 ? 6.209 -8.553 20.103 1.00 91.50 339 THR A N 1
ATOM 2697 C CA . THR A 1 339 ? 5.218 -9.574 20.468 1.00 91.50 339 THR A CA 1
ATOM 2698 C C . THR A 1 339 ? 4.776 -10.352 19.233 1.00 91.50 339 THR A C 1
ATOM 2700 O O . THR A 1 339 ? 4.831 -11.582 19.238 1.00 91.50 339 THR A O 1
ATOM 2703 N N . VAL A 1 340 ? 4.409 -9.651 18.154 1.00 93.75 340 VAL A N 1
ATOM 2704 C CA . VAL A 1 340 ? 4.023 -10.292 16.890 1.00 93.75 340 VAL A CA 1
ATOM 2705 C C . VAL A 1 340 ? 5.183 -11.083 16.306 1.00 93.75 340 VAL A C 1
ATOM 2707 O O . VAL A 1 340 ? 4.996 -12.249 15.974 1.00 93.75 340 VAL A O 1
ATOM 2710 N N . LEU A 1 341 ? 6.392 -10.514 16.251 1.00 93.12 341 LEU A N 1
ATOM 2711 C CA . LEU A 1 341 ? 7.568 -11.240 15.757 1.00 93.12 341 LEU A CA 1
ATOM 2712 C C . LEU A 1 341 ? 7.802 -12.535 16.551 1.00 93.12 341 LEU A C 1
ATOM 2714 O O . LEU A 1 341 ? 8.019 -13.596 15.971 1.00 93.12 341 LEU A O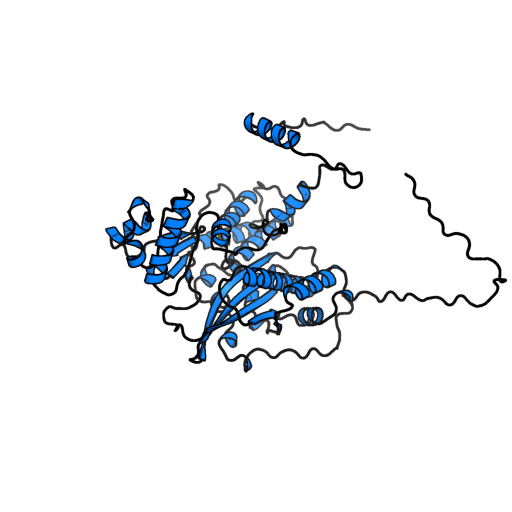 1
ATOM 2718 N N . THR A 1 342 ? 7.655 -12.484 17.875 1.00 90.62 342 THR A N 1
ATOM 2719 C CA . THR A 1 342 ? 7.757 -13.670 18.738 1.00 90.62 342 THR A CA 1
ATOM 2720 C C . THR A 1 342 ? 6.682 -14.714 18.428 1.00 90.62 342 THR A C 1
ATOM 2722 O O . THR A 1 342 ? 6.974 -15.913 18.403 1.00 90.62 342 THR A O 1
ATOM 2725 N N . TRP A 1 343 ? 5.441 -14.289 18.176 1.00 92.75 343 TRP A N 1
ATOM 2726 C CA . TRP A 1 343 ? 4.362 -15.192 17.770 1.00 92.75 343 TRP A CA 1
ATOM 2727 C C . TRP A 1 343 ? 4.634 -15.851 16.420 1.00 92.75 343 TRP A C 1
ATOM 2729 O O . TRP A 1 343 ? 4.425 -17.054 16.294 1.00 92.75 343 TRP A O 1
ATOM 2739 N N . LEU A 1 344 ? 5.168 -15.104 15.452 1.00 92.19 344 LEU A N 1
ATOM 2740 C CA . LEU A 1 344 ? 5.506 -15.615 14.121 1.00 92.19 344 LEU A CA 1
ATOM 2741 C C . LEU A 1 344 ? 6.659 -16.624 14.136 1.00 92.19 344 LEU A C 1
ATOM 2743 O O . LEU A 1 344 ? 6.698 -17.512 13.290 1.00 92.19 344 LEU A O 1
ATOM 2747 N N . HIS A 1 345 ? 7.561 -16.544 15.115 1.00 88.81 345 HIS A N 1
ATOM 2748 C CA . HIS A 1 345 ? 8.603 -17.554 15.331 1.00 88.81 345 HIS A CA 1
ATOM 2749 C C . HIS A 1 345 ? 8.131 -18.771 16.145 1.00 88.81 345 HIS A C 1
ATOM 2751 O O . HIS A 1 345 ? 8.889 -19.722 16.335 1.00 88.81 345 HIS A O 1
ATOM 2757 N N . SER A 1 346 ? 6.893 -18.760 16.639 1.00 88.06 346 SER A N 1
ATOM 2758 C CA . SER A 1 346 ? 6.330 -19.830 17.463 1.00 88.06 346 SER A CA 1
ATOM 2759 C C . SER A 1 346 ? 5.388 -20.730 16.666 1.00 88.06 346 SER A C 1
ATOM 2761 O O . SER A 1 346 ? 4.824 -20.336 15.650 1.00 88.06 346 SER A O 1
ATOM 2763 N N . GLN A 1 347 ? 5.155 -21.945 17.167 1.00 86.06 347 GLN A N 1
ATOM 2764 C CA . GLN A 1 347 ? 4.136 -22.831 16.601 1.00 86.06 347 GLN A CA 1
ATOM 2765 C C . GLN A 1 347 ? 2.732 -22.251 16.824 1.00 86.06 347 GLN A C 1
ATOM 2767 O O . GLN A 1 347 ? 2.337 -21.997 17.966 1.00 86.06 347 GLN A O 1
ATOM 2772 N N . SER A 1 348 ? 1.967 -22.100 15.742 1.00 86.56 348 SER A N 1
ATOM 2773 C CA . SER A 1 348 ? 0.614 -21.526 15.732 1.00 86.56 348 SER A CA 1
ATOM 2774 C C . SER A 1 348 ? -0.362 -22.230 16.686 1.00 86.56 348 SER A C 1
ATOM 2776 O O . SER A 1 348 ? -1.159 -21.574 17.359 1.00 86.56 348 SER A O 1
ATOM 2778 N N . CYS A 1 349 ? -0.253 -23.557 16.823 1.00 85.06 349 CYS A N 1
ATOM 2779 C CA . CYS A 1 349 ? -1.108 -24.386 17.681 1.00 85.06 349 CYS A CA 1
ATOM 2780 C C . CYS A 1 349 ? -0.997 -24.071 19.183 1.00 85.06 349 CYS A C 1
ATOM 2782 O O . CYS A 1 349 ? -1.867 -24.462 19.958 1.00 85.06 349 CYS A O 1
ATOM 2784 N N . ARG A 1 350 ? 0.041 -23.339 19.609 1.00 86.12 350 ARG A N 1
ATOM 2785 C CA . ARG A 1 350 ? 0.221 -22.921 21.008 1.00 86.12 350 ARG A CA 1
ATOM 2786 C C . ARG A 1 350 ? -0.724 -21.796 21.414 1.00 86.12 350 ARG A C 1
ATOM 2788 O O . ARG A 1 350 ? -0.887 -21.556 22.609 1.00 86.12 350 ARG A O 1
ATOM 2795 N N . PHE A 1 351 ? -1.318 -21.093 20.452 1.00 88.44 351 PHE A N 1
ATOM 2796 C CA . PHE A 1 351 ? -2.116 -19.901 20.706 1.00 88.44 351 PHE A CA 1
ATOM 2797 C C . PHE A 1 351 ? -3.618 -20.163 20.625 1.00 88.44 351 PHE A C 1
ATOM 2799 O O . PHE A 1 351 ? -4.089 -21.091 19.966 1.00 88.44 351 PHE A O 1
ATOM 2806 N N . LYS A 1 352 ? -4.401 -19.308 21.284 1.00 89.69 352 LYS A N 1
ATOM 2807 C CA . LYS A 1 352 ? -5.861 -19.271 21.126 1.00 89.69 352 LYS A CA 1
ATOM 2808 C C . LYS A 1 352 ? -6.244 -19.066 19.657 1.00 89.69 352 LYS A C 1
ATOM 2810 O O . LYS A 1 352 ? -5.514 -18.420 18.911 1.00 89.69 352 LYS A O 1
ATOM 2815 N N . VAL A 1 353 ? -7.426 -19.558 19.275 1.00 91.06 353 VAL A N 1
ATOM 2816 C CA . VAL A 1 353 ? -7.904 -19.665 17.879 1.00 91.06 353 VAL A CA 1
ATOM 2817 C C . VAL A 1 353 ? -7.631 -18.415 17.035 1.00 91.06 353 VAL A C 1
ATOM 2819 O O . VAL A 1 353 ? -7.098 -18.538 15.940 1.00 91.06 353 VAL A O 1
ATOM 2822 N N . PHE A 1 354 ? -7.930 -17.214 17.546 1.00 91.19 354 PHE A N 1
ATOM 2823 C CA . PHE A 1 354 ? -7.711 -15.964 16.807 1.00 91.19 354 PHE A CA 1
ATOM 2824 C C . PHE A 1 354 ? -6.240 -15.741 16.421 1.00 91.19 354 PHE A C 1
ATOM 2826 O O . PHE A 1 354 ? -5.945 -15.436 15.269 1.00 91.19 354 PHE A O 1
ATOM 2833 N N . VAL A 1 355 ? -5.326 -15.878 17.386 1.00 92.44 355 VAL A N 1
ATOM 2834 C CA . VAL A 1 355 ? -3.889 -15.672 17.165 1.00 92.44 355 VAL A CA 1
ATOM 2835 C C . VAL A 1 355 ? -3.321 -16.845 16.373 1.00 92.44 355 VAL A C 1
ATOM 2837 O O . VAL A 1 355 ? -2.645 -16.626 15.377 1.00 92.44 355 VAL A O 1
ATOM 2840 N N . GLY A 1 356 ? -3.656 -18.080 16.755 1.00 92.81 356 GLY A N 1
ATOM 2841 C CA . GLY A 1 356 ? -3.157 -19.289 16.100 1.00 92.81 356 GLY A CA 1
ATOM 2842 C C . GLY A 1 356 ? -3.512 -19.351 14.615 1.00 92.81 356 GLY A C 1
ATOM 2843 O O . GLY A 1 356 ? -2.627 -19.571 13.795 1.00 92.81 356 GLY A O 1
ATOM 2844 N N . ALA A 1 357 ? -4.769 -19.074 14.250 1.00 94.75 357 ALA A N 1
ATOM 2845 C CA . ALA A 1 357 ? -5.200 -19.085 12.851 1.00 94.75 357 ALA A CA 1
ATOM 2846 C C . ALA A 1 357 ? -4.461 -18.037 12.003 1.00 94.75 357 ALA A C 1
ATOM 2848 O O . ALA A 1 357 ? -4.015 -18.341 10.902 1.00 94.75 357 ALA A O 1
ATOM 2849 N N . LYS A 1 358 ? -4.274 -16.818 12.529 1.00 95.06 358 LYS A N 1
ATOM 2850 C CA . LYS A 1 358 ? -3.553 -15.752 11.815 1.00 95.06 358 LYS A CA 1
ATOM 2851 C C . LYS A 1 358 ? -2.059 -16.016 11.715 1.00 95.06 358 LYS A C 1
ATOM 2853 O O . LYS A 1 358 ? -1.475 -15.726 10.683 1.00 95.06 358 LYS A O 1
ATOM 2858 N N . VAL A 1 359 ? -1.442 -16.552 12.768 1.00 96.06 359 VAL A N 1
ATOM 2859 C CA . VAL A 1 359 ? -0.026 -16.939 12.739 1.00 96.06 359 VAL A CA 1
ATOM 2860 C C . VAL A 1 359 ? 0.199 -18.026 11.691 1.00 96.06 359 VAL A C 1
ATOM 2862 O O . VAL A 1 359 ? 1.131 -17.888 10.910 1.00 96.06 359 VAL A O 1
ATOM 2865 N N . ALA A 1 360 ? -0.671 -19.041 11.625 1.00 96.25 360 ALA A N 1
ATOM 2866 C CA . ALA A 1 360 ? -0.599 -20.076 10.594 1.00 96.25 360 ALA A CA 1
ATOM 2867 C C . ALA A 1 360 ? -0.719 -19.474 9.183 1.00 96.25 360 ALA A C 1
ATOM 2869 O O . ALA A 1 360 ? 0.173 -19.663 8.367 1.00 96.25 360 ALA A O 1
ATOM 2870 N N . GLU A 1 361 ? -1.747 -18.652 8.935 1.00 97.44 361 GLU A N 1
ATOM 2871 C CA . GLU A 1 361 ? -1.936 -17.991 7.634 1.00 97.44 361 GLU A CA 1
ATOM 2872 C C . GLU A 1 361 ? -0.728 -17.116 7.250 1.00 97.44 361 GLU A C 1
ATOM 2874 O O . GLU A 1 361 ? -0.280 -17.137 6.106 1.00 97.44 361 GLU A O 1
ATOM 2879 N N . ILE A 1 362 ? -0.156 -16.361 8.197 1.00 97.56 362 ILE A N 1
ATOM 2880 C CA . ILE A 1 362 ? 1.035 -15.541 7.939 1.00 97.56 362 ILE A CA 1
ATOM 2881 C C . ILE A 1 362 ? 2.242 -16.419 7.605 1.00 97.56 362 ILE A C 1
ATOM 2883 O O . ILE A 1 362 ? 2.967 -16.102 6.663 1.00 97.56 362 ILE A O 1
ATOM 2887 N N . GLN A 1 363 ? 2.479 -17.486 8.369 1.00 96.00 363 GLN A N 1
ATOM 2888 C CA . GLN A 1 363 ? 3.597 -18.406 8.143 1.00 96.00 363 GLN A CA 1
ATOM 2889 C C . GLN A 1 363 ? 3.502 -19.041 6.751 1.00 96.00 363 GLN A C 1
ATOM 2891 O O . GLN A 1 363 ? 4.483 -18.994 6.012 1.00 96.00 363 GLN A O 1
ATOM 2896 N N . ASP A 1 364 ? 2.314 -19.500 6.355 1.00 96.06 364 ASP A N 1
ATOM 2897 C CA . ASP A 1 364 ? 2.070 -20.095 5.036 1.00 96.06 364 ASP A CA 1
ATOM 2898 C C . ASP A 1 364 ? 2.295 -19.082 3.899 1.00 96.06 364 ASP A C 1
ATOM 2900 O O . ASP A 1 364 ? 2.954 -19.372 2.902 1.00 96.06 364 ASP A O 1
ATOM 2904 N N . LEU A 1 365 ? 1.793 -17.849 4.047 1.00 96.12 365 LEU A N 1
ATOM 2905 C CA . LEU A 1 365 ? 1.944 -16.803 3.027 1.00 96.12 365 LEU A CA 1
ATOM 2906 C C . LEU A 1 365 ? 3.373 -16.248 2.922 1.00 96.12 365 LEU A C 1
ATOM 2908 O O . LEU A 1 365 ? 3.713 -15.636 1.907 1.00 96.12 365 LEU A O 1
ATOM 2912 N N . THR A 1 366 ? 4.195 -16.405 3.964 1.00 94.25 366 THR A N 1
ATOM 2913 C CA . THR A 1 366 ? 5.524 -15.776 4.068 1.00 94.25 366 THR A CA 1
ATOM 2914 C C . THR A 1 366 ? 6.678 -16.769 4.177 1.00 94.25 366 THR A C 1
ATOM 2916 O O . THR A 1 366 ? 7.782 -16.356 4.520 1.00 94.25 366 THR A O 1
ATOM 2919 N N . GLU A 1 367 ? 6.472 -18.039 3.810 1.00 90.19 367 GLU A N 1
ATOM 2920 C CA . GLU A 1 367 ? 7.489 -19.106 3.867 1.00 90.19 367 GLU A CA 1
ATOM 2921 C C . GLU A 1 367 ? 8.818 -18.712 3.189 1.00 90.19 367 GLU A C 1
ATOM 2923 O O . GLU A 1 367 ? 9.895 -18.915 3.744 1.00 90.19 367 GLU A O 1
ATOM 2928 N N . ASN A 1 368 ? 8.746 -18.050 2.028 1.00 85.88 368 ASN A N 1
ATOM 2929 C CA . ASN A 1 368 ? 9.912 -17.583 1.262 1.00 85.88 368 ASN A CA 1
ATOM 2930 C C . ASN A 1 368 ? 10.347 -16.143 1.600 1.00 85.88 368 ASN A C 1
ATOM 2932 O O . ASN A 1 368 ? 11.090 -15.518 0.843 1.00 85.88 368 ASN A O 1
ATOM 2936 N N . SER A 1 369 ? 9.847 -15.569 2.694 1.00 92.94 369 SER A N 1
ATOM 2937 C CA . SER A 1 369 ? 10.119 -14.185 3.091 1.00 92.94 369 SER A CA 1
ATOM 2938 C C . SER A 1 369 ? 10.788 -14.112 4.458 1.00 92.94 369 SER A C 1
ATOM 2940 O O . SER A 1 369 ? 10.750 -15.040 5.259 1.00 92.94 369 SER A O 1
ATOM 2942 N N . THR A 1 370 ? 11.433 -12.985 4.751 1.00 93.31 370 THR A N 1
ATOM 2943 C CA . THR A 1 370 ? 12.088 -12.778 6.051 1.00 93.31 370 THR A CA 1
ATOM 2944 C C . THR A 1 370 ? 11.370 -11.714 6.860 1.00 93.31 370 THR A C 1
ATOM 2946 O O . THR A 1 370 ? 11.227 -10.589 6.395 1.00 93.31 370 THR A O 1
ATOM 2949 N N . TRP A 1 371 ? 11.001 -12.039 8.096 1.00 94.94 371 TRP A N 1
ATOM 2950 C CA . TRP A 1 371 ? 10.523 -11.059 9.069 1.00 94.94 371 TRP A CA 1
ATOM 2951 C C . TRP A 1 371 ? 11.691 -10.384 9.796 1.00 94.94 371 TRP A C 1
ATOM 2953 O O . TRP A 1 371 ? 12.661 -11.039 10.193 1.00 94.94 371 TRP A O 1
ATOM 2963 N N . ARG A 1 372 ? 11.611 -9.064 9.964 1.00 94.50 372 ARG A N 1
ATOM 2964 C CA . ARG A 1 372 ? 12.585 -8.244 10.691 1.00 94.50 372 ARG A CA 1
ATOM 2965 C C . ARG A 1 372 ? 11.892 -7.234 11.601 1.00 94.50 372 ARG A C 1
ATOM 2967 O O . ARG A 1 372 ? 10.755 -6.827 11.366 1.00 94.50 372 ARG A O 1
ATOM 2974 N N . TYR A 1 373 ? 12.619 -6.828 12.634 1.00 94.50 373 TYR A N 1
ATOM 2975 C CA . TYR A 1 373 ? 12.219 -5.731 13.500 1.00 94.50 373 TYR A CA 1
ATOM 2976 C C . TYR A 1 373 ? 12.571 -4.387 12.862 1.00 94.50 373 TYR A C 1
ATOM 2978 O O . TYR A 1 373 ? 13.625 -4.251 12.242 1.00 94.50 373 TYR A O 1
ATOM 2986 N N . VAL A 1 374 ? 11.702 -3.398 13.034 1.00 94.31 374 VAL A N 1
ATOM 2987 C CA . VAL A 1 374 ? 11.980 -1.988 12.745 1.00 94.31 374 VAL A CA 1
ATOM 2988 C C . VAL A 1 374 ? 11.552 -1.164 13.951 1.00 94.31 374 VAL A C 1
ATOM 2990 O O . VAL A 1 374 ? 10.560 -1.482 14.591 1.00 94.31 374 VAL A O 1
ATOM 2993 N N . ASP A 1 375 ? 12.284 -0.104 14.271 1.00 92.06 375 ASP A N 1
ATOM 2994 C CA . ASP A 1 375 ? 11.846 0.826 15.310 1.00 92.06 375 ASP A CA 1
ATOM 2995 C C . ASP A 1 375 ? 10.572 1.576 14.875 1.00 92.06 375 ASP A C 1
ATOM 2997 O O . ASP A 1 375 ? 10.464 1.985 13.714 1.00 92.06 375 ASP A O 1
ATOM 3001 N N . SER A 1 376 ? 9.624 1.810 15.788 1.00 89.56 376 SER A N 1
ATOM 3002 C CA . SER A 1 376 ? 8.371 2.523 15.485 1.00 89.56 376 SER A CA 1
ATOM 3003 C C . SER A 1 376 ? 8.615 3.906 14.863 1.00 89.56 376 SER A C 1
ATOM 3005 O O . SER A 1 376 ? 7.927 4.311 13.921 1.00 89.56 376 SER A O 1
ATOM 3007 N N . GLY A 1 377 ? 9.662 4.616 15.300 1.00 89.19 377 GLY A N 1
ATOM 3008 C CA . GLY A 1 377 ? 10.079 5.901 14.733 1.00 89.19 377 GLY A CA 1
ATOM 3009 C C . GLY A 1 377 ? 10.606 5.805 13.297 1.00 89.19 377 GLY A C 1
ATOM 3010 O O . GLY A 1 377 ? 10.643 6.803 12.577 1.00 89.19 377 GLY A O 1
ATOM 3011 N N . GLN A 1 378 ? 10.940 4.605 12.816 1.00 90.81 378 GLN A N 1
ATOM 3012 C CA . GLN A 1 378 ? 11.402 4.321 11.451 1.00 90.81 378 GLN A CA 1
ATOM 3013 C C . GLN A 1 378 ? 10.402 3.513 10.602 1.00 90.81 378 GLN A C 1
ATOM 3015 O O . GLN A 1 378 ? 10.613 3.389 9.399 1.00 90.81 378 GLN A O 1
ATOM 3020 N N . ASN A 1 379 ? 9.290 3.049 11.184 1.00 94.38 379 ASN A N 1
ATOM 3021 C CA . ASN A 1 379 ? 8.197 2.375 10.486 1.00 94.38 379 ASN A CA 1
ATOM 3022 C C . ASN A 1 379 ? 7.297 3.331 9.653 1.00 94.38 379 ASN A C 1
ATOM 3024 O O . ASN A 1 379 ? 6.477 4.052 10.230 1.00 94.38 379 ASN A O 1
ATOM 3028 N N . PRO A 1 380 ? 7.376 3.344 8.306 1.00 94.62 380 PRO A N 1
ATOM 3029 C CA . PRO A 1 380 ? 6.550 4.211 7.458 1.00 94.62 380 PRO A CA 1
ATOM 3030 C C . PRO A 1 380 ? 5.055 3.848 7.472 1.00 94.62 380 PRO A C 1
ATOM 3032 O O . PRO A 1 380 ? 4.228 4.691 7.131 1.00 94.62 380 PRO A O 1
ATOM 3035 N N . ALA A 1 381 ? 4.676 2.630 7.880 1.00 94.69 381 ALA A N 1
ATOM 3036 C CA . ALA A 1 381 ? 3.272 2.218 7.933 1.00 94.69 381 ALA A CA 1
ATOM 3037 C C . ALA A 1 381 ? 2.462 2.968 9.010 1.00 94.69 381 ALA A C 1
ATOM 3039 O O . ALA A 1 381 ? 1.233 2.987 8.949 1.00 94.69 381 ALA A O 1
ATOM 3040 N N . ASP A 1 382 ? 3.132 3.648 9.944 1.00 92.75 382 ASP A N 1
ATOM 3041 C CA . ASP A 1 382 ? 2.519 4.552 10.924 1.00 92.75 382 ASP A CA 1
ATOM 3042 C C . ASP A 1 382 ? 1.710 5.687 10.266 1.00 92.75 382 ASP A C 1
ATOM 3044 O O . ASP A 1 382 ? 0.639 6.066 10.747 1.00 92.75 382 ASP A O 1
ATOM 3048 N N . GLU A 1 383 ? 2.143 6.141 9.086 1.00 92.19 383 GLU A N 1
ATOM 3049 C CA . GLU A 1 383 ? 1.447 7.153 8.280 1.00 92.19 383 GLU A CA 1
ATOM 3050 C C . GLU A 1 383 ? 0.048 6.689 7.848 1.00 92.19 383 GLU A C 1
ATOM 3052 O O . GLU A 1 383 ? -0.896 7.478 7.786 1.00 92.19 383 GLU A O 1
ATOM 3057 N N . LEU A 1 384 ? -0.118 5.386 7.595 1.00 91.81 384 LEU A N 1
ATOM 3058 C CA . LEU A 1 384 ? -1.401 4.802 7.198 1.00 91.81 384 LEU A CA 1
ATOM 3059 C C . LEU A 1 384 ? -2.421 4.830 8.340 1.00 91.81 384 LEU A C 1
ATOM 3061 O O . LEU A 1 384 ? -3.628 4.892 8.084 1.00 91.81 384 LEU A O 1
ATOM 3065 N N . THR A 1 385 ? -1.933 4.738 9.580 1.00 86.94 385 THR A N 1
ATOM 3066 C CA . THR A 1 385 ? -2.749 4.593 10.790 1.00 86.94 385 THR A CA 1
ATOM 3067 C C . THR A 1 385 ? -3.016 5.913 11.504 1.00 86.94 385 THR A C 1
ATOM 3069 O O . THR A 1 385 ? -4.082 6.055 12.097 1.00 86.94 385 THR A O 1
ATOM 3072 N N . ARG A 1 386 ? -2.089 6.881 11.442 1.00 86.19 386 ARG A N 1
ATOM 3073 C CA . ARG A 1 386 ? -2.280 8.238 11.992 1.00 86.19 386 ARG A CA 1
ATOM 3074 C C . ARG A 1 386 ? -3.069 9.142 11.051 1.00 86.19 386 ARG A C 1
ATOM 3076 O O . ARG A 1 386 ? -3.878 9.951 11.499 1.00 86.19 386 ARG A O 1
ATOM 3083 N N . GLY A 1 387 ? -2.872 8.943 9.751 1.00 88.38 387 GLY A N 1
ATOM 3084 C CA . GLY A 1 387 ? -3.463 9.753 8.702 1.00 88.38 387 GLY A CA 1
ATOM 3085 C C . GLY A 1 387 ? -2.725 11.070 8.459 1.00 88.38 387 GLY A C 1
ATOM 3086 O O . GLY A 1 387 ? -1.983 11.546 9.313 1.00 88.38 387 GLY A O 1
ATOM 3087 N N . LYS A 1 388 ? -2.936 11.639 7.268 1.00 91.75 388 LYS A N 1
ATOM 3088 C CA . LYS A 1 388 ? -2.312 12.886 6.791 1.00 91.75 388 LYS A CA 1
ATOM 3089 C C . LYS A 1 388 ? -3.288 13.743 5.996 1.00 91.75 388 LYS A C 1
ATOM 3091 O O . LYS A 1 388 ? -4.316 13.242 5.525 1.00 91.75 388 LYS A O 1
ATOM 3096 N N . THR A 1 389 ? -2.988 15.026 5.857 1.00 92.50 389 THR A N 1
ATOM 3097 C CA . THR A 1 389 ? -3.695 15.916 4.927 1.00 92.50 389 THR A CA 1
ATOM 3098 C C . THR A 1 389 ? -3.235 15.703 3.490 1.00 92.50 389 THR A C 1
ATOM 3100 O O . THR A 1 389 ? -2.152 15.170 3.242 1.00 92.50 389 THR A O 1
ATOM 3103 N N . LEU A 1 390 ? -4.059 16.093 2.512 1.00 90.88 390 LEU A N 1
ATOM 3104 C CA . LEU A 1 390 ? -3.623 16.065 1.108 1.00 90.88 390 LEU A CA 1
ATOM 3105 C C . LEU A 1 390 ? -2.459 17.025 0.849 1.00 90.88 390 LEU A C 1
ATOM 3107 O O . LEU A 1 390 ? -1.603 16.729 0.017 1.00 90.88 390 LEU A O 1
ATOM 3111 N N . GLU A 1 391 ? -2.398 18.133 1.586 1.00 89.25 391 GLU A N 1
ATOM 3112 C CA . GLU A 1 391 ? -1.279 19.072 1.537 1.00 89.25 391 GLU A CA 1
ATOM 3113 C C . GLU A 1 391 ? 0.024 18.415 2.018 1.00 89.25 391 GLU A C 1
ATOM 3115 O O . GLU A 1 391 ? 1.026 18.459 1.311 1.00 89.25 391 GLU A O 1
ATOM 3120 N N . GLU A 1 392 ? -0.004 17.694 3.143 1.00 90.06 392 GLU A N 1
ATOM 3121 C CA . GLU A 1 392 ? 1.152 16.940 3.654 1.00 90.06 392 GLU A CA 1
ATOM 3122 C C . GLU A 1 392 ? 1.590 15.796 2.727 1.00 90.06 392 GLU A C 1
ATOM 3124 O O . GLU A 1 392 ? 2.759 15.407 2.721 1.00 90.06 392 GLU A O 1
ATOM 3129 N N . LEU A 1 393 ? 0.656 15.217 1.967 1.00 89.69 393 LEU A N 1
ATOM 3130 C CA . LEU A 1 393 ? 0.957 14.147 1.014 1.00 89.69 393 LEU A CA 1
ATOM 3131 C C . LEU A 1 393 ? 1.510 14.664 -0.320 1.00 89.69 393 LEU A C 1
ATOM 3133 O O . LEU A 1 393 ? 2.116 13.881 -1.058 1.00 89.69 393 LEU A O 1
ATOM 3137 N N . LYS A 1 394 ? 1.290 15.945 -0.639 1.00 84.81 394 LYS A N 1
ATOM 3138 C CA . LYS A 1 394 ? 1.714 16.572 -1.896 1.00 84.81 394 LYS A CA 1
ATOM 3139 C C . LYS A 1 394 ? 3.234 16.656 -2.007 1.00 84.81 394 LYS A C 1
ATOM 3141 O O . LYS A 1 394 ? 3.777 16.403 -3.082 1.00 84.81 394 LYS A O 1
ATOM 3146 N N . ASP A 1 395 ? 3.901 17.000 -0.911 1.00 84.56 395 ASP A N 1
ATOM 3147 C CA . ASP A 1 395 ? 5.357 17.079 -0.860 1.00 84.56 395 ASP A CA 1
ATOM 3148 C C . ASP A 1 395 ? 5.985 15.696 -0.609 1.00 84.56 395 ASP A C 1
ATOM 3150 O O . ASP A 1 395 ? 5.337 14.802 -0.044 1.00 84.56 395 ASP A O 1
ATOM 3154 N N . PRO A 1 396 ? 7.255 15.482 -1.020 1.00 83.44 396 PRO A N 1
ATOM 3155 C CA . PRO A 1 396 ? 7.981 14.264 -0.694 1.00 83.44 396 PRO A CA 1
ATOM 3156 C C . PRO A 1 396 ? 7.942 14.005 0.811 1.00 83.44 396 PRO A C 1
ATOM 3158 O O . PRO A 1 396 ? 8.324 14.847 1.621 1.00 83.44 396 PRO A O 1
ATOM 3161 N N . ASN A 1 397 ? 7.461 12.827 1.185 1.00 87.94 397 ASN A N 1
ATOM 3162 C CA . ASN A 1 397 ? 7.166 12.482 2.563 1.00 87.94 397 ASN A CA 1
ATOM 3163 C C . ASN A 1 397 ? 7.622 11.050 2.854 1.00 87.94 397 ASN A C 1
ATOM 3165 O O . ASN A 1 397 ? 8.005 10.290 1.965 1.00 87.94 397 ASN A O 1
ATOM 3169 N N . ARG A 1 398 ? 7.565 10.666 4.128 1.00 89.56 398 ARG A N 1
ATOM 3170 C CA . ARG A 1 398 ? 8.020 9.353 4.597 1.00 89.56 398 ARG A CA 1
ATOM 3171 C C . ARG A 1 398 ? 7.305 8.180 3.921 1.00 89.56 398 ARG A C 1
ATOM 3173 O O . ARG A 1 398 ? 7.929 7.143 3.717 1.00 89.56 398 ARG A O 1
ATOM 3180 N N . LEU A 1 399 ? 6.032 8.341 3.548 1.00 90.44 399 LEU A N 1
ATOM 3181 C CA . LEU A 1 399 ? 5.298 7.306 2.824 1.00 90.44 399 LEU A CA 1
ATOM 3182 C C . LEU A 1 399 ? 5.799 7.184 1.382 1.00 90.44 399 LEU A C 1
ATOM 3184 O O . LEU A 1 399 ? 5.945 6.066 0.902 1.00 90.44 399 LEU A O 1
ATOM 3188 N N . SER A 1 400 ? 6.090 8.290 0.698 1.00 88.44 400 SER A N 1
ATOM 3189 C CA . SER A 1 400 ? 6.521 8.250 -0.703 1.00 88.44 400 SER A CA 1
ATOM 3190 C C . SER A 1 400 ? 7.989 7.866 -0.885 1.00 88.44 400 SER A C 1
ATOM 3192 O O . SER A 1 400 ? 8.311 7.120 -1.805 1.00 88.44 400 SER A O 1
ATOM 3194 N N . GLN A 1 401 ? 8.870 8.314 0.011 1.00 88.75 401 GLN A N 1
ATOM 3195 C CA . GLN A 1 401 ? 10.313 8.047 -0.058 1.00 88.75 401 GLN A CA 1
ATOM 3196 C C . GLN A 1 401 ? 10.728 6.737 0.625 1.00 88.75 401 GLN A C 1
ATOM 3198 O O . GLN A 1 401 ? 11.801 6.200 0.345 1.00 88.75 401 GLN A O 1
ATOM 3203 N N . GLY A 1 402 ? 9.888 6.220 1.525 1.00 92.06 402 GLY A N 1
ATOM 3204 C CA . GLY A 1 402 ? 10.240 5.097 2.383 1.00 92.06 402 GLY A CA 1
ATOM 3205 C C . GLY A 1 402 ? 11.296 5.463 3.438 1.00 92.06 402 GLY A C 1
ATOM 3206 O O . GLY A 1 402 ? 11.711 6.618 3.570 1.00 92.06 402 GLY A O 1
ATOM 3207 N N . PRO A 1 403 ? 11.721 4.489 4.255 1.00 92.88 403 PRO A N 1
ATOM 3208 C CA . PRO A 1 403 ? 12.642 4.746 5.349 1.00 92.88 403 PRO A CA 1
ATOM 3209 C C . PRO A 1 403 ? 14.096 4.893 4.852 1.00 92.88 403 PRO A C 1
ATOM 3211 O O . PRO A 1 403 ? 14.578 4.043 4.097 1.00 92.88 403 PRO A O 1
ATOM 3214 N N . PRO A 1 404 ? 14.855 5.902 5.330 1.00 92.12 404 PRO A N 1
ATOM 3215 C CA . PRO A 1 404 ? 16.200 6.201 4.821 1.00 92.12 404 PRO A CA 1
ATOM 3216 C C . PRO A 1 404 ? 17.217 5.062 4.952 1.00 92.12 404 PRO A C 1
ATOM 3218 O O . PRO A 1 404 ? 18.166 4.988 4.172 1.00 92.12 404 PRO A O 1
ATOM 3221 N N . PHE A 1 405 ? 17.052 4.172 5.937 1.00 93.12 405 PHE A N 1
ATOM 3222 C CA . PHE A 1 405 ? 17.986 3.065 6.147 1.00 93.12 405 PHE A CA 1
ATOM 3223 C C . PHE A 1 405 ? 17.953 2.048 4.999 1.00 93.12 405 PHE A C 1
ATOM 3225 O O . PHE A 1 405 ? 18.976 1.433 4.717 1.00 93.12 405 PHE A O 1
ATOM 3232 N N . LEU A 1 406 ? 16.828 1.909 4.286 1.00 93.19 406 LEU A N 1
ATOM 3233 C CA . LEU A 1 406 ? 16.735 0.986 3.154 1.00 93.19 406 LEU A CA 1
ATOM 3234 C C . LEU A 1 406 ? 17.574 1.438 1.948 1.00 93.19 406 LEU A C 1
ATOM 3236 O O . LEU A 1 406 ? 17.956 0.605 1.131 1.00 93.19 406 LEU A O 1
ATOM 3240 N N . VAL A 1 407 ? 17.920 2.725 1.846 1.00 91.06 407 VAL A N 1
ATOM 3241 C CA . VAL A 1 407 ? 18.837 3.228 0.804 1.00 91.06 407 VAL A CA 1
ATOM 3242 C C . VAL A 1 407 ? 20.286 2.816 1.094 1.00 91.06 407 VAL A C 1
ATOM 3244 O O . VAL A 1 407 ? 21.119 2.749 0.194 1.00 91.06 407 VAL A O 1
ATOM 3247 N N . ARG A 1 408 ? 20.607 2.516 2.354 1.00 90.12 408 ARG A N 1
ATOM 3248 C CA . ARG A 1 408 ? 21.955 2.142 2.791 1.00 90.12 408 ARG A CA 1
ATOM 3249 C C . ARG A 1 408 ? 22.211 0.638 2.605 1.00 90.12 408 ARG A C 1
ATOM 3251 O O . ARG A 1 408 ? 21.329 -0.117 2.184 1.00 90.12 408 ARG A O 1
ATOM 3258 N N . SER A 1 409 ? 23.439 0.206 2.914 1.00 86.75 409 SER A N 1
ATOM 3259 C CA . SER A 1 409 ? 23.815 -1.218 2.911 1.00 86.75 409 SER A CA 1
ATOM 3260 C C . SER A 1 409 ? 22.922 -2.020 3.870 1.00 86.75 409 SER A C 1
ATOM 3262 O O . SER A 1 409 ? 22.626 -1.506 4.958 1.00 86.75 409 SER A O 1
ATOM 3264 N N . PRO A 1 410 ? 22.558 -3.275 3.535 1.00 86.81 410 PRO A N 1
ATOM 3265 C CA . PRO A 1 410 ? 21.873 -4.191 4.447 1.00 86.81 410 PRO A CA 1
ATOM 3266 C C . PRO A 1 410 ? 22.514 -4.344 5.832 1.00 86.81 410 PRO A C 1
ATOM 3268 O O . PRO A 1 410 ? 21.800 -4.608 6.798 1.00 86.81 410 PRO A O 1
ATOM 3271 N N . ASP A 1 411 ? 23.825 -4.118 5.951 1.00 86.38 411 ASP A N 1
ATOM 3272 C CA . ASP A 1 411 ? 24.561 -4.171 7.227 1.00 86.38 411 ASP A CA 1
ATOM 3273 C C . ASP A 1 411 ? 24.184 -3.038 8.193 1.00 86.38 411 ASP A C 1
ATOM 3275 O O . ASP A 1 411 ? 24.419 -3.128 9.391 1.00 86.38 411 ASP A O 1
ATOM 3279 N N . SER A 1 412 ? 23.614 -1.951 7.668 1.00 86.94 412 SER A N 1
ATOM 3280 C CA . SER A 1 412 ? 23.198 -0.775 8.443 1.00 86.94 412 SER A CA 1
ATOM 32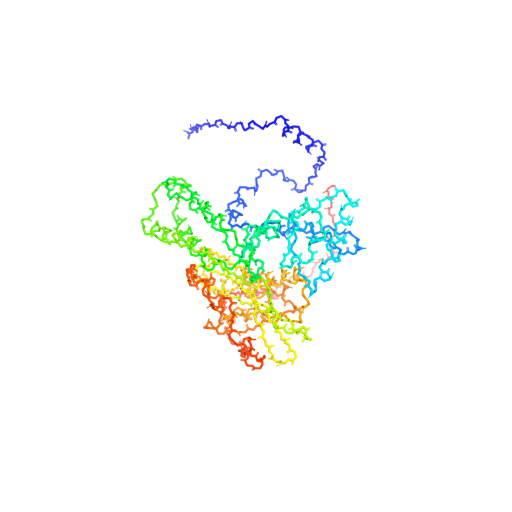81 C C . SER A 1 412 ? 21.710 -0.770 8.792 1.00 86.94 412 SER A C 1
ATOM 3283 O O . SER A 1 412 ? 21.207 0.197 9.369 1.00 86.94 412 SER A O 1
ATOM 3285 N N . TRP A 1 413 ? 20.984 -1.813 8.388 1.00 91.12 413 TRP A N 1
ATOM 3286 C CA . TRP A 1 413 ? 19.574 -1.963 8.721 1.00 91.12 413 TRP A CA 1
ATOM 3287 C C . TRP A 1 413 ? 19.404 -2.303 10.207 1.00 91.12 413 TRP A C 1
ATOM 3289 O O . TRP A 1 413 ? 20.339 -2.823 10.817 1.00 91.12 413 TRP A O 1
ATOM 3299 N N . PRO A 1 414 ? 18.219 -2.048 10.794 1.00 87.06 414 PRO A N 1
ATOM 3300 C CA . PRO A 1 414 ? 17.947 -2.415 12.178 1.00 87.06 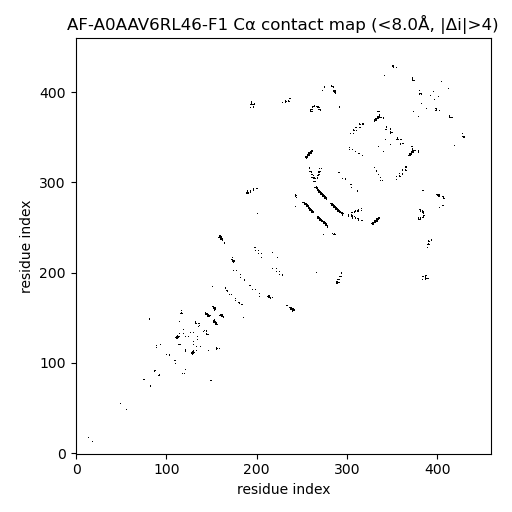414 PRO A CA 1
ATOM 3301 C C . PRO A 1 414 ? 18.304 -3.880 12.457 1.00 87.06 414 PRO A C 1
ATOM 3303 O O . PRO A 1 414 ? 17.961 -4.777 11.673 1.00 87.06 414 PRO A O 1
ATOM 3306 N N . GLU A 1 415 ? 19.018 -4.108 13.563 1.00 74.75 415 GLU A N 1
ATOM 3307 C CA . GLU A 1 415 ? 19.464 -5.444 13.947 1.00 74.75 415 GLU A CA 1
ATOM 3308 C C . GLU A 1 415 ? 18.273 -6.382 14.146 1.00 74.75 415 GLU A C 1
ATOM 3310 O O . GLU A 1 415 ? 17.205 -6.015 14.649 1.00 74.75 415 GLU A O 1
ATOM 3315 N N . ARG A 1 416 ? 18.473 -7.642 13.757 1.00 66.56 416 ARG A N 1
ATOM 3316 C CA . ARG A 1 416 ? 17.517 -8.702 14.048 1.00 66.56 416 ARG A CA 1
ATOM 3317 C C . ARG A 1 416 ? 17.509 -8.903 15.560 1.00 66.56 416 ARG A C 1
ATOM 3319 O O . ARG A 1 416 ? 18.511 -9.347 16.111 1.00 66.56 416 ARG A O 1
ATOM 3326 N N . LEU A 1 417 ? 16.378 -8.626 16.207 1.00 66.06 417 LEU A N 1
ATOM 3327 C CA . LEU A 1 417 ? 16.204 -8.958 17.617 1.00 66.06 417 LEU A CA 1
ATOM 3328 C C . LEU A 1 417 ? 16.498 -10.448 17.822 1.00 66.06 417 LEU A C 1
ATOM 3330 O O . LEU A 1 417 ? 15.810 -11.313 17.272 1.00 66.06 417 LEU A O 1
ATOM 3334 N N . THR A 1 418 ? 17.521 -10.751 18.615 1.00 58.75 418 THR A N 1
ATOM 3335 C CA . THR A 1 418 ? 17.703 -12.070 19.212 1.00 58.75 418 THR A CA 1
ATOM 3336 C C . THR A 1 418 ? 16.609 -12.233 20.250 1.00 58.75 418 THR A C 1
ATOM 3338 O O . THR A 1 418 ? 16.719 -11.764 21.380 1.00 58.75 418 THR A O 1
ATOM 3341 N N . LEU A 1 419 ? 15.504 -12.852 19.839 1.00 58.81 419 LEU A N 1
ATOM 3342 C CA . LEU A 1 419 ? 14.399 -13.158 20.736 1.00 58.81 419 LEU A CA 1
ATOM 3343 C C . LEU A 1 419 ? 14.906 -14.124 21.814 1.00 58.81 419 LEU A C 1
ATOM 3345 O O . LEU A 1 419 ? 15.055 -15.323 21.573 1.00 58.81 419 LEU A O 1
ATOM 3349 N N . SER A 1 420 ? 15.210 -13.601 23.001 1.00 50.38 420 SER A N 1
ATOM 3350 C CA . SER A 1 420 ? 15.390 -14.431 24.183 1.00 50.38 420 SER A CA 1
ATOM 3351 C C . SER A 1 420 ? 14.050 -15.102 24.492 1.00 50.38 420 SER A C 1
ATOM 3353 O O . SER A 1 420 ? 12.984 -14.515 24.317 1.00 50.38 420 SER A O 1
ATOM 3355 N N . SER A 1 421 ? 14.082 -16.357 24.944 1.00 49.84 421 SER A N 1
ATOM 3356 C CA . SER A 1 421 ? 12.890 -17.165 25.257 1.00 49.84 421 SER A CA 1
ATOM 3357 C C . SER A 1 421 ? 12.031 -16.603 26.415 1.00 49.84 421 SER A C 1
ATOM 3359 O O . SER A 1 421 ? 11.187 -17.313 26.970 1.00 49.84 421 SER A O 1
ATOM 3361 N N . GLU A 1 422 ? 12.238 -15.358 26.838 1.00 43.09 422 GLU A N 1
ATOM 3362 C CA . GLU A 1 422 ? 11.664 -14.819 28.059 1.00 43.09 422 GLU A CA 1
ATOM 3363 C C . GLU A 1 422 ? 10.337 -14.091 27.818 1.00 43.09 422 GLU A C 1
ATOM 3365 O O . GLU A 1 422 ? 10.254 -13.045 27.184 1.00 43.09 422 GLU A O 1
ATOM 3370 N N . ARG A 1 423 ? 9.298 -14.682 28.424 1.00 51.03 423 ARG A N 1
ATOM 3371 C CA . ARG A 1 423 ? 7.947 -14.152 28.674 1.00 51.03 423 ARG A CA 1
ATOM 3372 C C . ARG A 1 423 ? 7.142 -13.788 27.426 1.00 51.03 423 ARG A C 1
ATOM 3374 O O . ARG A 1 423 ? 6.766 -12.641 27.209 1.00 51.03 423 ARG A O 1
ATOM 3381 N N . GLN A 1 424 ? 6.714 -14.823 26.699 1.00 55.06 424 GLN A N 1
ATOM 3382 C CA . GLN A 1 424 ? 5.482 -14.721 25.913 1.00 55.06 424 GLN A CA 1
ATOM 3383 C C . GLN A 1 424 ? 4.326 -14.316 26.844 1.00 55.06 424 GLN A C 1
ATOM 3385 O O . GLN A 1 424 ? 4.199 -14.912 27.921 1.00 55.06 424 GLN A O 1
ATOM 3390 N N . PRO A 1 425 ? 3.476 -13.340 26.476 1.00 54.59 425 PRO A N 1
ATOM 3391 C CA . PRO A 1 425 ? 2.317 -12.998 27.286 1.00 54.59 425 PRO A CA 1
ATOM 3392 C C . PRO A 1 425 ? 1.435 -14.242 27.444 1.00 54.59 425 PRO A C 1
ATOM 3394 O O . PRO A 1 425 ? 0.854 -14.744 26.481 1.00 54.59 425 PRO A O 1
ATOM 3397 N N . SER A 1 426 ? 1.344 -14.744 28.679 1.00 59.00 426 SER A N 1
ATOM 3398 C CA . SER A 1 426 ? 0.654 -15.994 29.036 1.00 59.00 426 SER A CA 1
ATOM 3399 C C . SER A 1 426 ? -0.829 -16.004 28.656 1.00 59.00 426 SER A C 1
ATOM 3401 O O . SER A 1 426 ? -1.436 -17.065 28.551 1.00 59.00 426 SER A O 1
ATOM 3403 N N . VAL A 1 427 ? -1.405 -14.824 28.412 1.00 66.88 427 VAL A N 1
ATOM 3404 C CA . VAL A 1 427 ? -2.827 -14.606 28.133 1.00 66.88 427 VAL A CA 1
ATOM 3405 C C . VAL A 1 427 ? -3.279 -15.225 26.807 1.00 66.88 427 VAL A C 1
ATOM 3407 O O . VAL A 1 427 ? -4.437 -15.633 26.705 1.00 66.88 427 VAL A O 1
ATOM 3410 N N . GLU A 1 428 ? -2.410 -15.314 25.797 1.00 79.44 428 GLU A N 1
ATOM 3411 C CA . GLU A 1 428 ? -2.779 -15.822 24.460 1.00 79.44 428 GLU A CA 1
ATOM 3412 C C . GLU A 1 428 ? -2.374 -17.278 24.217 1.00 79.44 428 GLU A C 1
ATOM 3414 O O . GLU A 1 428 ? -2.754 -17.858 23.198 1.00 79.44 428 GLU A O 1
ATOM 3419 N N . LEU A 1 429 ? -1.651 -17.888 25.157 1.00 75.62 429 LEU A N 1
ATOM 3420 C CA . LEU A 1 429 ? -1.337 -19.309 25.107 1.00 75.62 429 LEU A CA 1
ATOM 3421 C C . LEU A 1 429 ? -2.587 -20.135 25.425 1.00 75.62 429 LEU A C 1
ATOM 3423 O O . LEU A 1 429 ? -3.396 -19.779 26.288 1.00 75.62 429 LEU A O 1
ATOM 3427 N N . GLN A 1 430 ? -2.753 -21.252 24.721 1.00 72.06 430 GLN A N 1
ATOM 3428 C CA . GLN A 1 430 ? -3.731 -22.255 25.119 1.00 72.06 430 GLN A CA 1
ATOM 3429 C C . GLN A 1 430 ? -3.310 -22.843 26.466 1.00 72.06 430 GLN A C 1
ATOM 3431 O O . GLN A 1 430 ? -2.138 -23.156 26.685 1.00 72.06 430 GLN A O 1
ATOM 3436 N N . SER A 1 431 ? -4.270 -23.013 27.376 1.00 66.25 431 SER A N 1
ATOM 3437 C CA . SER A 1 431 ? -4.023 -23.765 28.601 1.00 66.25 431 SER A CA 1
ATOM 3438 C C . SER A 1 431 ? -3.673 -25.206 28.219 1.00 66.25 431 SER A C 1
ATOM 3440 O O . SER A 1 431 ? -4.454 -25.817 27.474 1.00 66.25 431 SER A O 1
ATOM 3442 N N . PRO A 1 432 ? -2.555 -25.773 28.711 1.00 61.97 432 PRO A N 1
ATOM 3443 C CA . PRO A 1 432 ? -2.264 -27.176 28.477 1.00 61.97 432 PRO A CA 1
ATOM 3444 C C . PRO A 1 432 ? -3.433 -27.986 29.033 1.00 61.97 432 PRO A C 1
ATOM 3446 O O . PRO A 1 432 ? -3.715 -27.944 30.230 1.00 61.97 432 PRO A O 1
ATOM 3449 N N . HIS A 1 433 ? -4.155 -28.680 28.155 1.00 54.34 433 HIS A N 1
ATOM 3450 C CA . HIS A 1 433 ? -5.147 -29.650 28.590 1.00 54.34 433 HIS A CA 1
ATOM 3451 C C . HIS A 1 433 ? -4.358 -30.827 29.151 1.00 54.34 433 HIS A C 1
ATOM 3453 O O . HIS A 1 433 ? -3.870 -31.681 28.413 1.00 54.34 433 HIS A O 1
ATOM 3459 N N . LEU A 1 434 ? -4.153 -30.816 30.467 1.00 47.84 434 LEU A N 1
ATOM 3460 C CA . LEU A 1 434 ? -3.548 -31.922 31.184 1.00 47.84 434 LEU A CA 1
ATOM 3461 C C . LEU A 1 434 ? -4.570 -33.064 31.156 1.00 47.84 434 LEU A C 1
ATOM 3463 O O . LEU A 1 434 ? -5.477 -33.134 31.982 1.00 47.84 434 LEU A O 1
ATOM 3467 N N . LEU A 1 435 ? -4.468 -33.930 30.147 1.00 42.88 435 LEU A N 1
ATOM 3468 C CA . LEU A 1 435 ? -5.133 -35.226 30.157 1.00 42.88 435 LEU A CA 1
ATOM 3469 C C . LEU A 1 435 ? -4.433 -36.072 31.217 1.00 42.88 435 LEU A C 1
ATOM 3471 O O . LEU A 1 435 ? -3.518 -36.841 30.928 1.00 42.88 435 LEU A O 1
ATOM 3475 N N . THR A 1 436 ? -4.833 -35.894 32.472 1.00 41.25 436 THR A N 1
ATOM 3476 C CA . THR A 1 436 ? -4.455 -36.816 33.532 1.00 41.25 436 THR A CA 1
ATOM 3477 C C . THR A 1 436 ? -5.137 -38.139 33.211 1.00 41.25 436 THR A C 1
ATOM 3479 O O . THR A 1 436 ? -6.334 -38.304 33.446 1.00 41.25 436 THR A O 1
ATOM 3482 N N . VAL A 1 437 ? -4.393 -39.094 32.649 1.00 46.00 437 VAL A N 1
ATOM 3483 C CA . VAL A 1 437 ? -4.802 -40.499 32.679 1.00 46.00 437 VAL A CA 1
ATOM 3484 C C . VAL A 1 437 ? -4.757 -40.889 34.149 1.00 46.00 437 VAL A C 1
ATOM 3486 O O . VAL A 1 437 ? -3.702 -41.228 34.682 1.00 46.00 437 VAL A O 1
ATOM 3489 N N . GLY A 1 438 ? -5.885 -40.734 34.840 1.00 37.66 438 GLY A N 1
ATOM 3490 C CA . GLY A 1 438 ? -6.025 -41.201 36.205 1.00 37.66 438 GLY A CA 1
ATOM 3491 C C . GLY A 1 438 ? -5.725 -42.691 36.208 1.00 37.66 438 GLY A C 1
ATOM 3492 O O . GLY A 1 438 ? -6.486 -43.477 35.645 1.00 37.66 438 GLY A O 1
ATOM 3493 N N . GLN A 1 439 ? -4.612 -43.086 36.827 1.00 44.56 439 GLN A N 1
ATOM 3494 C CA . GLN A 1 439 ? -4.489 -44.439 37.340 1.00 44.56 439 GLN A CA 1
ATOM 3495 C C . GLN A 1 439 ? -5.643 -44.610 38.324 1.00 44.56 439 GLN A C 1
ATOM 3497 O O . GLN A 1 439 ? -5.567 -44.155 39.465 1.00 44.56 439 GLN A O 1
ATOM 3502 N N . MET A 1 440 ? -6.740 -45.221 37.867 1.00 37.38 440 MET A N 1
ATOM 3503 C CA . MET A 1 440 ? -7.686 -45.804 38.799 1.00 37.38 440 MET A CA 1
ATOM 3504 C C . MET A 1 440 ? -6.891 -46.784 39.647 1.00 37.38 440 MET A C 1
ATOM 3506 O O . MET A 1 440 ? -6.265 -47.721 39.146 1.00 37.38 440 MET A O 1
ATOM 3510 N N . ILE A 1 441 ? -6.880 -46.460 40.930 1.00 40.22 441 ILE A N 1
ATOM 3511 C CA . ILE A 1 441 ? -6.496 -47.286 42.057 1.00 40.22 441 ILE A CA 1
ATOM 3512 C C . ILE A 1 441 ? -6.805 -48.748 41.725 1.00 40.22 441 ILE A C 1
ATOM 3514 O O . ILE A 1 441 ? -7.937 -49.102 41.391 1.00 40.22 441 ILE A O 1
ATOM 3518 N N . LYS A 1 442 ? -5.764 -49.585 41.785 1.00 43.53 442 LYS A N 1
ATOM 3519 C CA . LYS A 1 442 ? -5.919 -51.030 41.905 1.00 43.53 442 LYS A CA 1
ATOM 3520 C C . LYS A 1 442 ? -6.769 -51.265 43.143 1.00 43.53 442 LYS A C 1
ATOM 3522 O O . LYS A 1 442 ? -6.221 -51.184 44.225 1.00 43.53 442 LYS A O 1
ATOM 3527 N N . ASP A 1 443 ? -8.054 -51.526 42.965 1.00 45.00 443 ASP A N 1
ATOM 3528 C CA . ASP A 1 443 ? -8.800 -52.435 43.820 1.00 45.00 443 ASP A CA 1
ATOM 3529 C C . ASP A 1 443 ? -10.046 -52.934 43.081 1.00 45.00 443 ASP A C 1
ATOM 3531 O O . ASP A 1 443 ? -10.941 -52.188 42.692 1.00 45.00 443 ASP A O 1
ATOM 3535 N N . THR A 1 444 ? -10.072 -54.257 42.905 1.00 46.00 444 THR A N 1
ATOM 3536 C CA . THR A 1 444 ? -11.221 -55.104 42.544 1.00 46.00 444 THR A CA 1
ATOM 3537 C C . THR A 1 444 ? -11.892 -54.911 41.176 1.00 46.00 444 THR A C 1
ATOM 3539 O O . THR A 1 444 ? -12.956 -54.317 41.055 1.00 46.00 444 THR A O 1
ATOM 3542 N N . VAL A 1 445 ? -11.372 -55.616 40.163 1.00 35.34 445 VAL A N 1
ATOM 3543 C CA . VAL A 1 445 ? -12.207 -56.217 39.103 1.00 35.34 445 VAL A CA 1
ATOM 3544 C C . VAL A 1 445 ? -11.786 -57.685 38.951 1.00 35.34 445 VAL A C 1
ATOM 3546 O O . VAL A 1 445 ? -10.620 -57.940 38.638 1.00 35.34 445 VAL A O 1
ATOM 3549 N N . PRO A 1 446 ? -12.672 -58.675 39.182 1.00 38.16 446 PRO A N 1
ATOM 3550 C CA . PRO A 1 446 ? -12.351 -60.061 38.885 1.00 38.16 446 PRO A CA 1
ATOM 3551 C C . PRO A 1 446 ? -12.291 -60.234 37.366 1.00 38.16 446 PRO A C 1
ATOM 3553 O O . PRO A 1 446 ? -13.183 -59.810 36.633 1.00 38.16 446 PRO A O 1
ATOM 3556 N N . ALA A 1 447 ? -11.214 -60.860 36.898 1.00 45.78 447 ALA A N 1
ATOM 3557 C CA . ALA A 1 447 ? -11.001 -61.176 35.497 1.00 45.78 447 ALA A CA 1
ATOM 3558 C C . ALA A 1 447 ? -12.194 -61.953 34.926 1.00 45.78 447 ALA A C 1
ATOM 3560 O O . ALA A 1 447 ? -12.411 -63.104 35.307 1.00 45.78 447 ALA A O 1
ATOM 3561 N N . LYS A 1 448 ? -12.941 -61.344 33.996 1.00 43.59 448 LYS A N 1
ATOM 3562 C CA . LYS A 1 448 ? -13.728 -62.065 32.990 1.00 43.59 448 LYS A CA 1
ATOM 3563 C C . LYS A 1 448 ? -14.256 -61.140 31.889 1.00 43.59 448 LYS A C 1
ATOM 3565 O O . LYS A 1 448 ? -14.874 -60.121 32.167 1.00 43.59 448 LYS A O 1
ATOM 3570 N N . ASN A 1 449 ? -14.093 -61.641 30.662 1.00 35.28 449 ASN A N 1
ATOM 3571 C CA . ASN A 1 449 ? -14.849 -61.367 29.432 1.00 35.28 449 ASN A CA 1
ATOM 3572 C C . ASN A 1 449 ? -14.169 -60.383 28.458 1.00 35.28 449 ASN A C 1
ATOM 3574 O O . ASN A 1 449 ? -14.192 -59.177 28.641 1.00 35.28 449 ASN A O 1
ATOM 3578 N N . SER A 1 450 ? -13.395 -60.882 27.487 1.00 36.81 450 SER A N 1
ATOM 3579 C CA . SER A 1 450 ? -13.836 -61.530 26.231 1.00 36.81 450 SER A CA 1
ATOM 3580 C C . SER A 1 450 ? -14.180 -60.499 25.152 1.00 36.81 450 SER A C 1
ATOM 3582 O O . SER A 1 450 ? -15.289 -59.974 25.105 1.00 36.81 450 SER A O 1
ATOM 3584 N N . TRP A 1 451 ? -13.231 -60.290 24.238 1.00 36.88 451 TRP A N 1
ATOM 3585 C CA . TRP A 1 451 ? -13.356 -59.520 23.000 1.00 36.88 451 TRP A CA 1
ATOM 3586 C C . TRP A 1 451 ? -14.341 -60.175 22.016 1.00 36.88 451 TRP A C 1
ATOM 3588 O O . TRP A 1 451 ? -13.943 -60.848 21.067 1.00 36.88 451 TRP A O 1
ATOM 3598 N N . LYS A 1 452 ? -15.644 -59.992 22.233 1.00 39.66 452 LYS A N 1
ATOM 3599 C CA . LYS A 1 452 ? -16.690 -60.318 21.254 1.00 39.66 452 LYS A CA 1
ATOM 3600 C C . LYS A 1 452 ? -17.730 -59.207 21.252 1.00 39.66 452 LYS A C 1
ATOM 3602 O O . LYS A 1 452 ? -18.586 -59.172 22.126 1.00 39.66 452 LYS A O 1
ATOM 3607 N N . GLY A 1 453 ? -17.646 -58.304 20.278 1.00 35.56 453 GLY A N 1
ATOM 3608 C CA . GLY A 1 453 ? -18.658 -57.259 20.120 1.00 35.56 453 GLY A CA 1
ATOM 3609 C C . GLY A 1 453 ? -18.249 -56.055 19.281 1.00 35.56 453 GLY A C 1
ATOM 3610 O O . GLY A 1 453 ? -18.600 -54.940 19.637 1.00 35.56 453 GLY A O 1
ATOM 3611 N N . LEU A 1 454 ? -17.513 -56.246 18.184 1.00 34.84 454 LEU A N 1
ATOM 3612 C CA . LEU A 1 454 ? -17.393 -55.228 17.137 1.00 34.84 454 LEU A CA 1
ATOM 3613 C C . LEU A 1 454 ? -17.838 -55.848 15.814 1.00 34.84 454 LEU A C 1
ATOM 3615 O O . LEU A 1 454 ? -17.040 -56.413 15.073 1.00 34.84 454 LEU A O 1
ATOM 3619 N N . SER A 1 455 ? -19.132 -55.744 15.521 1.00 33.53 455 SER A N 1
ATOM 3620 C CA . SER A 1 455 ? -19.633 -55.854 14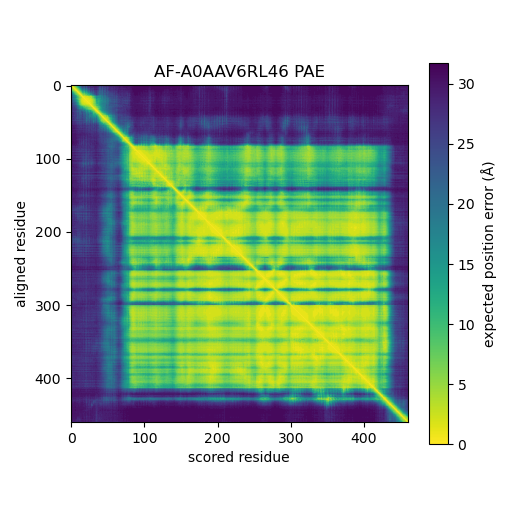.154 1.00 33.53 455 SER A CA 1
ATOM 3621 C C . SER A 1 455 ? -20.775 -54.864 13.929 1.00 33.53 455 SER A C 1
ATOM 3623 O O . SER A 1 455 ? -21.830 -54.959 14.550 1.00 33.53 455 SER A O 1
ATOM 3625 N N . LYS A 1 456 ? -20.461 -53.918 13.039 1.00 40.38 456 LYS A N 1
ATOM 3626 C CA . LYS A 1 456 ? -21.267 -52.982 12.244 1.00 40.38 456 LYS A CA 1
ATOM 3627 C C . LYS A 1 456 ? -22.790 -53.180 12.245 1.00 40.38 456 LYS A C 1
ATOM 3629 O O . LYS A 1 456 ? -23.270 -54.270 11.953 1.00 40.38 456 LYS A O 1
ATOM 3634 N N . SER A 1 457 ? -23.521 -52.065 12.312 1.00 29.78 457 SER A N 1
ATOM 3635 C CA . SER A 1 457 ? -24.775 -51.923 11.564 1.00 29.78 457 SER A CA 1
ATOM 3636 C C . SER A 1 457 ? -24.768 -50.632 10.746 1.00 29.78 457 SER A C 1
ATOM 3638 O O . SER A 1 457 ? -24.923 -49.539 11.287 1.00 29.78 457 SER A O 1
ATOM 3640 N N . SER A 1 458 ? -24.594 -50.789 9.437 1.00 32.03 458 SER A N 1
ATOM 3641 C CA . SER A 1 458 ? -25.154 -49.886 8.435 1.00 32.03 458 SER A CA 1
ATOM 3642 C C . SER A 1 458 ? -26.638 -50.233 8.253 1.00 32.03 458 SER A C 1
ATOM 3644 O O . SER A 1 458 ? -26.993 -51.411 8.218 1.00 32.03 458 SER A O 1
ATOM 3646 N N . ARG A 1 459 ? -27.477 -49.205 8.152 1.00 33.66 459 ARG A N 1
ATOM 3647 C CA . ARG A 1 459 ? -28.843 -49.170 7.599 1.00 33.66 459 ARG A CA 1
ATOM 3648 C C . ARG A 1 459 ? -28.939 -47.786 6.948 1.00 33.66 459 ARG A C 1
ATOM 3650 O O . ARG A 1 459 ? -28.561 -46.831 7.619 1.00 33.66 459 ARG A O 1
ATOM 3657 N N . GLU A 1 460 ? -29.329 -47.581 5.701 1.00 33.25 460 GLU A N 1
ATOM 3658 C CA . GLU A 1 460 ? -29.746 -48.419 4.565 1.00 33.25 460 GLU A CA 1
ATOM 3659 C C . GLU A 1 460 ? -29.096 -47.847 3.298 1.00 33.25 460 GLU A C 1
ATOM 3661 O O . GLU A 1 460 ? -28.771 -46.635 3.318 1.00 33.25 460 GLU A O 1
#

Radius of gyration: 28.78 Å; Cα contacts (8 Å, |Δi|>4): 545; chains: 1; bounding box: 80×84×82 Å

Nearest PDB structures (foldseek):
  8r0s-assembly1_A  TM=6.045E-01  e=7.831E-06  Cauliflower mosaic virus
  1rdh-assembly2_B  TM=5.802E-01  e=3.885E-03  Human immunodeficiency virus 1
  4ncb-assembly2_B  TM=3.209E-01  e=5.140E-01  Thermus thermophilus
  6xyw-assembly1_Bd  TM=2.415E-01  e=3.425E+00  Arabidopsis thaliana
  8jpx-assembly1_A  TM=1.542E-01  e=1.217E+00  Pyrococcus furiosus DSM 3638

Foldseek 3Di:
DDDDDDDDDDPPDDDPVVVVVVVVVVVPDDDDDDPPDDDDDDPPVVVVVPVVDDDPPPPDDDDDDDDDDPDPVVQCVVPPADDDDDDDDLVVLLVVVVVVQVVVVVVVDHAAQDDALDLVSPVPDDPRRHRPLSVCCVPPVPPWRWDQDPQWIATSPQQKTKHDQDDDDDDAPFQLSLVVLLVNGDDPFCLCLLLSLQSVLLSVVQVVDDDDRGDRDGDPVSVVSSVVSSVLSVDMAMDHPDQDDPPPDPADKAKEKEKEWDDDQFKTWIWIWIWIAHPVLFIAIFTGGIDMDTDDPPQDDRLLRSLVRLLRRLVVLLVCVVPPPDDHPAYEYEGQDPLNVVLLVDQLLQFDPSSSVSSVSSCVSAVRHHYAYDHPVQGLRVSSHNGDGSVQSRDDDCRGRPGPQSRDDPVSGDDGDPDDPPDNPPVGGDDPPPPPPDPPDDDDDPDDDDPDDDDDDDDD

Secondary structure (DSSP, 8-state):
-----PPPP------HHHHHHHHHHHHH------TT-----SHHHHHHHHTT-S---S-PPPPP-------THHHHHHSSS------S-HHHHHHHHHHHHHHHHHTT-----B--S-HHHHTTS-GGGB-HHHHHHHHH--S--EEEETTEEEETTTTEEEEPP-----SS--HHHHHHHHHH---SSSTTHHHHHHHHHHHHHHTTS---TT-----HHHHHHHHHHHHGGGSPPEEES-SS-TTS--SSEEEEEEEEEEE-SSEEEEEEEEEEEETTS-EEEEEEEEEEEEPPTT---HHHHHHHHHHHHHHHHHHHHHH--S--SEEEEEES-HHHHHHHTS-GGGB-HHHHHHHHHHHHHTTTSEEEE--GGG-TTHHHHH---HHHHHS--HHHH--GGGGS-GGGSPP-----S----GGGBPP----------S--------S---------

Sequence (460 aa):
MDNVPHHPEREVTRSKQDQQAVALLDAKTVRTEVDGVRSRSQWEESARLQLLSPISWANSEPVPGSTLGASLVGVLLRFREHPIVSVCTPEEAKQLVECLRDLLSSAGFQLRQWACNDPSVLNHLPQEARSPSLDLWLAQDKANPQESTLGLSWHWERESLSYKQRPVSYDAPTLRNIYKVLASQYDPLGYLLPFSTRAKLIIWKLWDKQRGWDDPNLPAALLQAWSNWEDELQFILNFTRAYMPPDFGHEAVTREVHIFANASEQAYGAVAYLRTAIKKGQVHLSFILARSRVASNCIHSIPRLELCAALVAAQLTSLLAKELTLEVAHTTLWSDSTTVLTWLHSQSCRFKVFVGAKVAEIQDLTENSTWRYVDSGQNPADELTRGKTLEELKDPNRLSQGPPFLVRSPDSWPERLTLSSERQPSVELQSPHLLTVGQMIKDTVPAKNSWKGLSKSSRE

Mean predicted aligned error: 15.22 Å

Organism: Solea senegalensis (NCBI:txid28829)

Solvent-accessible surface area (backbone atoms only — not comparable to full-atom values): 28378 Å² total; per-residue (Å²): 139,86,83,82,85,84,75,81,80,81,80,79,84,65,54,75,66,53,54,51,52,50,51,55,49,61,74,70,55,83,86,78,89,66,90,90,67,90,80,95,82,73,64,73,69,55,52,73,68,51,80,82,48,93,82,80,78,86,81,71,84,81,81,90,77,81,96,73,76,98,46,72,63,64,60,52,68,72,38,83,84,72,82,84,84,86,72,94,45,63,66,60,46,32,52,50,52,52,52,50,50,55,56,33,44,76,74,73,42,80,80,56,54,51,78,68,69,52,62,80,51,54,70,83,56,61,74,85,34,39,20,73,49,50,52,48,31,76,74,61,74,49,94,75,47,59,43,83,48,96,82,29,35,36,33,39,95,73,46,27,38,28,56,63,80,71,89,74,90,76,95,64,85,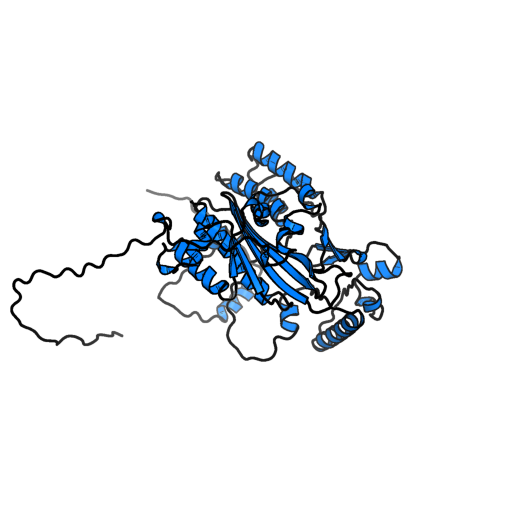16,55,52,49,51,49,53,53,57,67,61,62,81,59,94,42,28,79,56,36,18,41,51,41,51,53,51,51,52,54,54,62,61,60,76,49,97,74,61,56,75,43,78,85,63,58,66,73,57,51,51,54,47,52,60,57,58,65,42,56,78,60,74,45,68,46,70,67,60,79,60,61,90,88,57,73,90,51,73,68,52,28,32,40,42,30,29,24,24,50,47,91,62,12,24,14,17,35,33,31,41,38,40,35,33,82,87,72,52,50,49,60,25,63,66,40,34,50,72,46,73,50,57,94,85,65,86,46,67,66,61,38,37,42,49,4,45,38,48,31,24,53,47,50,50,49,46,72,72,68,51,92,62,82,63,79,46,42,38,38,32,32,56,50,66,66,43,54,54,50,65,76,42,69,30,87,49,31,38,70,76,58,14,54,48,35,44,53,31,49,70,52,33,71,89,42,44,83,40,47,38,56,69,96,60,42,47,20,48,47,48,44,73,34,46,54,58,72,65,63,54,49,97,35,55,68,58,56,44,50,74,50,73,57,48,60,80,90,68,40,68,67,73,75,80,79,66,95,74,75,75,71,70,85,50,44,53,77,82,81,78,79,73,79,72,77,72,71,92,75,89,77,84,93,80,84,77,99,75,88,89,76,87,84,90,85,133

pLDDT: mean 73.94, std 22.97, range [22.3, 98.25]